Protein AF-A0A938U8B7-F1 (afdb_monomer_lite)

Radius of gyration: 27.63 Å; chains: 1; bounding box: 69×95×102 Å

pLDDT: mean 82.63, std 19.29, range [30.38, 98.75]

Sequence (530 aa):
MSGPVAPSPRRRRRRPAATGAAPASPADPPARRLNDLNPYSLNAEGWCDPTDSRVQRYDRAGPPADVRADPARRTGRSALAAQIEALAQQSARGVAWEALWDRWQQHPRLPVVGALFPRIDDAGSKTALRAEASAFVVRTAGNGGRPLSARLARSGLSAEAAGVVLDLLVELRHAWKH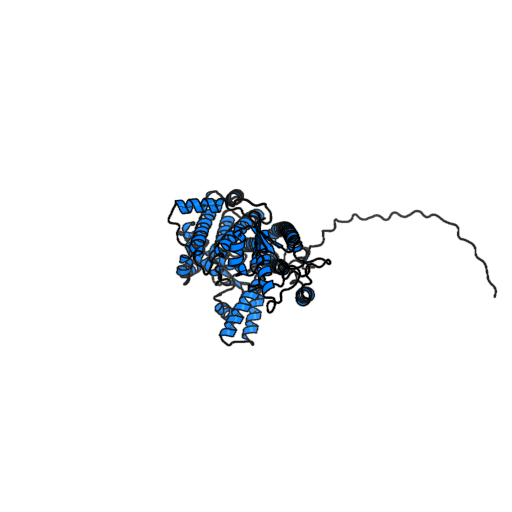RAGNVADAGYDDLNWRHTCGELAQLLDLAAEVRLQPQQVVDAALVSLLSDAAKLRGNFLTHHIDGAIAAVAVLPRVLPVQAPRDRQRIVGLCQAILEHQVGPPRFMATMVRLAIAGALRKLGLEGGAAYTILDGLAARIADPMNPAHVERHAEGYGVLRVSRDERSLLKLVDLHDWYVPHPLTPWFAASSLVIDADSLVNYVTADGVGKIVAICGPGTPFCDQTVFHSIFSCGASFVDAVSVMSDAAMASVERGLATTRERIDKVRAGMARELGRGLIAFPRDTFEHIAGEEGVDVTQLKVRRLRGLTVVQTGYAIEALPYWSAPLDYATDGHDARIARLIRRKVADLLRAV

Structure (mmCIF, N/CA/C/O backbone):
data_AF-A0A938U8B7-F1
#
_entry.id   AF-A0A938U8B7-F1
#
loop_
_atom_site.group_PDB
_atom_site.id
_atom_site.type_symbol
_atom_site.label_atom_id
_atom_site.label_alt_id
_atom_site.label_comp_id
_atom_site.label_asym_id
_atom_site.label_entity_id
_atom_site.label_seq_id
_atom_site.pdbx_PDB_ins_code
_atom_site.Cartn_x
_atom_site.Cartn_y
_atom_site.Cartn_z
_atom_site.occupancy
_atom_site.B_iso_or_equiv
_atom_site.auth_seq_id
_atom_site.auth_comp_id
_atom_site.auth_asym_id
_atom_site.auth_atom_id
_atom_site.pdbx_PDB_model_num
ATOM 1 N N . MET A 1 1 ? -1.676 65.150 -72.729 1.00 37.69 1 MET A N 1
ATOM 2 C CA . MET A 1 1 ? -0.221 65.060 -72.974 1.00 37.69 1 MET A CA 1
ATOM 3 C C . MET A 1 1 ? 0.481 65.979 -71.989 1.00 37.69 1 MET A C 1
ATOM 5 O O . MET A 1 1 ? -0.052 67.052 -71.744 1.00 37.69 1 MET A O 1
ATOM 9 N N . SER A 1 2 ? 1.637 65.538 -71.480 1.00 34.12 2 SER A N 1
ATOM 10 C CA . SER A 1 2 ? 2.605 66.300 -70.663 1.00 34.12 2 SER A CA 1
ATOM 11 C C . SER A 1 2 ? 2.239 66.517 -69.180 1.00 34.12 2 SER A C 1
ATOM 13 O O . SER A 1 2 ? 1.191 67.070 -68.868 1.00 34.12 2 SER A O 1
ATOM 15 N N . GLY A 1 3 ? 3.114 66.045 -68.272 1.00 30.38 3 GLY A N 1
ATOM 16 C CA . GLY A 1 3 ? 3.100 66.333 -66.817 1.00 30.38 3 GLY A CA 1
ATOM 17 C C . GLY A 1 3 ? 3.583 67.763 -66.511 1.00 30.38 3 GLY A C 1
ATOM 18 O O . GLY A 1 3 ? 3.410 68.615 -67.379 1.00 30.38 3 GLY A O 1
ATOM 19 N N . PRO A 1 4 ? 4.309 68.063 -65.407 1.00 54.41 4 PRO A N 1
ATOM 20 C CA . PRO A 1 4 ? 4.538 67.366 -64.126 1.00 54.41 4 PRO A CA 1
ATOM 21 C C . PRO A 1 4 ? 4.429 68.329 -62.889 1.00 54.41 4 PRO A C 1
ATOM 23 O O . PRO A 1 4 ? 3.940 69.447 -63.004 1.00 54.41 4 PRO A O 1
ATOM 26 N N . VAL A 1 5 ? 5.004 67.909 -61.743 1.00 37.00 5 VAL A N 1
ATOM 27 C CA . VAL A 1 5 ? 5.563 68.698 -60.603 1.00 37.00 5 VAL A CA 1
ATOM 28 C C . VAL A 1 5 ? 4.749 68.773 -59.289 1.00 37.00 5 VAL A C 1
ATOM 30 O O . VAL A 1 5 ? 3.595 69.179 -59.238 1.00 37.00 5 VAL A O 1
ATOM 33 N N . ALA A 1 6 ? 5.434 68.370 -58.207 1.00 41.56 6 ALA A N 1
ATOM 34 C CA . ALA A 1 6 ? 5.028 68.336 -56.795 1.00 41.56 6 ALA A CA 1
ATOM 35 C C . ALA A 1 6 ? 5.046 69.720 -56.102 1.00 41.56 6 ALA A C 1
ATOM 37 O O . ALA A 1 6 ? 5.644 70.658 -56.627 1.00 41.56 6 ALA A O 1
ATOM 38 N N . PRO A 1 7 ? 4.517 69.838 -54.861 1.00 43.34 7 PRO A N 1
ATOM 39 C CA . PRO A 1 7 ? 5.468 70.076 -53.764 1.00 43.34 7 PRO A CA 1
ATOM 40 C C . PRO A 1 7 ? 5.131 69.463 -52.379 1.00 43.34 7 PRO A C 1
ATOM 42 O O . PRO A 1 7 ? 3.987 69.276 -51.983 1.00 43.34 7 PRO A O 1
ATOM 45 N N . SER A 1 8 ? 6.231 69.213 -51.658 1.00 34.69 8 SER A N 1
ATOM 46 C CA . SER A 1 8 ? 6.510 68.954 -50.228 1.00 34.69 8 SER A CA 1
ATOM 47 C C . SER A 1 8 ? 5.410 69.140 -49.148 1.00 34.69 8 SER A C 1
ATOM 49 O O . SER A 1 8 ? 4.746 70.179 -49.124 1.00 34.69 8 SER A O 1
ATOM 51 N N . PRO A 1 9 ? 5.294 68.239 -48.139 1.00 50.06 9 PRO A N 1
ATOM 52 C CA . PRO A 1 9 ? 4.339 68.397 -47.043 1.00 50.06 9 PRO A CA 1
ATOM 53 C C . PRO A 1 9 ? 4.937 69.051 -45.780 1.00 50.06 9 PRO A C 1
ATOM 55 O O . PRO A 1 9 ? 5.967 68.644 -45.240 1.00 50.06 9 PRO A O 1
ATOM 58 N N . ARG A 1 10 ? 4.208 70.040 -45.243 1.00 37.66 10 ARG A N 1
ATOM 59 C CA . ARG A 1 10 ? 4.428 70.650 -43.921 1.00 37.66 10 ARG A CA 1
ATOM 60 C C . ARG A 1 10 ? 3.809 69.802 -42.800 1.00 37.66 10 ARG A C 1
ATOM 62 O O . ARG A 1 10 ? 2.635 69.444 -42.842 1.00 37.66 10 ARG A O 1
ATOM 69 N N . ARG A 1 11 ? 4.601 69.575 -41.747 1.00 44.44 11 ARG A N 1
ATOM 70 C CA . ARG A 1 11 ? 4.223 68.972 -40.455 1.00 44.44 11 ARG A CA 1
ATOM 71 C C . ARG A 1 11 ? 3.053 69.706 -39.776 1.00 44.44 11 ARG A C 1
ATOM 73 O O . ARG A 1 11 ? 3.136 70.908 -39.535 1.00 44.44 11 ARG A O 1
ATOM 80 N N . ARG A 1 12 ? 2.047 68.954 -39.312 1.00 39.44 12 ARG A N 1
ATOM 81 C CA . ARG A 1 12 ? 1.129 69.356 -38.228 1.00 39.44 12 ARG A CA 1
ATOM 82 C C . ARG A 1 12 ? 1.186 68.332 -37.090 1.00 39.44 12 ARG A C 1
ATOM 84 O O . ARG A 1 12 ? 0.950 67.149 -37.300 1.00 39.44 12 ARG A O 1
ATOM 91 N N . ARG A 1 13 ? 1.503 68.813 -35.882 1.00 45.56 13 ARG A N 1
ATOM 92 C CA . ARG A 1 13 ? 1.416 68.078 -34.609 1.00 45.56 13 ARG A CA 1
ATOM 93 C C . ARG A 1 13 ? -0.058 67.825 -34.257 1.00 45.56 13 ARG A C 1
ATOM 95 O O . ARG A 1 13 ? -0.840 68.772 -34.241 1.00 45.56 13 ARG A O 1
ATOM 102 N N . ARG A 1 14 ? -0.414 66.585 -33.904 1.00 39.00 14 ARG A N 1
ATOM 103 C CA . ARG A 1 14 ? -1.660 66.234 -33.198 1.00 39.00 14 ARG A CA 1
ATOM 104 C C . ARG A 1 14 ? -1.314 65.563 -31.864 1.00 39.00 14 ARG A C 1
ATOM 106 O O . ARG A 1 14 ? -0.433 64.711 -31.813 1.00 39.00 14 ARG A O 1
ATOM 113 N N . ARG A 1 15 ? -1.987 66.014 -30.800 1.00 35.66 15 ARG A N 1
ATOM 114 C CA . ARG A 1 15 ? -1.971 65.457 -29.435 1.00 35.66 15 ARG A CA 1
ATOM 115 C C . ARG A 1 15 ? -2.564 64.033 -29.421 1.00 35.66 15 ARG A C 1
ATOM 117 O O . ARG A 1 15 ? -3.485 63.799 -30.205 1.00 35.66 15 ARG A O 1
ATOM 124 N N . PRO A 1 16 ? -2.118 63.125 -28.532 1.00 39.88 16 PRO A N 1
ATOM 125 C CA . PRO A 1 16 ? -2.748 61.821 -28.367 1.00 39.88 16 PRO A CA 1
ATOM 126 C C . PRO A 1 16 ? -4.024 61.921 -27.520 1.00 39.88 16 PRO A C 1
ATOM 128 O O . PRO A 1 16 ? -4.082 62.678 -26.550 1.00 39.88 16 PRO A O 1
ATOM 131 N N . ALA A 1 17 ? -5.036 61.147 -27.912 1.00 37.88 17 ALA A N 1
ATOM 132 C CA . ALA A 1 17 ? -6.250 60.913 -27.145 1.00 37.88 17 ALA A CA 1
ATOM 133 C C . ALA A 1 17 ? -5.967 59.918 -26.009 1.00 37.88 17 ALA A C 1
ATOM 135 O O . ALA A 1 17 ? -5.297 58.908 -26.218 1.00 37.88 17 ALA A O 1
ATOM 136 N N . ALA A 1 18 ? -6.487 60.216 -24.820 1.00 43.62 18 ALA A N 1
ATOM 137 C CA . ALA A 1 18 ? -6.499 59.311 -23.684 1.00 43.62 18 ALA A CA 1
ATOM 138 C C . ALA A 1 18 ? -7.540 58.206 -23.924 1.00 43.62 18 ALA A C 1
ATOM 140 O O . ALA A 1 18 ? -8.739 58.476 -23.958 1.00 43.62 18 ALA A O 1
ATOM 141 N N . THR A 1 19 ? -7.083 56.968 -24.091 1.00 37.88 19 THR A N 1
ATOM 142 C CA . THR A 1 19 ? -7.925 55.771 -24.007 1.00 37.88 19 THR A CA 1
ATOM 143 C C . THR A 1 19 ? -7.837 55.228 -22.588 1.00 37.88 19 THR A C 1
ATOM 145 O O . THR A 1 19 ? -6.762 54.825 -22.142 1.00 37.88 19 THR A O 1
ATOM 148 N N . GLY A 1 20 ? -8.961 55.268 -21.872 1.00 37.88 20 GLY A N 1
ATOM 149 C CA . GLY A 1 20 ? -9.091 54.707 -20.533 1.00 37.88 20 GLY A CA 1
ATOM 150 C C . GLY A 1 20 ? -8.811 53.207 -20.535 1.00 37.88 20 GLY A C 1
ATOM 151 O O . GLY A 1 20 ? -9.423 52.456 -21.293 1.00 37.88 20 GLY A O 1
ATOM 152 N N . ALA A 1 21 ? -7.882 52.784 -19.682 1.00 36.53 21 ALA A N 1
ATOM 153 C CA . ALA A 1 21 ? -7.700 51.386 -19.339 1.00 36.53 21 ALA A CA 1
ATOM 154 C C . ALA A 1 21 ? -8.781 51.000 -18.320 1.00 36.53 21 ALA A C 1
ATOM 156 O O . ALA A 1 21 ? -8.878 51.607 -17.252 1.00 36.53 21 ALA A O 1
ATOM 157 N N . ALA A 1 22 ? -9.602 50.008 -18.661 1.00 45.06 22 ALA A N 1
ATOM 158 C CA . ALA A 1 22 ? -10.424 49.316 -17.678 1.00 45.06 22 ALA A CA 1
ATOM 159 C C . ALA A 1 22 ? -9.503 48.591 -16.675 1.00 45.06 22 ALA A C 1
ATOM 161 O O . ALA A 1 22 ? -8.437 48.113 -17.080 1.00 45.06 22 ALA A O 1
ATOM 162 N N . PRO A 1 23 ? -9.872 48.495 -15.385 1.00 37.84 23 PRO A N 1
ATOM 163 C CA . PRO A 1 23 ? -9.084 47.737 -14.427 1.00 37.84 23 PRO A CA 1
ATOM 164 C C . PRO A 1 23 ? -9.080 46.266 -14.852 1.00 37.84 23 PRO A C 1
ATOM 166 O O . PRO A 1 23 ? -10.134 45.650 -15.006 1.00 37.84 23 PRO A O 1
ATOM 169 N N . ALA A 1 24 ? -7.887 45.717 -15.077 1.00 37.06 24 ALA A N 1
ATOM 170 C CA . ALA A 1 24 ? -7.718 44.289 -15.274 1.00 37.06 24 ALA A CA 1
ATOM 171 C C . ALA A 1 24 ? -8.201 43.578 -14.003 1.00 37.06 24 ALA A C 1
ATOM 173 O O . ALA A 1 24 ? -7.632 43.781 -12.928 1.00 37.06 24 ALA A O 1
ATOM 174 N N . SER A 1 25 ? -9.253 42.763 -14.118 1.00 41.44 25 SER A N 1
ATOM 175 C CA . SER A 1 25 ? -9.535 41.756 -13.095 1.00 41.44 25 SER A CA 1
ATOM 176 C C . SER A 1 25 ? -8.280 40.903 -12.905 1.00 41.44 25 SER A C 1
ATOM 178 O O . SER A 1 25 ? -7.612 40.604 -13.902 1.00 41.44 25 SER A O 1
ATOM 180 N N . PRO A 1 26 ? -7.950 40.494 -11.668 1.00 35.59 26 PRO A N 1
ATOM 181 C CA . PRO A 1 26 ? -6.895 39.519 -11.456 1.00 35.59 26 PRO A CA 1
ATOM 182 C C . PRO A 1 26 ? -7.301 38.263 -12.227 1.00 35.59 26 PRO A C 1
ATOM 184 O O . PRO A 1 26 ? -8.314 37.638 -11.921 1.00 35.59 26 PRO A O 1
ATOM 187 N N . ALA A 1 27 ? -6.579 37.965 -13.305 1.00 37.72 27 ALA A N 1
ATOM 188 C CA . ALA A 1 27 ? -6.762 36.718 -14.017 1.00 37.72 27 ALA A CA 1
ATOM 189 C C . ALA A 1 27 ? -6.385 35.607 -13.039 1.00 37.72 27 ALA A C 1
ATOM 191 O O . ALA A 1 27 ? -5.254 35.588 -12.545 1.00 37.72 27 ALA A O 1
ATOM 192 N N . ASP A 1 28 ? -7.335 34.724 -12.734 1.00 34.03 28 ASP A N 1
ATOM 193 C CA . ASP A 1 28 ? -7.026 33.503 -12.005 1.00 34.03 28 ASP A CA 1
ATOM 194 C C . ASP A 1 28 ? -5.874 32.789 -12.732 1.00 34.03 28 ASP A C 1
ATOM 196 O O . ASP A 1 28 ? -5.871 32.724 -13.971 1.00 34.03 28 ASP A O 1
ATOM 200 N N . PRO A 1 29 ? -4.859 32.294 -12.002 1.00 35.19 29 PRO A N 1
ATOM 201 C CA . PRO A 1 29 ? -3.773 31.551 -12.618 1.00 35.19 29 PRO A CA 1
ATOM 202 C C . PRO A 1 29 ? -4.357 30.361 -13.397 1.00 35.19 29 PRO A C 1
ATOM 204 O O . PRO A 1 29 ? -5.316 29.739 -12.932 1.00 35.19 29 PRO A O 1
ATOM 207 N N . PRO A 1 30 ? -3.812 30.030 -14.583 1.00 41.09 30 PRO A N 1
ATOM 208 C CA . PRO A 1 30 ? -4.323 28.924 -15.378 1.00 41.09 30 PRO A CA 1
ATOM 209 C C . PRO A 1 30 ? -4.322 27.640 -14.544 1.00 41.09 30 PRO A C 1
ATOM 211 O O . PRO A 1 30 ? -3.346 27.352 -13.846 1.00 41.09 30 PRO A O 1
ATOM 214 N N . ALA A 1 31 ? -5.418 26.879 -14.618 1.00 38.84 31 ALA A N 1
ATOM 215 C CA . ALA A 1 31 ? -5.521 25.569 -13.988 1.00 38.84 31 ALA A CA 1
ATOM 216 C C . ALA A 1 31 ? -4.319 24.713 -14.421 1.00 38.84 31 ALA A C 1
ATOM 218 O O . ALA A 1 31 ? -4.141 24.443 -15.612 1.00 38.84 31 ALA A O 1
ATOM 219 N N . ARG A 1 32 ? -3.464 24.347 -13.458 1.00 41.44 32 ARG A N 1
ATOM 220 C CA . ARG A 1 32 ? -2.289 23.500 -13.698 1.00 41.44 32 ARG A CA 1
ATOM 221 C C . ARG A 1 32 ? -2.757 22.142 -14.215 1.00 41.44 32 ARG A C 1
ATOM 223 O O . ARG A 1 32 ? -3.674 21.553 -13.647 1.00 41.44 32 ARG A O 1
ATOM 230 N N . ARG A 1 33 ? -2.149 21.651 -15.294 1.00 44.88 33 ARG A N 1
ATOM 231 C CA . ARG A 1 33 ? -2.441 20.325 -15.857 1.00 44.88 33 ARG A CA 1
ATOM 232 C C . ARG A 1 33 ? -1.782 19.265 -14.974 1.00 44.88 33 ARG A C 1
ATOM 234 O O . ARG A 1 33 ? -0.698 19.497 -14.458 1.00 44.88 33 ARG A O 1
ATOM 241 N N . LEU A 1 34 ? -2.363 18.072 -14.846 1.00 39.69 34 LEU A N 1
ATOM 242 C CA . LEU A 1 34 ? -1.764 16.979 -14.061 1.00 39.69 34 LEU A CA 1
ATOM 243 C C . LEU A 1 34 ? -0.343 16.591 -14.528 1.00 39.69 34 LEU A C 1
ATOM 245 O O . LEU A 1 34 ? 0.475 16.153 -13.727 1.00 39.69 34 LEU A O 1
ATOM 249 N N . ASN A 1 35 ? -0.020 16.797 -15.810 1.00 40.22 35 ASN A N 1
ATOM 250 C CA . ASN A 1 35 ? 1.349 16.654 -16.322 1.00 40.22 35 ASN A CA 1
ATOM 251 C C . ASN A 1 35 ? 2.317 17.688 -15.726 1.00 40.22 35 ASN A C 1
ATOM 253 O O . ASN A 1 35 ? 3.479 17.359 -15.533 1.00 40.22 35 ASN A O 1
ATOM 257 N N . ASP A 1 36 ? 1.846 18.884 -15.361 1.00 41.84 36 ASP A N 1
ATOM 258 C CA . ASP A 1 36 ? 2.638 19.868 -14.609 1.00 41.84 36 ASP A CA 1
ATOM 259 C C . ASP A 1 36 ? 2.907 19.381 -13.170 1.00 41.84 36 ASP A C 1
ATOM 261 O O . ASP A 1 36 ? 3.831 19.857 -12.510 1.00 41.84 36 ASP A O 1
ATOM 265 N N . LEU A 1 37 ? 2.101 18.425 -12.683 1.00 39.88 37 LEU A N 1
ATOM 266 C CA . LEU A 1 37 ? 2.275 17.733 -11.405 1.00 39.88 37 LEU A CA 1
ATOM 267 C C . LEU A 1 37 ? 3.070 16.431 -11.536 1.00 39.88 37 LEU A C 1
ATOM 269 O O . LEU A 1 37 ? 3.399 15.853 -10.510 1.00 39.88 37 LEU A O 1
ATOM 273 N N . ASN A 1 38 ? 3.386 15.946 -12.740 1.00 46.81 38 ASN A N 1
ATOM 274 C CA . ASN A 1 38 ? 4.311 14.830 -12.910 1.00 46.81 38 ASN A CA 1
ATOM 275 C C . ASN A 1 38 ? 5.733 15.406 -12.791 1.00 46.81 38 ASN A C 1
ATOM 277 O O . ASN A 1 38 ? 6.255 15.924 -13.776 1.00 46.81 38 ASN A O 1
ATOM 281 N N . PRO A 1 39 ? 6.418 15.339 -11.629 1.00 44.41 39 PRO A N 1
ATOM 282 C CA . PRO A 1 39 ? 7.742 15.952 -11.496 1.00 44.41 39 PRO A CA 1
ATOM 283 C C . PRO A 1 39 ? 8.801 15.232 -12.347 1.00 44.41 39 PRO A C 1
ATOM 285 O O . PRO A 1 39 ? 9.955 15.657 -12.372 1.00 44.41 39 PRO A O 1
ATOM 288 N N . TYR A 1 40 ? 8.413 14.136 -13.005 1.00 51.12 40 TYR A N 1
ATOM 289 C CA . TYR A 1 40 ? 9.242 13.286 -13.838 1.00 51.12 40 TYR A CA 1
ATOM 290 C C . TYR A 1 40 ? 9.023 13.549 -15.338 1.00 51.12 40 TYR A C 1
ATOM 292 O O . TYR A 1 40 ? 9.689 12.915 -16.155 1.00 51.12 40 TYR A O 1
ATOM 300 N N . SER A 1 41 ? 8.130 14.478 -15.722 1.00 43.81 41 SER A N 1
ATOM 301 C CA . SER A 1 41 ? 8.022 14.944 -17.108 1.00 43.81 41 SER A CA 1
ATOM 302 C C . SER A 1 41 ? 9.264 15.761 -17.483 1.00 43.81 41 SER A C 1
ATOM 304 O O . SER A 1 41 ? 9.567 16.788 -16.871 1.00 43.81 41 SER A O 1
ATOM 306 N N . LEU A 1 42 ? 9.995 15.259 -18.473 1.00 47.00 42 LEU A N 1
ATOM 307 C CA . LEU A 1 42 ? 11.267 15.782 -18.964 1.00 47.00 42 LEU A CA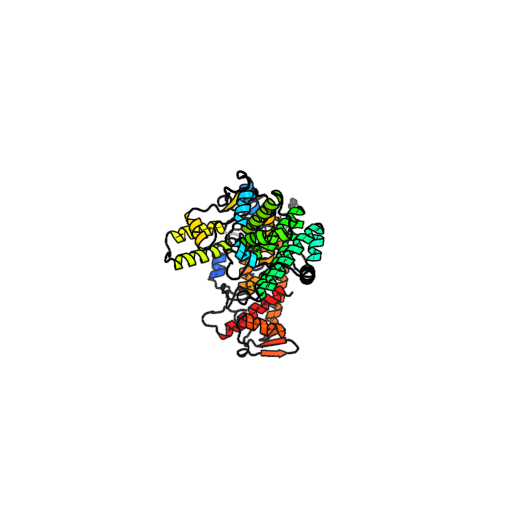 1
ATOM 308 C C . LEU A 1 42 ? 11.028 17.077 -19.765 1.00 47.00 42 LEU A C 1
ATOM 310 O O . LEU A 1 42 ? 10.037 17.184 -20.484 1.00 47.00 42 LEU A O 1
ATOM 314 N N . ASN A 1 43 ? 11.920 18.065 -19.658 1.00 40.53 43 ASN A N 1
ATOM 315 C CA . ASN A 1 43 ? 11.905 19.248 -20.527 1.00 40.53 43 ASN A CA 1
ATOM 316 C C . ASN A 1 43 ? 12.704 18.995 -21.825 1.00 40.53 43 ASN A C 1
ATOM 318 O O . ASN A 1 43 ? 13.336 17.951 -21.993 1.00 40.53 43 ASN A O 1
ATOM 322 N N . ALA A 1 44 ? 12.687 19.973 -22.740 1.00 31.81 44 ALA A N 1
ATOM 323 C CA . ALA A 1 44 ? 13.291 19.911 -24.080 1.00 31.81 44 ALA A CA 1
ATOM 324 C C . ALA A 1 44 ? 14.818 19.660 -24.116 1.00 31.81 44 ALA A C 1
ATOM 326 O O . ALA A 1 44 ? 15.386 19.501 -25.190 1.00 31.81 44 ALA A O 1
ATOM 327 N N . GLU A 1 45 ? 15.483 19.617 -22.961 1.00 36.22 45 GLU A N 1
ATOM 328 C CA . GLU A 1 45 ? 16.925 19.384 -22.822 1.00 36.22 45 GLU A CA 1
ATOM 329 C C . GLU A 1 45 ? 17.294 17.896 -22.684 1.00 36.22 45 GLU A C 1
ATOM 331 O O . GLU A 1 45 ? 18.466 17.589 -22.494 1.00 36.22 45 GLU A O 1
ATOM 336 N N . GLY A 1 46 ? 16.326 16.977 -22.805 1.00 36.94 46 GLY A N 1
ATOM 337 C CA . GLY A 1 46 ? 16.585 15.552 -23.034 1.00 36.94 46 GLY A CA 1
ATOM 338 C C . GLY A 1 46 ? 17.268 14.833 -21.867 1.00 36.94 46 GLY A C 1
ATOM 339 O O . GLY A 1 46 ? 18.490 14.745 -21.787 1.00 36.94 46 GLY A O 1
ATOM 340 N N . TRP A 1 47 ? 16.476 14.218 -20.989 1.00 40.91 47 TRP A N 1
ATOM 341 C CA . TRP A 1 47 ? 16.989 13.281 -19.986 1.00 40.91 47 TRP A CA 1
ATOM 342 C C . TRP A 1 47 ? 16.556 11.851 -20.335 1.00 40.91 47 TRP A C 1
ATOM 344 O O . TRP A 1 47 ? 15.434 11.465 -20.034 1.00 40.91 47 TRP A O 1
ATOM 354 N N . CYS A 1 48 ? 17.492 11.097 -20.939 1.00 35.75 48 CYS A N 1
ATOM 355 C CA . CYS A 1 48 ? 17.329 9.821 -21.665 1.00 35.75 48 CYS A CA 1
ATOM 356 C C . CYS A 1 48 ? 16.358 9.938 -22.841 1.00 35.75 48 CYS A C 1
ATOM 358 O O . CYS A 1 48 ? 15.207 10.274 -22.619 1.00 35.75 48 CYS A O 1
ATOM 360 N N . ASP A 1 49 ? 16.813 9.631 -24.061 1.00 35.81 49 ASP A N 1
ATOM 361 C CA . ASP A 1 49 ? 15.935 9.408 -25.212 1.00 35.81 49 ASP A CA 1
ATOM 362 C C . ASP A 1 49 ? 15.089 8.160 -24.896 1.00 35.81 49 ASP A C 1
ATOM 364 O O . ASP A 1 49 ? 15.593 7.030 -24.953 1.00 35.81 49 ASP A O 1
ATOM 368 N N . PRO A 1 50 ? 13.852 8.328 -24.403 1.00 34.81 50 PRO A N 1
ATOM 369 C CA . PRO A 1 50 ? 12.999 7.190 -24.129 1.00 34.81 50 PRO A CA 1
ATOM 370 C C . PRO A 1 50 ? 12.670 6.635 -25.500 1.00 34.81 50 PRO A C 1
ATOM 372 O O . PRO A 1 50 ? 12.135 7.393 -26.302 1.00 34.81 50 PRO A O 1
ATOM 375 N N . THR A 1 51 ? 13.000 5.365 -25.789 1.00 40.62 51 THR A N 1
ATOM 376 C CA . THR A 1 51 ? 12.736 4.802 -27.127 1.00 40.62 51 THR A CA 1
ATOM 377 C C . THR A 1 51 ? 11.396 5.313 -27.620 1.00 40.62 51 THR A C 1
ATOM 379 O O . THR A 1 51 ? 10.388 5.160 -26.918 1.00 40.62 51 THR A O 1
ATOM 382 N N . ASP A 1 52 ? 11.438 5.985 -28.770 1.00 41.78 52 ASP A N 1
ATOM 383 C CA . ASP A 1 52 ? 10.350 6.738 -29.385 1.00 41.78 52 ASP A CA 1
ATOM 384 C C . ASP A 1 52 ? 8.979 6.105 -29.097 1.00 41.78 52 ASP A C 1
ATOM 386 O O . ASP A 1 52 ? 8.032 6.768 -28.718 1.00 41.78 52 ASP A O 1
ATOM 390 N N . SER A 1 53 ? 8.879 4.778 -29.109 1.00 41.94 53 SER A N 1
ATOM 391 C CA . SER A 1 53 ? 7.689 4.006 -28.754 1.00 41.94 53 SER A CA 1
ATOM 392 C C . SER A 1 53 ? 6.972 4.289 -27.414 1.00 41.94 53 SER A C 1
ATOM 394 O O . SER A 1 53 ? 5.752 4.152 -27.405 1.00 41.94 53 SER A O 1
ATOM 396 N N . ARG A 1 54 ? 7.628 4.619 -26.284 1.00 38.78 54 ARG A N 1
ATOM 397 C CA . ARG A 1 54 ? 6.944 4.796 -24.971 1.00 38.78 54 ARG A CA 1
ATOM 398 C C . ARG A 1 54 ? 6.491 6.237 -24.762 1.00 38.78 54 ARG A C 1
ATOM 400 O O . ARG A 1 54 ? 5.336 6.443 -24.391 1.00 38.78 54 ARG A O 1
ATOM 407 N N . VAL A 1 55 ? 7.348 7.207 -25.083 1.00 40.97 55 VAL A N 1
ATOM 408 C CA . VAL A 1 55 ? 6.968 8.625 -25.105 1.00 40.97 55 VAL A CA 1
ATOM 409 C C . VAL A 1 55 ? 6.038 8.921 -26.266 1.00 40.97 55 VAL A C 1
ATOM 411 O O . VAL A 1 55 ? 5.010 9.504 -26.012 1.00 40.97 55 VAL A O 1
ATOM 414 N N . GLN A 1 56 ? 6.216 8.373 -27.471 1.00 38.78 56 GLN A N 1
ATOM 415 C CA . GLN A 1 56 ? 5.204 8.503 -28.530 1.00 38.78 56 GLN A CA 1
ATOM 416 C C . GLN A 1 56 ? 3.896 7.777 -28.212 1.00 38.78 56 GLN A C 1
ATOM 418 O O . GLN A 1 56 ? 2.890 8.113 -28.823 1.00 38.78 56 GLN A O 1
ATOM 423 N N . ARG A 1 57 ? 3.860 6.766 -27.328 1.00 39.97 57 ARG A N 1
ATOM 424 C CA . ARG A 1 57 ? 2.590 6.160 -26.873 1.00 39.97 57 ARG A CA 1
ATOM 425 C C . ARG A 1 57 ? 1.930 7.030 -25.805 1.00 39.97 57 ARG A C 1
ATOM 427 O O . ARG A 1 57 ? 0.722 7.206 -25.874 1.00 39.97 57 ARG A O 1
ATOM 434 N N . TYR A 1 58 ? 2.713 7.615 -24.898 1.00 36.53 58 TYR A N 1
ATOM 435 C CA . TYR A 1 58 ? 2.268 8.642 -23.947 1.00 36.53 58 TYR A CA 1
ATOM 436 C C . TYR A 1 58 ? 1.875 9.959 -24.644 1.00 36.53 58 TYR A C 1
ATOM 438 O O . TYR A 1 58 ? 0.944 10.617 -24.217 1.00 36.53 58 TYR A O 1
ATOM 446 N N . ASP A 1 59 ? 2.503 10.314 -25.761 1.00 36.72 59 ASP A N 1
ATOM 447 C CA . ASP A 1 59 ? 2.240 11.519 -26.551 1.00 36.72 59 ASP A CA 1
ATOM 448 C C . ASP A 1 59 ? 1.122 11.280 -27.578 1.00 36.72 59 ASP A C 1
ATOM 450 O O . ASP A 1 59 ? 0.324 12.180 -27.822 1.00 36.72 59 ASP A O 1
ATOM 454 N N . ARG A 1 60 ? 0.992 10.066 -28.154 1.00 38.06 60 ARG A N 1
ATOM 455 C CA . ARG A 1 60 ? -0.157 9.695 -29.014 1.00 38.06 60 ARG A CA 1
ATOM 456 C C . ARG A 1 60 ? -1.441 9.508 -28.223 1.00 38.06 60 ARG A C 1
ATOM 458 O O . ARG A 1 60 ? -2.496 9.895 -28.712 1.00 38.06 60 ARG A O 1
ATOM 465 N N . ALA A 1 61 ? -1.374 8.846 -27.070 1.00 38.66 61 ALA A N 1
ATOM 466 C CA . ALA A 1 61 ? -2.551 8.568 -26.248 1.00 38.66 61 ALA A CA 1
ATOM 467 C C . ALA A 1 61 ? -2.804 9.654 -25.189 1.00 38.66 61 ALA A C 1
ATOM 469 O O . ALA A 1 61 ? -3.877 9.670 -24.590 1.00 38.66 61 ALA A O 1
ATOM 470 N N . GLY A 1 62 ? -1.836 10.553 -24.975 1.00 32.59 62 GLY A N 1
ATOM 471 C CA . GLY A 1 62 ? -1.780 11.412 -23.797 1.00 32.59 62 GLY A CA 1
ATOM 472 C C . GLY A 1 62 ? -1.452 10.612 -22.524 1.00 32.59 62 GLY A C 1
ATOM 473 O O . GLY A 1 62 ? -1.537 9.376 -22.513 1.00 32.59 62 GLY A O 1
ATOM 474 N N . PRO A 1 63 ? -1.170 11.284 -21.389 1.00 38.03 63 PRO A N 1
ATOM 475 C CA . PRO A 1 63 ? -1.652 10.729 -20.129 1.00 38.03 63 PRO A CA 1
ATOM 476 C C . PRO A 1 63 ? -3.146 10.397 -20.286 1.00 38.03 63 PRO A C 1
ATOM 478 O O . PRO A 1 63 ? -3.841 11.059 -21.069 1.00 38.03 63 PRO A O 1
ATOM 481 N N . PRO A 1 64 ? -3.683 9.435 -19.522 1.00 39.72 64 PRO A N 1
ATOM 482 C CA . PRO A 1 64 ? -5.126 9.326 -19.390 1.00 39.72 64 PRO A CA 1
ATOM 483 C C . PRO A 1 64 ? -5.701 10.715 -19.106 1.00 39.72 64 PRO A C 1
ATOM 485 O O . PRO A 1 64 ? -5.136 11.436 -18.279 1.00 39.72 64 PRO A O 1
ATOM 488 N N . ALA A 1 65 ? -6.763 11.101 -19.823 1.00 37.41 65 ALA A N 1
ATOM 489 C CA . ALA A 1 65 ? -7.376 12.412 -19.652 1.00 37.41 65 ALA A CA 1
ATOM 490 C C . ALA A 1 65 ? -7.561 12.678 -18.157 1.00 37.41 65 ALA A C 1
ATOM 492 O O . ALA A 1 65 ? -8.129 11.847 -17.441 1.00 37.41 65 ALA A O 1
ATOM 493 N N . ASP A 1 66 ? -7.028 13.804 -17.686 1.00 41.78 66 ASP A N 1
ATOM 494 C CA . ASP A 1 66 ? -7.234 14.204 -16.310 1.00 41.78 66 ASP A CA 1
ATOM 495 C C . ASP A 1 66 ? -8.731 14.458 -16.144 1.00 41.78 66 ASP A C 1
ATOM 497 O O . ASP A 1 66 ? -9.271 15.468 -16.592 1.00 41.78 66 ASP A O 1
ATOM 501 N N . VAL A 1 67 ? -9.414 13.511 -15.507 1.00 37.97 67 VAL A N 1
ATOM 502 C CA . VAL A 1 67 ? -10.835 13.627 -15.185 1.00 37.97 67 VAL A CA 1
ATOM 503 C C . VAL A 1 67 ? -11.107 14.861 -14.306 1.00 37.97 67 VAL A C 1
ATOM 505 O O . VAL A 1 67 ? -12.244 15.333 -14.232 1.00 37.97 67 VAL A O 1
ATOM 508 N N . ARG A 1 68 ? -10.084 15.436 -13.652 1.00 39.44 68 ARG A N 1
ATOM 509 C CA . ARG A 1 68 ? -10.148 16.721 -12.938 1.00 39.44 68 ARG A CA 1
ATOM 510 C C . ARG A 1 68 ? -9.974 17.929 -13.868 1.00 39.44 68 ARG A C 1
ATOM 512 O O . ARG A 1 68 ? -10.632 18.935 -13.615 1.00 39.44 68 ARG A O 1
ATOM 519 N N . ALA A 1 69 ? -9.188 17.838 -14.942 1.00 38.62 69 ALA A N 1
ATOM 520 C CA . ALA A 1 69 ? -8.956 18.919 -15.911 1.00 38.62 69 ALA A CA 1
ATOM 521 C C . ALA A 1 69 ? -9.978 18.937 -17.059 1.00 38.62 69 ALA A C 1
ATOM 523 O O . ALA A 1 69 ? -9.621 19.132 -18.221 1.00 38.62 69 ALA A O 1
ATOM 524 N N . ASP A 1 70 ? -11.261 18.768 -16.739 1.00 42.75 70 ASP A N 1
ATOM 525 C CA . ASP A 1 70 ? -12.328 19.092 -17.683 1.00 42.75 70 ASP A CA 1
ATOM 526 C C . ASP A 1 70 ? -12.357 20.623 -17.910 1.00 42.75 70 ASP A C 1
ATOM 528 O O . ASP A 1 70 ? -12.646 21.370 -16.964 1.00 42.75 70 ASP A O 1
ATOM 532 N N . PRO A 1 71 ? -12.095 21.122 -19.139 1.00 39.03 71 PRO A N 1
ATOM 533 C CA . PRO A 1 71 ? -12.110 22.552 -19.456 1.00 39.03 71 PRO A CA 1
ATOM 534 C C . PRO A 1 71 ? -13.470 23.227 -19.214 1.00 39.03 71 PRO A C 1
ATOM 536 O O . PRO A 1 71 ? -13.543 24.456 -19.175 1.00 39.03 71 PRO A O 1
ATOM 539 N N . ALA A 1 72 ? -14.552 22.456 -19.052 1.00 41.72 72 ALA A N 1
ATOM 540 C CA . ALA A 1 72 ? -15.889 22.972 -18.770 1.00 41.72 72 ALA A CA 1
ATOM 541 C C . ALA A 1 72 ? -16.129 23.329 -17.284 1.00 41.72 72 ALA A C 1
ATOM 543 O O . ALA A 1 72 ? -17.156 23.934 -16.954 1.00 41.72 72 ALA A O 1
ATOM 544 N N . ARG A 1 73 ? -15.218 22.990 -16.358 1.00 48.31 73 ARG A N 1
ATOM 545 C CA . ARG A 1 73 ? -15.472 23.107 -14.909 1.00 48.31 73 ARG A CA 1
ATOM 546 C C . ARG A 1 73 ? -15.128 24.477 -14.321 1.00 48.31 73 ARG A C 1
ATOM 548 O O . ARG A 1 73 ? -14.046 24.719 -13.802 1.00 48.31 73 ARG A O 1
ATOM 555 N N . ARG A 1 74 ? -16.139 25.349 -14.292 1.00 42.00 74 ARG A N 1
ATOM 556 C CA . ARG A 1 74 ? -16.164 26.651 -13.592 1.00 42.00 74 ARG A CA 1
ATOM 557 C C . ARG A 1 74 ? -16.355 26.580 -12.057 1.00 42.00 74 ARG A C 1
ATOM 559 O O . ARG A 1 74 ? -16.591 27.616 -11.449 1.00 42.00 74 ARG A O 1
ATOM 566 N N . THR A 1 75 ? -16.301 25.407 -11.412 1.00 48.75 75 THR A N 1
ATOM 567 C CA . THR A 1 75 ? -16.730 25.240 -9.997 1.00 48.75 75 THR A CA 1
ATOM 568 C C . THR A 1 75 ? -15.649 24.800 -9.002 1.00 48.75 75 THR A C 1
ATOM 570 O O . THR A 1 75 ? -15.954 24.680 -7.818 1.00 48.75 75 THR A O 1
ATOM 573 N N . GLY A 1 76 ? -14.407 24.550 -9.435 1.00 55.62 76 GLY A N 1
ATOM 574 C CA . GLY A 1 76 ? -13.298 24.203 -8.529 1.00 55.62 76 GLY A CA 1
ATOM 575 C C . GLY A 1 76 ? -13.375 22.822 -7.847 1.00 55.62 76 GLY A C 1
ATOM 576 O O . GLY A 1 76 ? -12.637 22.595 -6.896 1.00 55.62 76 GLY A O 1
ATOM 577 N N . ARG A 1 77 ? -14.246 21.902 -8.298 1.00 65.50 77 ARG A N 1
ATOM 578 C CA . ARG A 1 77 ? -14.362 20.522 -7.765 1.00 65.50 77 ARG A CA 1
ATOM 579 C C . ARG A 1 77 ? -13.673 19.493 -8.670 1.00 65.50 77 ARG A C 1
ATOM 581 O O . ARG A 1 77 ? -13.794 19.589 -9.895 1.00 65.50 77 ARG A O 1
ATOM 588 N N . SER A 1 78 ? -13.020 18.477 -8.095 1.00 76.88 78 SER A N 1
ATOM 589 C CA . SER A 1 78 ? -12.419 17.375 -8.865 1.00 76.88 78 SER A CA 1
ATOM 590 C C . SER A 1 78 ? -13.442 16.346 -9.366 1.00 76.88 78 SER A C 1
ATOM 592 O O . SER A 1 78 ? -14.585 16.295 -8.907 1.00 76.88 78 SER A O 1
ATOM 594 N N . ALA A 1 79 ? -13.037 15.494 -10.319 1.00 79.81 79 ALA A N 1
ATOM 595 C CA . ALA A 1 79 ? -13.895 14.402 -10.795 1.00 79.81 79 ALA A CA 1
ATOM 596 C C . ALA A 1 79 ? -14.192 13.380 -9.709 1.00 79.81 79 ALA A C 1
ATOM 598 O O . ALA A 1 79 ? -15.328 12.926 -9.620 1.00 79.81 79 ALA A O 1
ATOM 599 N N . LEU A 1 80 ? -13.197 13.051 -8.887 1.00 85.44 80 LEU A N 1
ATOM 600 C CA . LEU A 1 80 ? -13.384 12.120 -7.788 1.00 85.44 80 LEU A CA 1
ATOM 601 C C . LEU A 1 80 ? -14.432 12.653 -6.805 1.00 85.44 80 LEU A C 1
ATOM 603 O O . LEU A 1 80 ? -15.325 11.911 -6.412 1.00 85.44 80 LEU A O 1
ATOM 607 N N . ALA A 1 81 ? -14.390 13.947 -6.469 1.00 84.94 81 ALA A N 1
ATOM 608 C CA . ALA A 1 81 ? -15.402 14.561 -5.611 1.00 84.94 81 ALA A CA 1
ATOM 609 C C . ALA A 1 81 ? -16.819 14.429 -6.203 1.00 84.94 81 ALA A C 1
ATOM 611 O O . ALA A 1 81 ? -17.753 14.069 -5.489 1.00 84.94 81 ALA A O 1
ATOM 612 N N . ALA A 1 82 ? -16.977 14.647 -7.514 1.00 87.88 82 ALA A N 1
ATOM 613 C CA . ALA A 1 82 ? -18.258 14.470 -8.201 1.00 87.88 82 ALA A CA 1
ATOM 614 C C . ALA A 1 82 ? -18.717 12.998 -8.240 1.00 87.88 82 ALA A C 1
ATOM 616 O O . ALA A 1 82 ? -19.902 12.712 -8.071 1.00 87.88 82 ALA A O 1
ATOM 617 N N . GLN A 1 83 ? -17.791 12.057 -8.435 1.00 91.75 83 GLN A N 1
ATOM 618 C CA . GLN A 1 83 ? -18.075 10.622 -8.384 1.00 91.75 83 GLN A CA 1
ATOM 619 C C . GLN A 1 83 ? -18.518 10.192 -6.979 1.00 91.75 83 GLN A C 1
ATOM 621 O O . GLN A 1 83 ? -19.528 9.507 -6.843 1.00 91.75 83 GLN A O 1
ATOM 626 N N . ILE A 1 84 ? -17.828 10.650 -5.930 1.00 90.44 84 ILE A N 1
ATOM 627 C CA . ILE A 1 84 ? -18.206 10.409 -4.532 1.00 90.44 84 ILE A CA 1
ATOM 628 C C . ILE A 1 84 ? -19.596 10.993 -4.241 1.00 90.44 84 ILE A C 1
ATOM 630 O O . ILE A 1 84 ? -20.425 10.319 -3.636 1.00 90.44 84 ILE A O 1
ATOM 634 N N . GLU A 1 85 ? -19.891 12.211 -4.701 1.00 91.94 85 GLU A N 1
ATOM 635 C CA . GLU A 1 85 ? -21.216 12.828 -4.547 1.00 91.94 85 GLU A CA 1
ATOM 636 C C . GLU A 1 85 ? -22.312 11.989 -5.226 1.00 91.94 85 GLU A C 1
ATOM 638 O O . GLU A 1 85 ? -23.348 11.716 -4.622 1.00 91.94 85 GLU A O 1
ATOM 643 N N . ALA A 1 86 ? -22.062 11.492 -6.440 1.00 94.12 86 ALA A N 1
ATOM 644 C CA . ALA A 1 86 ? -22.985 10.601 -7.140 1.00 94.12 86 ALA A CA 1
ATOM 645 C C . ALA A 1 86 ? -23.162 9.244 -6.429 1.00 94.12 86 ALA A C 1
ATOM 647 O O . ALA A 1 86 ? -24.278 8.733 -6.342 1.00 94.12 86 ALA A O 1
ATOM 648 N N . LEU A 1 87 ? -22.096 8.666 -5.864 1.00 93.81 87 LEU A N 1
ATOM 649 C CA . LEU A 1 87 ? -22.186 7.456 -5.038 1.00 93.81 87 LEU A CA 1
ATOM 650 C C . LEU A 1 87 ? -22.996 7.696 -3.757 1.00 93.81 87 LEU A C 1
ATOM 652 O O . LEU A 1 87 ? -23.750 6.825 -3.328 1.00 93.81 87 LEU A O 1
ATOM 656 N N . ALA A 1 88 ? -22.880 8.880 -3.153 1.00 93.81 88 ALA A N 1
ATOM 657 C CA . ALA A 1 88 ? -23.636 9.247 -1.959 1.00 93.81 88 ALA A CA 1
ATOM 658 C C . ALA A 1 88 ? -25.150 9.373 -2.220 1.00 93.81 88 ALA A C 1
ATOM 660 O O . ALA A 1 88 ? -25.936 9.273 -1.281 1.00 93.81 88 ALA A O 1
ATOM 661 N N . GLN A 1 89 ? -25.566 9.546 -3.480 1.00 94.81 89 GLN A N 1
ATOM 662 C CA . GLN A 1 89 ? -26.976 9.569 -3.891 1.00 94.81 89 GLN A CA 1
ATOM 663 C C . GLN A 1 89 ? -27.582 8.166 -4.071 1.00 94.81 89 GLN A C 1
ATOM 665 O O . GLN A 1 89 ? -28.796 8.043 -4.243 1.00 94.81 89 GLN A O 1
ATOM 670 N N . GLN A 1 90 ? -26.775 7.099 -4.034 1.00 91.81 90 GLN A N 1
ATOM 671 C CA . GLN A 1 90 ? -27.293 5.732 -4.087 1.00 91.81 90 GLN A CA 1
ATOM 672 C C . GLN A 1 90 ? -28.106 5.394 -2.827 1.00 91.81 90 GLN A C 1
ATOM 674 O O . GLN A 1 90 ? -27.915 5.965 -1.753 1.00 91.81 90 GLN A O 1
ATOM 679 N N . SER A 1 91 ? -29.024 4.430 -2.932 1.00 88.06 91 SER A N 1
ATOM 680 C CA . SER A 1 91 ? -29.827 4.008 -1.782 1.00 88.06 91 SER A CA 1
ATOM 681 C C . SER A 1 91 ? -28.947 3.425 -0.675 1.00 88.06 91 SER A C 1
ATOM 683 O O . SER A 1 91 ? -28.175 2.488 -0.900 1.00 88.06 91 SER A O 1
ATOM 685 N N . ALA A 1 92 ? -29.111 3.945 0.542 1.00 87.19 92 ALA A N 1
ATOM 686 C CA . ALA A 1 92 ? -28.452 3.391 1.712 1.00 87.19 92 ALA A CA 1
ATOM 687 C C . ALA A 1 92 ? -28.873 1.928 1.924 1.00 87.19 92 ALA A C 1
ATOM 689 O O . ALA A 1 92 ? -30.047 1.570 1.810 1.00 87.19 92 ALA A O 1
ATOM 690 N N . ARG A 1 93 ? -27.900 1.082 2.264 1.00 92.00 93 ARG A N 1
ATOM 691 C CA . ARG A 1 93 ? -28.119 -0.294 2.718 1.00 92.00 93 ARG A CA 1
ATOM 692 C C . ARG A 1 93 ? -27.536 -0.451 4.115 1.00 92.00 93 ARG A C 1
ATOM 694 O O . ARG A 1 93 ? -26.469 0.097 4.402 1.00 92.00 93 ARG A O 1
ATOM 701 N N . GLY A 1 94 ? -28.237 -1.188 4.973 1.00 95.19 94 GLY A N 1
ATOM 702 C CA . GLY A 1 94 ? -27.705 -1.585 6.275 1.00 95.19 94 GLY A CA 1
ATOM 703 C C . GLY A 1 94 ? -26.472 -2.473 6.110 1.00 95.19 94 GLY A C 1
ATOM 704 O O . GLY A 1 94 ? -26.325 -3.153 5.095 1.00 95.19 94 GLY A O 1
ATOM 705 N N . VAL A 1 95 ? -25.581 -2.454 7.099 1.00 97.69 95 VAL A N 1
ATOM 706 C CA . VAL A 1 95 ? -24.420 -3.349 7.132 1.00 97.69 95 VAL A CA 1
ATOM 707 C C . VAL A 1 95 ? -24.797 -4.621 7.887 1.00 97.69 95 VAL A C 1
ATOM 709 O O . VAL A 1 95 ? -25.316 -4.553 9.003 1.00 97.69 95 VAL A O 1
ATOM 712 N N . ALA A 1 96 ? -24.527 -5.782 7.293 1.00 97.81 96 ALA A N 1
ATOM 713 C CA . ALA A 1 96 ? -24.783 -7.087 7.901 1.00 97.81 96 ALA A CA 1
ATOM 714 C C . ALA A 1 96 ? -23.664 -7.463 8.890 1.00 97.81 96 ALA A C 1
ATOM 716 O O . ALA A 1 96 ? -22.887 -8.386 8.655 1.00 97.81 96 ALA A O 1
ATOM 717 N N . TRP A 1 97 ? -23.557 -6.709 9.986 1.00 97.81 97 TRP A N 1
ATOM 718 C CA . TRP A 1 97 ? -22.426 -6.763 10.918 1.00 97.81 97 TRP A CA 1
ATOM 719 C C . TRP A 1 97 ? -22.102 -8.159 11.456 1.00 97.81 97 TRP A C 1
ATOM 721 O O . TRP A 1 97 ? -20.950 -8.573 11.370 1.00 97.81 97 TRP A O 1
ATOM 731 N N . GLU A 1 98 ? -23.096 -8.883 11.976 1.00 96.56 98 GLU A N 1
ATOM 732 C CA . GLU A 1 98 ? -22.877 -10.215 12.562 1.00 96.56 98 GLU A CA 1
ATOM 733 C C . GLU A 1 98 ? -22.467 -11.238 11.495 1.00 96.56 98 GLU A C 1
ATOM 735 O O . GLU A 1 98 ? -21.504 -11.969 11.684 1.00 96.56 98 GLU A O 1
ATOM 740 N N . ALA A 1 99 ? -23.106 -11.217 10.319 1.00 97.44 99 ALA A N 1
ATOM 741 C CA . ALA A 1 99 ? -22.742 -12.110 9.217 1.00 97.44 99 ALA A CA 1
ATOM 742 C C . ALA A 1 99 ? -21.303 -11.870 8.724 1.00 97.44 99 ALA A C 1
ATOM 744 O O . ALA A 1 99 ? -20.573 -12.814 8.419 1.00 97.44 99 ALA A O 1
ATOM 745 N N . LEU A 1 100 ? -20.876 -10.604 8.662 1.00 97.62 100 LEU A N 1
ATOM 746 C CA . LEU A 1 100 ? -19.501 -10.247 8.315 1.00 97.62 100 LEU A CA 1
ATOM 747 C C . LEU A 1 100 ? -18.511 -10.663 9.407 1.00 97.62 100 LEU A C 1
ATOM 749 O O . LEU A 1 100 ? -17.440 -11.172 9.086 1.00 97.62 100 LEU A O 1
ATOM 753 N N . TRP A 1 101 ? -18.855 -10.465 10.679 1.00 97.12 101 TRP A N 1
ATOM 754 C CA . TRP A 1 101 ? -18.035 -10.913 11.802 1.00 97.12 101 TRP A CA 1
ATOM 755 C C . TRP A 1 101 ? -17.834 -12.433 11.783 1.00 97.12 101 TRP A C 1
ATOM 757 O O . TRP A 1 101 ? -16.695 -12.900 11.835 1.00 97.12 101 TRP A O 1
ATOM 767 N N . ASP A 1 102 ? -18.917 -13.195 11.627 1.00 97.19 102 ASP A N 1
ATOM 768 C CA . ASP A 1 102 ? -18.877 -14.656 11.566 1.00 97.19 102 ASP A CA 1
ATOM 769 C C . ASP A 1 102 ? -18.046 -15.145 10.378 1.00 97.19 102 ASP A C 1
ATOM 771 O O . ASP A 1 102 ? -17.210 -16.037 10.540 1.00 97.19 102 ASP A O 1
ATOM 775 N N . ARG A 1 103 ? -18.190 -14.513 9.202 1.00 96.81 103 ARG A N 1
ATOM 776 C CA . ARG A 1 103 ? -17.353 -14.812 8.029 1.00 96.81 103 ARG A CA 1
ATOM 777 C C . ARG A 1 103 ? -15.868 -14.684 8.347 1.00 96.81 103 ARG A C 1
ATOM 779 O O . ARG A 1 103 ? -15.084 -15.534 7.933 1.00 96.81 103 ARG A O 1
ATOM 786 N N . TRP A 1 104 ? -15.475 -13.621 9.039 1.00 96.69 104 TRP A N 1
ATOM 787 C CA . TRP A 1 104 ? -14.075 -13.388 9.370 1.00 96.69 104 TRP A CA 1
ATOM 788 C C . TRP A 1 104 ? -13.541 -14.379 10.404 1.00 96.69 104 TRP A C 1
ATOM 790 O O . TRP A 1 104 ? -12.445 -14.908 10.227 1.00 96.69 104 TRP A O 1
ATOM 800 N N . GLN A 1 105 ? -14.324 -14.682 11.441 1.00 96.44 105 GLN A N 1
ATOM 801 C CA . GLN A 1 105 ? -13.967 -15.684 12.452 1.00 96.44 105 GLN A CA 1
ATOM 802 C C . GLN A 1 105 ? -13.841 -17.095 11.863 1.00 96.44 105 GLN A C 1
ATOM 804 O O . GLN A 1 105 ? -13.036 -17.897 12.328 1.00 96.44 105 GLN A O 1
ATOM 809 N N . GLN A 1 106 ? -14.618 -17.391 10.821 1.00 97.31 106 GLN A N 1
ATOM 810 C CA . GLN A 1 106 ? -14.630 -18.683 10.136 1.00 97.31 106 GLN A CA 1
ATOM 811 C C . GLN A 1 106 ? -13.763 -18.696 8.870 1.00 97.31 106 GLN A C 1
ATOM 813 O O . GLN A 1 106 ? -13.803 -19.662 8.105 1.00 97.31 106 GLN A O 1
ATOM 818 N N . HIS A 1 107 ? -12.981 -17.641 8.615 1.00 97.50 107 HIS A N 1
ATOM 819 C CA . HIS A 1 107 ? -12.204 -17.556 7.388 1.00 97.50 107 HIS A CA 1
ATOM 820 C C . HIS A 1 107 ? -11.165 -18.695 7.338 1.00 97.50 107 HIS A C 1
ATOM 822 O O . HIS A 1 107 ? -10.355 -18.824 8.259 1.00 97.50 107 HIS A O 1
ATOM 828 N N . PRO A 1 108 ? -11.099 -19.501 6.259 1.00 97.00 108 PRO A N 1
ATOM 829 C CA . PRO A 1 108 ? -10.271 -20.715 6.221 1.00 97.00 108 PRO A CA 1
ATOM 830 C C . PRO A 1 108 ? -8.769 -20.439 6.367 1.00 97.00 108 PRO A C 1
ATOM 832 O O . PRO A 1 108 ? -8.013 -21.287 6.833 1.00 97.00 108 PRO A O 1
ATOM 835 N N . ARG A 1 109 ? -8.326 -19.234 5.992 1.00 96.56 109 ARG A N 1
ATOM 836 C CA . ARG A 1 109 ? -6.927 -18.797 6.128 1.00 96.56 109 ARG A CA 1
ATOM 837 C C . ARG A 1 109 ? -6.586 -18.212 7.505 1.00 96.56 109 ARG A C 1
ATOM 839 O O . ARG A 1 109 ? -5.414 -17.939 7.741 1.00 96.56 109 ARG A O 1
ATOM 846 N N . LEU A 1 110 ? -7.553 -18.035 8.414 1.00 97.62 110 LEU A N 1
ATOM 847 C CA . LEU A 1 110 ? -7.321 -17.419 9.728 1.00 97.62 110 LEU A CA 1
ATOM 848 C C . LEU A 1 110 ? -6.230 -18.129 10.551 1.00 97.62 110 LEU A C 1
ATOM 850 O O . LEU A 1 110 ? -5.368 -17.421 11.069 1.00 97.62 110 LEU A O 1
ATOM 854 N N . PRO A 1 111 ? -6.164 -19.476 10.631 1.00 97.56 111 PRO A N 1
ATOM 855 C CA . PRO A 1 111 ? -5.077 -20.143 11.351 1.00 97.56 111 PRO A CA 1
ATOM 856 C C . PRO A 1 111 ? -3.694 -19.862 10.745 1.00 97.56 111 PRO A C 1
ATOM 858 O O . PRO A 1 111 ? -2.738 -19.604 11.473 1.00 97.56 111 PRO A O 1
ATOM 861 N N . VAL A 1 112 ? -3.593 -19.870 9.411 1.00 95.69 112 VAL A N 1
ATOM 862 C CA . VAL A 1 112 ? -2.325 -19.671 8.689 1.00 95.69 112 VAL A CA 1
ATOM 863 C C . VAL A 1 112 ? -1.857 -18.223 8.806 1.00 95.69 112 VAL A C 1
ATOM 865 O O . VAL A 1 112 ? -0.700 -17.977 9.129 1.00 95.69 112 VAL A O 1
ATOM 868 N N . VAL A 1 113 ? -2.756 -17.259 8.593 1.00 95.69 113 VAL A N 1
ATOM 869 C CA . VAL A 1 113 ? -2.446 -15.830 8.745 1.00 95.69 113 VAL A CA 1
ATOM 870 C C . VAL A 1 113 ? -2.161 -15.499 10.209 1.00 95.69 113 VAL A C 1
ATOM 872 O O . VAL A 1 113 ? -1.201 -14.794 10.492 1.00 95.69 113 VAL A O 1
ATOM 875 N N . GLY A 1 114 ? -2.928 -16.044 11.155 1.00 96.38 114 GLY A N 1
ATOM 876 C CA . GLY A 1 114 ? -2.708 -15.842 12.588 1.00 96.38 114 GLY A CA 1
ATOM 877 C C . GLY A 1 114 ? -1.333 -16.323 13.057 1.00 96.38 114 GLY A C 1
ATOM 878 O O . GLY A 1 114 ? -0.705 -15.656 13.879 1.00 96.38 114 GLY A O 1
ATOM 879 N N . ALA A 1 115 ? -0.819 -17.418 12.486 1.00 95.31 115 ALA A N 1
ATOM 880 C CA . ALA A 1 115 ? 0.527 -17.920 12.767 1.00 95.31 115 ALA A CA 1
ATOM 881 C C . ALA A 1 115 ? 1.646 -16.949 12.341 1.00 95.31 115 ALA A C 1
ATOM 883 O O . ALA A 1 115 ? 2.745 -17.011 12.887 1.00 95.31 115 ALA A O 1
ATOM 884 N N . LEU A 1 116 ? 1.372 -16.014 11.421 1.00 94.06 116 LEU A N 1
ATOM 885 C CA . LEU A 1 116 ? 2.322 -14.962 11.042 1.00 94.06 116 LEU A CA 1
ATOM 886 C C . LEU A 1 116 ? 2.524 -13.912 12.143 1.00 94.06 116 LEU A C 1
ATOM 888 O O . LEU A 1 116 ? 3.458 -13.118 12.028 1.00 94.06 116 LEU A O 1
ATOM 892 N N . PHE A 1 117 ? 1.667 -13.892 13.173 1.00 96.12 117 PHE A N 1
ATOM 893 C CA . PHE A 1 117 ? 1.653 -12.905 14.255 1.00 96.12 117 PHE A CA 1
ATOM 894 C C . PHE A 1 117 ? 1.725 -13.590 15.629 1.00 96.12 117 PHE A C 1
ATOM 896 O O . PHE A 1 117 ? 0.737 -13.568 16.378 1.00 96.12 117 PHE A O 1
ATOM 903 N N . PRO A 1 118 ? 2.869 -14.201 15.993 1.00 95.94 118 PRO A N 1
ATOM 904 C CA . PRO A 1 118 ? 3.051 -14.768 17.328 1.00 95.94 118 PRO A CA 1
ATOM 905 C C . PRO A 1 118 ? 2.823 -13.706 18.412 1.00 95.94 118 PRO A C 1
ATOM 907 O O . PRO A 1 118 ? 2.947 -12.503 18.168 1.00 95.94 118 PRO A O 1
ATOM 910 N N . ARG A 1 119 ? 2.416 -14.145 19.605 1.00 95.56 119 ARG A N 1
ATOM 911 C CA . ARG A 1 119 ? 2.215 -13.242 20.743 1.00 95.56 119 ARG A CA 1
ATOM 912 C C . ARG A 1 119 ? 3.555 -12.843 21.347 1.00 95.56 119 ARG A C 1
ATOM 914 O O . ARG A 1 119 ? 4.494 -13.633 21.377 1.00 95.56 119 ARG A O 1
ATOM 921 N N . ILE A 1 120 ? 3.611 -11.620 21.865 1.00 95.88 120 ILE A N 1
ATOM 922 C CA . ILE A 1 120 ? 4.747 -11.148 22.651 1.00 95.88 120 ILE A CA 1
ATOM 923 C C . ILE A 1 120 ? 4.536 -11.589 24.101 1.00 95.88 120 ILE A C 1
ATOM 925 O O . ILE A 1 120 ? 3.811 -10.934 24.848 1.00 95.88 120 ILE A O 1
ATOM 929 N N . ASP A 1 121 ? 5.175 -12.686 24.496 1.00 93.38 121 ASP A N 1
ATOM 930 C CA . ASP A 1 121 ? 5.029 -13.231 25.854 1.00 93.38 121 ASP A CA 1
ATOM 931 C C . ASP A 1 121 ? 5.994 -12.586 26.869 1.00 93.38 121 ASP A C 1
ATOM 933 O O . ASP A 1 121 ? 5.765 -12.635 28.077 1.00 93.38 121 ASP A O 1
ATOM 937 N N . ASP A 1 122 ? 7.061 -11.937 26.391 1.00 94.06 122 ASP A N 1
ATOM 938 C CA . ASP A 1 122 ? 8.078 -11.297 27.228 1.00 94.06 122 ASP A CA 1
ATOM 939 C C . ASP A 1 122 ? 7.874 -9.774 27.336 1.00 94.06 122 ASP A C 1
ATOM 941 O O . ASP A 1 122 ? 7.957 -9.026 26.354 1.00 94.06 122 ASP A O 1
ATOM 945 N N . ALA A 1 123 ? 7.663 -9.292 28.564 1.00 95.12 123 ALA A N 1
ATOM 946 C CA . ALA A 1 123 ? 7.489 -7.871 28.858 1.00 95.12 123 ALA A CA 1
ATOM 947 C C . ALA A 1 123 ? 8.740 -7.035 28.522 1.00 95.12 123 ALA A C 1
ATOM 949 O O . ALA A 1 123 ? 8.613 -5.872 28.115 1.00 95.12 123 ALA A O 1
ATOM 950 N N . GLY A 1 124 ? 9.941 -7.618 28.648 1.00 96.75 124 GLY A N 1
ATOM 951 C CA . GLY A 1 124 ? 11.195 -6.962 28.270 1.00 96.75 124 GLY A CA 1
ATOM 952 C C . GLY A 1 124 ? 11.248 -6.684 26.768 1.00 96.75 124 GLY A C 1
ATOM 953 O O . GLY A 1 124 ? 11.472 -5.548 26.344 1.00 96.75 124 GLY A O 1
ATOM 954 N N . SER A 1 125 ? 10.927 -7.695 25.964 1.00 95.69 125 SER A N 1
ATOM 955 C CA . SER A 1 125 ? 10.820 -7.621 24.507 1.00 95.69 125 SER A CA 1
ATOM 956 C C . SER A 1 125 ? 9.766 -6.611 24.070 1.00 95.69 125 SER A C 1
ATOM 958 O O . SER A 1 125 ? 10.048 -5.775 23.210 1.00 95.69 125 SER A O 1
ATOM 960 N N . LYS A 1 126 ? 8.579 -6.611 24.696 1.00 96.75 126 LYS A N 1
ATOM 961 C CA . LYS A 1 126 ? 7.538 -5.610 24.410 1.00 96.75 126 LYS A CA 1
ATOM 962 C C . LYS A 1 126 ? 8.036 -4.187 24.677 1.00 96.75 126 LYS A C 1
ATOM 964 O O . LYS A 1 126 ? 7.839 -3.299 23.849 1.00 96.75 126 LYS A O 1
ATOM 969 N N . THR A 1 127 ? 8.726 -3.974 25.798 1.00 97.69 127 THR A N 1
ATOM 970 C CA . THR A 1 127 ? 9.298 -2.669 26.167 1.00 97.69 127 THR A CA 1
ATOM 971 C C . THR A 1 127 ? 10.367 -2.218 25.168 1.00 97.69 127 THR A C 1
ATOM 973 O O . THR A 1 127 ? 10.332 -1.077 24.705 1.00 97.69 127 THR A O 1
ATOM 976 N N . ALA A 1 128 ? 11.278 -3.114 24.778 1.00 97.81 128 ALA A N 1
ATOM 977 C CA . ALA A 1 128 ? 12.327 -2.823 23.803 1.00 97.81 128 ALA A CA 1
ATOM 978 C C . ALA A 1 128 ? 11.751 -2.475 22.420 1.00 97.81 128 ALA A C 1
ATOM 980 O O . ALA A 1 128 ? 12.151 -1.482 21.812 1.00 97.81 128 ALA A O 1
ATOM 981 N N . LEU A 1 129 ? 10.764 -3.241 21.948 1.00 97.88 129 LEU A N 1
ATOM 982 C CA . LEU A 1 129 ? 10.077 -2.977 20.681 1.00 97.88 129 LEU A CA 1
ATOM 983 C C . LEU A 1 129 ? 9.299 -1.661 20.711 1.00 97.88 129 LEU A C 1
ATOM 985 O O . LEU A 1 129 ? 9.305 -0.919 19.731 1.00 97.88 129 LEU A O 1
ATOM 989 N N . ARG A 1 130 ? 8.664 -1.333 21.841 1.00 97.94 130 ARG A N 1
ATOM 990 C CA . ARG A 1 130 ? 7.976 -0.050 22.011 1.00 97.94 130 ARG A CA 1
ATOM 991 C C . ARG A 1 130 ? 8.950 1.121 21.942 1.00 97.94 130 ARG A C 1
ATOM 993 O O . ARG A 1 130 ? 8.624 2.132 21.318 1.00 97.94 130 ARG A O 1
ATOM 1000 N N . ALA A 1 131 ? 10.136 0.989 22.536 1.00 98.06 131 ALA A N 1
ATOM 1001 C CA . ALA A 1 131 ? 11.191 1.995 22.441 1.00 98.06 131 ALA A CA 1
ATOM 1002 C C . ALA A 1 131 ? 11.695 2.156 20.995 1.00 98.06 131 ALA A C 1
ATOM 1004 O O . ALA A 1 131 ? 11.780 3.283 20.508 1.00 98.06 131 ALA A O 1
ATOM 1005 N N . GLU A 1 132 ? 11.944 1.049 20.287 1.00 97.44 132 GLU A N 1
ATOM 1006 C CA . GLU A 1 132 ? 12.318 1.054 18.865 1.00 97.44 132 GLU A CA 1
ATOM 1007 C C . GLU A 1 132 ? 11.263 1.755 18.000 1.00 97.44 132 GLU A C 1
ATOM 1009 O O . GLU A 1 132 ? 11.589 2.701 17.285 1.00 97.44 132 GLU A O 1
ATOM 1014 N N . ALA A 1 133 ? 9.996 1.343 18.101 1.00 97.44 133 ALA A N 1
ATOM 1015 C CA . ALA A 1 133 ? 8.896 1.923 17.334 1.00 97.44 133 ALA A CA 1
ATOM 1016 C C . ALA A 1 133 ? 8.708 3.416 17.637 1.00 97.44 133 ALA A C 1
ATOM 1018 O O . ALA A 1 133 ? 8.524 4.226 16.733 1.00 97.44 133 ALA A O 1
ATOM 1019 N N . SER A 1 134 ? 8.819 3.802 18.910 1.00 97.38 134 SER A N 1
ATOM 1020 C CA . SER A 1 134 ? 8.698 5.200 19.337 1.00 97.38 134 SER A CA 1
ATOM 1021 C C . SER A 1 134 ? 9.811 6.082 18.774 1.00 97.38 134 SER A C 1
ATOM 1023 O O . SER A 1 134 ? 9.549 7.230 18.399 1.00 97.38 134 SER A O 1
ATOM 1025 N N . ALA A 1 135 ? 11.041 5.563 18.747 1.00 97.38 135 ALA A N 1
ATOM 1026 C CA . ALA A 1 135 ? 12.231 6.271 18.290 1.00 97.38 135 ALA A CA 1
ATOM 1027 C C . ALA A 1 135 ? 12.394 6.255 16.763 1.00 97.38 135 ALA A C 1
ATOM 1029 O O . ALA A 1 135 ? 13.183 7.039 16.234 1.00 97.38 135 ALA A O 1
ATOM 1030 N N . PHE A 1 136 ? 11.657 5.393 16.054 1.00 96.00 136 PHE A N 1
ATOM 1031 C CA . PHE A 1 136 ? 11.771 5.253 14.609 1.00 96.00 136 PHE A CA 1
ATOM 1032 C C . PHE A 1 136 ? 11.456 6.577 13.902 1.00 96.00 136 PHE A C 1
ATOM 1034 O O . PHE A 1 136 ? 10.385 7.165 14.073 1.00 96.00 136 PHE A O 1
ATOM 1041 N N . VAL A 1 137 ? 12.429 7.075 13.137 1.00 93.44 137 VAL A N 1
ATOM 1042 C CA . VAL A 1 137 ? 12.354 8.382 12.482 1.00 93.44 137 VAL A CA 1
ATOM 1043 C C . VAL A 1 137 ? 11.708 8.229 11.114 1.00 93.44 137 VAL A C 1
ATOM 1045 O O . VAL A 1 137 ? 12.255 7.586 10.224 1.00 93.44 137 VAL A O 1
ATOM 1048 N N . VAL A 1 138 ? 10.571 8.892 10.938 1.00 90.81 138 VAL A N 1
ATOM 1049 C CA . VAL A 1 138 ? 9.757 8.854 9.720 1.00 90.81 138 VAL A CA 1
ATOM 1050 C C . VAL A 1 138 ? 9.692 10.227 9.064 1.00 90.81 138 VAL A C 1
ATOM 1052 O O . VAL A 1 138 ? 9.657 11.272 9.731 1.00 90.81 138 VAL A O 1
ATOM 1055 N N . ARG A 1 139 ? 9.677 10.226 7.732 1.00 86.88 139 ARG A N 1
ATOM 1056 C CA . ARG A 1 139 ? 9.587 11.421 6.886 1.00 86.88 139 ARG A CA 1
ATOM 1057 C C . ARG A 1 139 ? 8.229 11.438 6.203 1.00 86.88 139 ARG A C 1
ATOM 1059 O O . ARG A 1 139 ? 7.716 10.392 5.833 1.00 86.88 139 ARG A O 1
ATOM 1066 N N . THR A 1 140 ? 7.669 12.629 6.049 1.00 86.19 140 THR A N 1
ATOM 1067 C CA . THR A 1 140 ? 6.392 12.837 5.361 1.00 86.19 140 THR A CA 1
ATOM 1068 C C . THR A 1 140 ? 6.565 13.864 4.259 1.00 86.19 140 THR A C 1
ATOM 1070 O O . THR A 1 140 ? 7.619 14.490 4.142 1.00 86.19 140 THR A O 1
ATOM 1073 N N . ALA A 1 141 ? 5.526 14.055 3.452 1.00 80.00 141 ALA A N 1
ATOM 1074 C CA . ALA A 1 141 ? 5.564 14.994 2.338 1.00 80.00 141 ALA A CA 1
ATOM 1075 C C . ALA A 1 141 ? 5.740 16.458 2.793 1.00 80.00 141 ALA A C 1
ATOM 1077 O O . ALA A 1 141 ? 6.293 17.272 2.061 1.00 80.00 141 ALA A O 1
ATOM 1078 N N . GLY A 1 142 ? 5.284 16.797 4.006 1.00 70.94 142 GLY A N 1
ATOM 1079 C CA . GLY A 1 142 ? 5.300 18.167 4.530 1.00 70.94 142 GLY A CA 1
ATOM 1080 C C . GLY A 1 142 ? 6.349 18.470 5.603 1.00 70.94 142 GLY A C 1
ATOM 1081 O O . GLY A 1 142 ? 6.450 19.622 6.013 1.00 70.94 142 GLY A O 1
ATOM 1082 N N . ASN A 1 143 ? 7.102 17.485 6.107 1.00 69.31 143 ASN A N 1
ATOM 1083 C CA . ASN A 1 143 ? 7.937 17.668 7.300 1.00 69.31 143 ASN A CA 1
ATOM 1084 C C . ASN A 1 143 ? 9.271 16.906 7.234 1.00 69.31 143 ASN A C 1
ATOM 1086 O O . ASN A 1 143 ? 9.360 15.804 6.694 1.00 69.31 143 ASN A O 1
ATOM 1090 N N . GLY A 1 144 ? 10.298 17.463 7.889 1.00 76.69 144 GLY A N 1
ATOM 1091 C CA . GLY A 1 144 ? 11.560 16.764 8.151 1.00 76.69 144 GLY A CA 1
ATOM 1092 C C . GLY A 1 144 ? 11.376 15.483 8.980 1.00 76.69 144 GLY A C 1
ATOM 1093 O O . GLY A 1 144 ? 10.319 15.254 9.574 1.00 76.69 144 GLY A O 1
ATOM 1094 N N . GLY A 1 145 ? 12.417 14.645 9.023 1.00 88.19 145 GLY A N 1
ATOM 1095 C CA . GLY A 1 145 ? 12.400 13.395 9.787 1.00 88.19 145 GLY A CA 1
ATOM 1096 C C . GLY A 1 145 ? 12.091 13.639 11.264 1.00 88.19 145 GLY A C 1
ATOM 1097 O O . GLY A 1 145 ? 12.733 14.474 11.900 1.00 88.19 145 GLY A O 1
ATOM 1098 N N . ARG A 1 146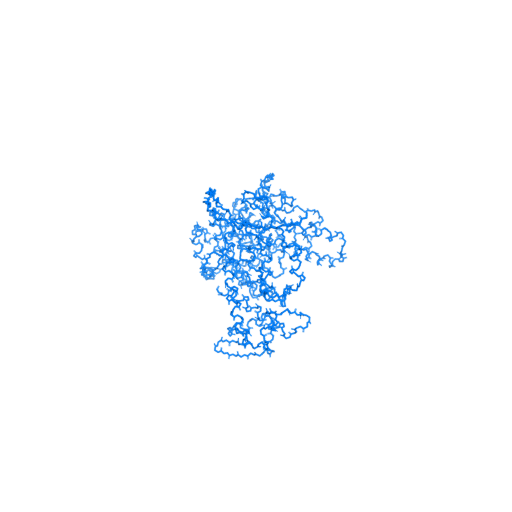 ? 11.100 12.927 11.810 1.00 93.25 146 ARG A N 1
ATOM 1099 C CA . ARG A 1 146 ? 10.727 12.992 13.232 1.00 93.25 146 ARG A CA 1
ATOM 1100 C C . ARG A 1 146 ? 10.481 11.593 13.795 1.00 93.25 146 ARG A C 1
ATOM 1102 O O . ARG A 1 146 ? 9.949 10.765 13.057 1.00 93.25 146 ARG A O 1
ATOM 1109 N N . PRO A 1 147 ? 10.794 11.343 15.079 1.00 96.06 147 PRO A N 1
ATOM 1110 C CA . PRO A 1 147 ? 10.377 10.120 15.754 1.00 96.06 147 PRO A CA 1
ATOM 1111 C C . PRO A 1 147 ? 8.855 9.947 15.703 1.00 96.06 147 PRO A C 1
ATOM 1113 O O . PRO A 1 147 ? 8.112 10.922 15.866 1.00 96.06 147 PRO A O 1
ATOM 1116 N N . LEU A 1 148 ? 8.388 8.715 15.508 1.00 95.69 148 LEU A N 1
ATOM 1117 C CA . LEU A 1 148 ? 6.963 8.406 15.397 1.00 95.69 148 LEU A CA 1
ATOM 1118 C C . LEU A 1 148 ? 6.176 8.804 16.657 1.00 95.69 148 LEU A C 1
ATOM 1120 O O . LEU A 1 148 ? 5.092 9.375 16.558 1.00 95.69 148 LEU A O 1
ATOM 1124 N N . SER A 1 149 ? 6.757 8.601 17.841 1.00 95.19 149 SER A N 1
ATOM 1125 C CA . SER A 1 149 ? 6.186 9.048 19.123 1.00 95.19 149 SER A CA 1
ATOM 1126 C C . SER A 1 149 ? 5.881 10.550 19.158 1.00 95.19 149 SER A C 1
ATOM 1128 O O . SER A 1 149 ? 4.803 10.962 19.588 1.00 95.19 149 SER A O 1
ATOM 1130 N N . ALA A 1 150 ? 6.789 11.380 18.640 1.00 95.12 150 ALA A N 1
ATOM 1131 C CA . ALA A 1 150 ? 6.592 12.824 18.562 1.00 95.12 150 ALA A CA 1
ATOM 1132 C C . ALA A 1 150 ? 5.487 13.210 17.564 1.00 95.12 150 ALA A C 1
ATOM 1134 O O . ALA A 1 150 ? 4.857 14.256 17.720 1.00 95.12 150 ALA A O 1
ATOM 1135 N N . ARG A 1 151 ? 5.241 12.389 16.535 1.00 94.31 151 ARG A N 1
ATOM 1136 C CA . ARG A 1 151 ? 4.118 12.585 15.605 1.00 94.31 151 ARG A CA 1
ATOM 1137 C C . ARG A 1 151 ? 2.791 12.193 16.236 1.00 94.31 151 ARG A C 1
ATOM 1139 O O . ARG A 1 151 ? 1.864 12.995 16.199 1.00 94.31 151 ARG A O 1
ATOM 1146 N N . LEU A 1 152 ? 2.729 11.035 16.892 1.00 95.25 152 LEU A N 1
ATOM 1147 C CA . LEU A 1 152 ? 1.550 10.606 17.647 1.00 95.25 152 LEU A CA 1
ATOM 1148 C C . LEU A 1 152 ? 1.148 11.657 18.690 1.00 95.25 152 LEU A C 1
ATOM 1150 O O . LEU A 1 152 ? -0.013 12.051 18.734 1.00 95.25 152 LEU A O 1
ATOM 1154 N N . ALA A 1 153 ? 2.104 12.219 19.434 1.00 93.44 153 ALA A N 1
ATOM 1155 C CA . ALA A 1 153 ? 1.834 13.284 20.405 1.00 93.44 153 ALA A CA 1
ATOM 1156 C C . ALA A 1 153 ? 1.248 14.572 19.785 1.00 93.44 153 ALA A C 1
ATOM 1158 O O . ALA A 1 153 ? 0.566 15.332 20.467 1.00 93.44 153 ALA A O 1
ATOM 1159 N N . ARG A 1 154 ? 1.500 14.836 18.495 1.00 92.50 154 ARG A N 1
ATOM 1160 C CA . ARG A 1 154 ? 0.994 16.017 17.770 1.00 92.50 154 ARG A CA 1
ATOM 1161 C C . ARG A 1 154 ? -0.278 15.746 16.968 1.00 92.50 154 ARG A C 1
ATOM 1163 O O . ARG A 1 154 ? -0.842 16.687 16.422 1.00 92.50 154 ARG A O 1
ATOM 1170 N N . SER A 1 155 ? -0.724 14.494 16.904 1.00 91.56 155 SER A N 1
ATOM 1171 C CA . SER A 1 155 ? -1.893 14.077 16.119 1.00 91.56 155 SER A CA 1
ATOM 1172 C C . SER A 1 155 ? -3.240 14.462 16.746 1.00 91.56 155 SER A C 1
ATOM 1174 O O . SER A 1 155 ? -4.283 14.235 16.144 1.00 91.56 155 SER A O 1
ATOM 1176 N N . GLY A 1 156 ? -3.237 15.017 17.964 1.00 90.75 156 GLY A N 1
ATOM 1177 C CA . GLY A 1 156 ? -4.459 15.331 18.712 1.00 90.75 156 GLY A CA 1
ATOM 1178 C C . GLY A 1 156 ? -5.116 14.117 19.381 1.00 90.75 156 GLY A C 1
ATOM 1179 O O . GLY A 1 156 ? -6.160 14.263 20.014 1.00 90.75 156 GLY A O 1
ATOM 1180 N N . LEU A 1 157 ? -4.513 12.929 19.275 1.00 95.94 157 LEU A N 1
ATOM 1181 C CA . LEU A 1 157 ? -4.933 11.739 20.011 1.00 95.94 157 LEU A CA 1
ATOM 1182 C C . LEU A 1 157 ? -4.667 11.881 21.516 1.00 95.94 157 LEU A C 1
ATOM 1184 O O . LEU A 1 157 ? -3.678 12.485 21.938 1.00 95.94 157 LEU A O 1
ATOM 1188 N N . SER A 1 158 ? -5.522 11.260 22.335 1.00 96.94 158 SER A N 1
ATOM 1189 C CA . SER A 1 158 ? -5.219 11.054 23.753 1.00 96.94 158 SER A CA 1
ATOM 1190 C C . SER A 1 158 ? -4.024 10.107 23.915 1.00 96.94 158 SER A C 1
ATOM 1192 O O . SER A 1 158 ? -3.709 9.321 23.019 1.00 96.94 158 SER A O 1
ATOM 1194 N N . ALA A 1 159 ? -3.373 10.138 25.081 1.00 96.31 159 ALA A N 1
ATOM 1195 C CA . ALA A 1 159 ? -2.268 9.225 25.381 1.00 96.31 159 ALA A CA 1
ATOM 1196 C C . ALA A 1 159 ? -2.685 7.745 25.280 1.00 96.31 159 ALA A C 1
ATOM 1198 O O . ALA A 1 159 ? -1.913 6.921 24.798 1.00 96.31 159 ALA A O 1
ATOM 1199 N N . GLU A 1 160 ? -3.917 7.421 25.680 1.00 96.88 160 GLU A N 1
ATOM 1200 C CA . GLU A 1 160 ? -4.496 6.080 25.559 1.00 96.88 160 GLU A CA 1
ATOM 1201 C C . GLU A 1 160 ? -4.678 5.673 24.090 1.00 96.88 160 GLU A C 1
ATOM 1203 O O . GLU A 1 160 ? -4.201 4.618 23.677 1.00 96.88 160 GLU A O 1
ATOM 1208 N N . ALA A 1 161 ? -5.284 6.539 23.273 1.00 96.88 161 ALA A N 1
ATOM 1209 C CA . ALA A 1 161 ? -5.504 6.283 21.852 1.00 96.88 161 ALA A CA 1
ATOM 1210 C C . ALA A 1 161 ? -4.185 6.137 21.072 1.00 96.88 161 ALA A C 1
ATOM 1212 O O . ALA A 1 161 ? -4.029 5.216 20.271 1.00 96.88 161 ALA A O 1
ATOM 1213 N N . ALA A 1 162 ? -3.207 7.006 21.343 1.00 97.62 162 ALA A N 1
ATOM 1214 C CA . ALA A 1 162 ? -1.856 6.876 20.801 1.00 97.62 162 ALA A CA 1
ATOM 1215 C C . ALA A 1 162 ? -1.169 5.586 21.287 1.00 97.62 162 ALA A C 1
ATOM 1217 O O . ALA A 1 162 ? -0.420 4.963 20.535 1.00 97.62 162 ALA A O 1
ATOM 1218 N N . GLY A 1 163 ? -1.449 5.173 22.528 1.00 97.44 163 GLY A N 1
ATOM 1219 C CA . GLY A 1 163 ? -1.004 3.910 23.104 1.00 97.44 163 GLY A CA 1
ATOM 1220 C C . GLY A 1 163 ? -1.494 2.705 22.308 1.00 97.44 163 GLY A C 1
ATOM 1221 O O . GLY A 1 163 ? -0.666 1.892 21.922 1.00 97.44 163 GLY A O 1
ATOM 1222 N N . VAL A 1 164 ? -2.788 2.649 21.975 1.00 98.00 164 VAL A N 1
ATOM 1223 C CA . VAL A 1 164 ? -3.386 1.574 21.159 1.00 98.00 164 VAL A CA 1
ATOM 1224 C C . VAL A 1 164 ? -2.703 1.447 19.794 1.00 98.00 164 VAL A C 1
ATOM 1226 O O . VAL A 1 164 ? -2.339 0.343 19.390 1.00 98.00 164 VAL A O 1
ATOM 1229 N N . VAL A 1 165 ? -2.488 2.567 19.093 1.00 98.50 165 VAL A N 1
ATOM 1230 C CA . VAL A 1 165 ? -1.805 2.572 17.784 1.00 98.50 165 VAL A CA 1
ATOM 1231 C C . VAL A 1 165 ? -0.373 2.047 17.914 1.00 98.50 165 VAL A C 1
ATOM 1233 O O . VAL A 1 165 ? 0.062 1.208 17.126 1.00 98.50 165 VAL A O 1
ATOM 1236 N N . LEU A 1 166 ? 0.358 2.508 18.932 1.00 97.94 166 LEU A N 1
ATOM 1237 C CA . LEU A 1 166 ? 1.735 2.086 19.169 1.00 97.94 166 LEU A CA 1
ATOM 1238 C C . LEU A 1 166 ? 1.830 0.615 19.601 1.00 97.94 166 LEU A C 1
ATOM 1240 O O . LEU A 1 166 ? 2.740 -0.082 19.163 1.00 97.94 166 LEU A O 1
ATOM 1244 N N . ASP A 1 167 ? 0.903 0.130 20.428 1.00 97.88 167 ASP A N 1
ATOM 1245 C CA . ASP A 1 167 ? 0.855 -1.273 20.842 1.00 97.88 167 ASP A CA 1
ATOM 1246 C C . ASP A 1 167 ? 0.571 -2.201 19.658 1.00 97.88 167 ASP A C 1
ATOM 1248 O O . ASP A 1 167 ? 1.236 -3.229 19.537 1.00 97.88 167 ASP A O 1
ATOM 1252 N N . LEU A 1 168 ? -0.325 -1.822 18.736 1.00 98.50 168 LEU A N 1
ATOM 1253 C CA . LEU A 1 168 ? -0.510 -2.590 17.503 1.00 98.50 168 LEU A CA 1
ATOM 1254 C C . LEU A 1 168 ? 0.778 -2.614 16.672 1.00 98.50 168 LEU A C 1
ATOM 1256 O O . LEU A 1 168 ? 1.219 -3.683 16.262 1.00 98.50 168 LEU A O 1
ATOM 1260 N N . LEU A 1 169 ? 1.421 -1.462 16.460 1.00 98.38 169 LEU A N 1
ATOM 1261 C CA . LEU A 1 169 ? 2.678 -1.395 15.708 1.00 98.38 169 LEU A CA 1
ATOM 1262 C C . LEU A 1 169 ? 3.781 -2.274 16.331 1.00 98.38 169 LEU A C 1
ATOM 1264 O O . LEU A 1 169 ? 4.581 -2.867 15.607 1.00 98.38 169 LEU A O 1
ATOM 1268 N N . VAL A 1 170 ? 3.808 -2.397 17.662 1.00 98.19 170 VAL A N 1
ATOM 1269 C CA . VAL A 1 170 ? 4.722 -3.291 18.390 1.00 98.19 170 VAL A CA 1
ATOM 1270 C C . VAL A 1 170 ? 4.430 -4.767 18.102 1.00 98.19 170 VAL A C 1
ATOM 1272 O O . VAL A 1 170 ? 5.373 -5.510 17.822 1.00 98.19 170 VAL A O 1
ATOM 1275 N N . GLU A 1 171 ? 3.160 -5.188 18.104 1.00 97.88 171 GLU A N 1
ATOM 1276 C CA . GLU A 1 171 ? 2.760 -6.552 17.707 1.00 97.88 171 GLU A CA 1
ATOM 1277 C C . GLU A 1 171 ? 3.217 -6.870 16.273 1.00 97.88 171 GLU A C 1
ATOM 1279 O O . GLU A 1 171 ? 3.791 -7.931 16.013 1.00 97.88 171 GLU A O 1
ATOM 1284 N N . LEU A 1 172 ? 3.041 -5.925 15.344 1.00 97.19 172 LEU A N 1
ATOM 1285 C CA . LEU A 1 172 ? 3.458 -6.100 13.950 1.00 97.19 172 LEU A CA 1
ATOM 1286 C C . LEU A 1 172 ? 4.983 -6.144 13.802 1.00 97.19 172 LEU A C 1
ATOM 1288 O O . LEU A 1 172 ? 5.515 -7.000 13.093 1.00 97.19 172 LEU A O 1
ATOM 1292 N N . ARG A 1 173 ? 5.719 -5.284 14.518 1.00 96.31 173 ARG A N 1
ATOM 1293 C CA . ARG A 1 173 ? 7.190 -5.312 14.505 1.00 96.31 173 ARG A CA 1
ATOM 1294 C C . ARG A 1 173 ? 7.745 -6.612 15.062 1.00 96.31 173 ARG A C 1
ATOM 1296 O O . ARG A 1 173 ? 8.723 -7.127 14.520 1.00 96.31 173 ARG A O 1
ATOM 1303 N N . HIS A 1 174 ? 7.131 -7.151 16.111 1.00 95.75 174 HIS A N 1
ATOM 1304 C CA . HIS A 1 174 ? 7.492 -8.464 16.626 1.00 95.75 174 HIS A CA 1
ATOM 1305 C C . HIS A 1 174 ? 7.312 -9.551 15.561 1.00 95.75 174 HIS A C 1
ATOM 1307 O O . HIS A 1 174 ? 8.251 -10.300 15.288 1.00 95.75 174 HIS A O 1
ATOM 1313 N N . ALA A 1 175 ? 6.144 -9.582 14.914 1.00 94.31 175 ALA A N 1
ATOM 1314 C CA . ALA A 1 175 ? 5.829 -10.527 13.849 1.00 94.31 175 ALA A CA 1
ATOM 1315 C C . ALA A 1 175 ? 6.850 -10.470 12.698 1.00 94.31 175 ALA A C 1
ATOM 1317 O O . ALA A 1 175 ? 7.416 -11.494 12.318 1.00 94.31 175 ALA A O 1
ATOM 1318 N N . TRP A 1 176 ? 7.168 -9.269 12.207 1.00 93.44 176 TRP A N 1
ATOM 1319 C CA . TRP A 1 176 ? 8.178 -9.052 11.166 1.00 93.44 176 TRP A CA 1
ATOM 1320 C C . TRP A 1 176 ? 9.577 -9.532 11.564 1.00 93.44 176 TRP A C 1
ATOM 1322 O O . TRP A 1 176 ? 10.265 -10.175 10.774 1.00 93.44 176 TRP A O 1
ATOM 1332 N N . LYS A 1 177 ? 10.009 -9.280 12.805 1.00 91.50 177 LYS A N 1
ATOM 1333 C CA . LYS A 1 177 ? 11.307 -9.780 13.285 1.00 91.50 177 LYS A CA 1
ATOM 1334 C C . LYS A 1 177 ? 11.339 -11.300 13.422 1.00 91.50 177 LYS A C 1
ATOM 1336 O O . LYS A 1 177 ? 12.375 -11.900 13.156 1.00 91.50 177 LYS A O 1
ATOM 1341 N N . HIS A 1 178 ? 10.228 -11.915 13.823 1.00 88.81 178 HIS A N 1
ATOM 1342 C CA . HIS A 1 178 ? 10.132 -13.367 13.943 1.00 88.81 178 HIS A CA 1
ATOM 1343 C C . HIS A 1 178 ? 10.218 -14.056 12.572 1.00 88.81 178 HIS A C 1
ATOM 1345 O O . HIS A 1 178 ? 10.897 -15.070 12.419 1.00 88.81 178 HIS A O 1
ATOM 1351 N N . ARG A 1 179 ? 9.582 -13.471 11.552 1.00 85.94 179 ARG A N 1
ATOM 1352 C CA . ARG A 1 179 ? 9.591 -13.980 10.175 1.00 85.94 179 ARG A CA 1
ATOM 1353 C C . ARG A 1 179 ? 10.886 -13.707 9.414 1.00 85.94 179 ARG A C 1
ATOM 1355 O O . ARG A 1 179 ? 11.195 -14.462 8.499 1.00 85.94 179 ARG A O 1
ATOM 1362 N N . ALA A 1 180 ? 11.680 -12.713 9.816 1.00 69.06 180 ALA A N 1
ATOM 1363 C CA . ALA A 1 180 ? 12.943 -12.365 9.156 1.00 69.06 180 ALA A CA 1
ATOM 1364 C C . ALA A 1 180 ? 13.969 -13.520 9.086 1.00 69.06 180 ALA A C 1
ATOM 1366 O O . ALA A 1 180 ? 14.875 -13.477 8.257 1.00 69.06 180 ALA A O 1
ATOM 1367 N N . GLY A 1 181 ? 13.825 -14.561 9.920 1.00 62.25 181 GLY A N 1
ATOM 1368 C CA . GLY A 1 181 ? 14.614 -15.797 9.835 1.00 62.25 181 GLY A CA 1
ATOM 1369 C C . GLY A 1 181 ? 14.194 -16.760 8.712 1.00 62.25 181 GLY A C 1
ATOM 1370 O O . GLY A 1 181 ? 14.911 -17.720 8.436 1.00 62.25 181 GLY A O 1
ATOM 1371 N N . ASN A 1 182 ? 13.056 -16.526 8.051 1.00 68.12 182 ASN A N 1
ATOM 1372 C CA . ASN A 1 182 ? 12.591 -17.314 6.914 1.00 68.12 182 ASN A CA 1
ATOM 1373 C C . ASN A 1 182 ? 13.228 -16.801 5.613 1.00 68.12 182 ASN A C 1
ATOM 1375 O O . ASN A 1 182 ? 12.962 -15.687 5.161 1.00 68.12 182 ASN A O 1
ATOM 1379 N N . VAL A 1 183 ? 14.048 -17.644 4.981 1.00 59.19 183 VAL A N 1
ATOM 1380 C CA . VAL A 1 183 ? 14.823 -17.307 3.773 1.00 59.19 183 VAL A CA 1
ATOM 1381 C C . VAL A 1 183 ? 13.929 -16.868 2.604 1.00 59.19 183 VAL A C 1
ATOM 1383 O O . VAL A 1 183 ? 14.355 -16.055 1.785 1.00 59.19 183 VAL A O 1
ATOM 1386 N N . ALA A 1 184 ? 12.684 -17.355 2.531 1.00 61.81 184 ALA A N 1
ATOM 1387 C CA . ALA A 1 184 ? 11.766 -17.036 1.436 1.00 61.81 184 ALA A CA 1
ATOM 1388 C C . ALA A 1 184 ? 11.385 -15.542 1.375 1.00 61.81 184 ALA A C 1
ATOM 1390 O O . ALA A 1 184 ? 11.263 -14.990 0.279 1.00 61.81 184 ALA A O 1
ATOM 1391 N N . ASP A 1 185 ? 11.275 -14.882 2.532 1.00 65.44 185 ASP A N 1
ATOM 1392 C CA . ASP A 1 185 ? 10.830 -13.487 2.668 1.00 65.44 185 ASP A CA 1
ATOM 1393 C C . ASP A 1 185 ? 11.908 -12.570 3.279 1.00 65.44 185 ASP A C 1
ATOM 1395 O O . ASP A 1 185 ? 11.636 -11.422 3.641 1.00 65.44 185 ASP A O 1
ATOM 1399 N N . ALA A 1 186 ? 13.158 -13.040 3.361 1.00 59.91 186 ALA A N 1
ATOM 1400 C CA . ALA A 1 186 ? 14.274 -12.271 3.907 1.00 59.91 186 ALA A CA 1
ATOM 1401 C C . ALA A 1 186 ? 14.379 -10.872 3.260 1.00 59.91 186 ALA A C 1
ATOM 1403 O O . ALA A 1 186 ? 14.261 -10.708 2.040 1.00 59.91 186 ALA A O 1
ATOM 1404 N N . GLY A 1 187 ? 14.547 -9.842 4.094 1.00 65.56 187 GLY A N 1
ATOM 1405 C CA . GLY A 1 187 ? 14.600 -8.431 3.684 1.00 65.56 187 GLY A CA 1
ATOM 1406 C C . GLY A 1 187 ? 13.251 -7.796 3.303 1.00 65.56 187 GLY A C 1
ATOM 1407 O O . GLY A 1 187 ? 13.155 -6.570 3.269 1.00 65.56 187 GLY A O 1
ATOM 1408 N N . TYR A 1 188 ? 12.191 -8.582 3.068 1.00 76.56 188 TYR A N 1
ATOM 1409 C CA . TYR A 1 188 ? 10.866 -8.059 2.706 1.00 76.56 188 TYR A CA 1
ATOM 1410 C C . TYR A 1 188 ? 10.146 -7.433 3.910 1.00 76.56 188 TYR A C 1
ATOM 1412 O O . TYR A 1 188 ? 9.531 -6.376 3.798 1.00 76.56 188 TYR A O 1
ATOM 1420 N N . ASP A 1 189 ? 10.309 -8.021 5.095 1.00 86.12 189 ASP A N 1
ATOM 1421 C CA . ASP A 1 189 ? 9.663 -7.540 6.318 1.00 86.12 189 ASP A CA 1
ATOM 1422 C C . ASP A 1 189 ? 10.255 -6.221 6.862 1.00 86.12 189 ASP A C 1
ATOM 1424 O O . ASP A 1 189 ? 9.526 -5.426 7.457 1.00 86.12 189 ASP A O 1
ATOM 1428 N N . ASP A 1 190 ? 11.542 -5.919 6.625 1.00 84.50 190 ASP A N 1
ATOM 1429 C CA . ASP A 1 190 ? 12.088 -4.586 6.957 1.00 84.50 190 ASP A CA 1
ATOM 1430 C C . ASP A 1 190 ? 11.524 -3.505 6.026 1.00 84.50 190 ASP A C 1
ATOM 1432 O O . ASP A 1 190 ? 11.235 -2.390 6.463 1.00 84.50 190 ASP A O 1
ATOM 1436 N N . LEU A 1 191 ? 11.301 -3.848 4.753 1.00 83.25 191 LEU A N 1
ATOM 1437 C CA . LEU A 1 191 ? 10.640 -2.964 3.799 1.00 83.25 191 LEU A CA 1
ATOM 1438 C C . LEU A 1 191 ? 9.187 -2.698 4.213 1.00 83.25 191 LEU A C 1
ATOM 1440 O O . LEU A 1 191 ? 8.781 -1.538 4.239 1.00 83.25 191 LEU A O 1
ATOM 1444 N N . ASN A 1 192 ? 8.440 -3.735 4.605 1.00 89.00 192 ASN A N 1
ATOM 1445 C CA . ASN A 1 192 ? 7.075 -3.593 5.123 1.00 89.00 192 ASN A CA 1
ATOM 1446 C C . ASN A 1 192 ? 7.032 -2.741 6.403 1.00 89.00 192 ASN A C 1
ATOM 1448 O O . ASN A 1 192 ? 6.181 -1.861 6.523 1.00 89.00 192 ASN A O 1
ATOM 1452 N N . TRP A 1 193 ? 7.980 -2.934 7.327 1.00 92.50 193 TRP A N 1
ATOM 1453 C CA . TRP A 1 193 ? 8.111 -2.118 8.541 1.00 92.50 193 TRP A CA 1
ATOM 1454 C C . TRP A 1 193 ? 8.300 -0.628 8.231 1.00 92.50 193 TRP A C 1
ATOM 1456 O O . TRP A 1 193 ? 7.602 0.220 8.793 1.00 92.50 193 TRP A O 1
ATOM 1466 N N . ARG A 1 194 ? 9.238 -0.301 7.333 1.00 90.94 194 ARG A N 1
ATOM 1467 C CA . ARG A 1 194 ? 9.523 1.087 6.937 1.00 90.94 194 ARG A CA 1
ATOM 1468 C C . ARG A 1 194 ? 8.335 1.717 6.225 1.00 90.94 194 ARG A C 1
ATOM 1470 O O . ARG A 1 194 ? 7.964 2.835 6.578 1.00 90.94 194 ARG A O 1
ATOM 1477 N N . HIS A 1 195 ? 7.738 0.982 5.283 1.00 91.62 195 HIS A N 1
ATOM 1478 C CA . HIS A 1 195 ? 6.540 1.397 4.552 1.00 91.62 195 HIS A CA 1
ATOM 1479 C C . HIS A 1 195 ? 5.407 1.724 5.522 1.00 91.62 195 HIS A C 1
ATOM 1481 O O . HIS A 1 195 ? 4.930 2.851 5.533 1.00 91.62 195 HIS A O 1
ATOM 1487 N N . THR A 1 196 ? 5.077 0.794 6.420 1.00 95.50 196 THR A N 1
ATOM 1488 C CA . THR A 1 196 ? 4.008 0.955 7.417 1.00 95.50 196 THR A CA 1
ATOM 1489 C C . THR A 1 196 ? 4.243 2.167 8.320 1.00 95.50 196 THR A C 1
ATOM 1491 O O . THR A 1 196 ? 3.339 2.963 8.568 1.00 95.50 196 THR A O 1
ATOM 1494 N N . CYS A 1 197 ? 5.476 2.358 8.798 1.00 95.88 197 CYS A N 1
ATOM 1495 C CA . CYS A 1 197 ? 5.827 3.528 9.600 1.00 95.88 197 CYS A CA 1
ATOM 1496 C C . CYS A 1 197 ? 5.696 4.842 8.807 1.00 95.88 197 CYS A C 1
ATOM 1498 O O . CYS A 1 197 ? 5.238 5.851 9.352 1.00 95.88 197 CYS A O 1
ATOM 1500 N N . GLY A 1 198 ? 6.120 4.848 7.540 1.00 94.06 198 GLY A N 1
ATOM 1501 C CA . GLY A 1 198 ? 6.007 5.998 6.645 1.00 94.06 198 GLY A CA 1
ATOM 1502 C C . GLY A 1 198 ? 4.556 6.344 6.317 1.00 94.06 198 GLY A C 1
ATOM 1503 O O . GLY A 1 198 ? 4.173 7.510 6.402 1.00 94.06 198 GLY A O 1
ATOM 1504 N N . GLU A 1 199 ? 3.741 5.336 6.016 1.00 95.88 199 GLU A N 1
ATOM 1505 C CA . GLU A 1 199 ? 2.312 5.468 5.740 1.00 95.88 199 GLU A CA 1
ATOM 1506 C C . GLU A 1 199 ? 1.561 6.012 6.958 1.00 95.88 199 GLU A C 1
ATOM 1508 O O . GLU A 1 199 ? 0.887 7.035 6.845 1.00 95.88 199 GLU A O 1
ATOM 1513 N N . LEU A 1 200 ? 1.780 5.438 8.149 1.00 97.44 200 LEU A N 1
ATOM 1514 C CA . LEU A 1 200 ? 1.203 5.947 9.396 1.00 97.44 200 LEU A CA 1
ATOM 1515 C C . LEU A 1 200 ? 1.567 7.421 9.616 1.00 97.44 200 LEU A C 1
ATOM 1517 O O . LEU A 1 200 ? 0.729 8.223 10.021 1.00 97.44 200 LEU A O 1
ATOM 1521 N N . ALA A 1 201 ? 2.810 7.812 9.336 1.00 95.62 201 ALA A N 1
ATOM 1522 C CA . ALA A 1 201 ? 3.232 9.200 9.481 1.00 95.62 201 ALA A CA 1
ATOM 1523 C C . ALA A 1 201 ? 2.487 10.144 8.523 1.00 95.62 201 ALA A C 1
ATOM 1525 O O . ALA A 1 201 ? 2.083 11.230 8.946 1.00 95.62 201 ALA A O 1
ATOM 1526 N N . GLN A 1 202 ? 2.310 9.742 7.259 1.00 94.88 202 GLN A N 1
ATOM 1527 C CA . GLN A 1 202 ? 1.549 10.507 6.264 1.00 94.88 202 GLN A CA 1
ATOM 1528 C C . GLN A 1 202 ? 0.076 10.594 6.652 1.00 94.88 202 GLN A C 1
ATOM 1530 O O . GLN A 1 202 ? -0.516 11.669 6.583 1.00 94.88 202 GLN A O 1
ATOM 1535 N N . LEU A 1 203 ? -0.489 9.487 7.131 1.00 96.69 203 LEU A N 1
ATOM 1536 C CA . LEU A 1 203 ? -1.862 9.405 7.597 1.00 96.69 203 LEU A CA 1
ATOM 1537 C C . LEU A 1 203 ? -2.124 10.376 8.748 1.00 96.69 203 LEU A C 1
ATOM 1539 O O . LEU A 1 203 ? -3.123 11.086 8.716 1.00 96.69 203 LEU A O 1
ATOM 1543 N N . LEU A 1 204 ? -1.234 10.454 9.743 1.00 96.25 204 LEU A N 1
ATOM 1544 C CA . LEU A 1 204 ? -1.388 11.389 10.865 1.00 96.25 204 LEU A CA 1
ATOM 1545 C C . LEU A 1 204 ? -1.317 12.857 10.416 1.00 96.25 204 LEU A C 1
ATOM 1547 O O . LEU A 1 204 ? -2.054 13.687 10.949 1.00 96.25 204 LEU A O 1
ATOM 1551 N N . ASP A 1 205 ? -0.456 13.178 9.443 1.00 93.56 205 ASP A N 1
ATOM 1552 C CA . ASP A 1 205 ? -0.374 14.528 8.874 1.00 93.56 205 ASP A CA 1
ATOM 1553 C C . ASP A 1 205 ? -1.673 14.861 8.105 1.00 93.56 205 ASP A C 1
ATOM 1555 O O . ASP A 1 205 ? -2.287 15.896 8.364 1.00 93.56 205 ASP A O 1
ATOM 1559 N N . LEU A 1 206 ? -2.155 13.957 7.242 1.00 93.69 206 LEU A N 1
ATOM 1560 C CA . LEU A 1 206 ? -3.400 14.138 6.483 1.00 93.69 206 LEU A CA 1
ATOM 1561 C C . LEU A 1 206 ? -4.642 14.200 7.381 1.00 93.69 206 LEU A C 1
ATOM 1563 O O . LEU A 1 206 ? -5.513 15.040 7.170 1.00 93.69 206 LEU A O 1
ATOM 1567 N N . ALA A 1 207 ? -4.727 13.348 8.406 1.00 94.62 207 ALA A N 1
ATOM 1568 C CA . ALA A 1 207 ? -5.839 13.317 9.354 1.00 94.62 207 ALA A CA 1
ATOM 1569 C C . ALA A 1 207 ? -6.061 14.679 10.027 1.00 94.62 207 ALA A C 1
ATOM 1571 O O . ALA A 1 207 ? -7.206 15.091 10.239 1.00 94.62 207 ALA A O 1
ATOM 1572 N N . ALA A 1 208 ? -4.970 15.386 10.339 1.00 91.62 208 ALA A N 1
ATOM 1573 C CA . ALA A 1 208 ? -5.021 16.738 10.879 1.00 91.62 208 ALA A CA 1
ATOM 1574 C C . ALA A 1 208 ? -5.510 17.758 9.833 1.00 91.62 208 ALA A C 1
ATOM 1576 O O . ALA A 1 208 ? -6.297 18.644 10.173 1.00 91.62 208 ALA A O 1
ATOM 1577 N N . GLU A 1 209 ? -5.099 17.619 8.567 1.00 89.19 209 GLU A N 1
ATOM 1578 C CA . GLU A 1 209 ? -5.542 18.481 7.458 1.00 89.19 209 GLU A CA 1
ATOM 1579 C C . GLU A 1 209 ? -7.051 18.356 7.203 1.00 89.19 209 GLU A C 1
ATOM 1581 O O . GLU A 1 209 ? -7.741 19.371 7.081 1.00 89.19 209 GLU A O 1
ATOM 1586 N N . VAL A 1 210 ? -7.584 17.129 7.211 1.00 87.69 210 VAL A N 1
ATOM 1587 C CA . VAL A 1 210 ? -9.023 16.860 7.024 1.00 87.69 210 VAL A CA 1
ATOM 1588 C C . VAL A 1 210 ? -9.846 16.928 8.314 1.00 87.69 210 VAL A C 1
ATOM 1590 O O . VAL A 1 210 ? -11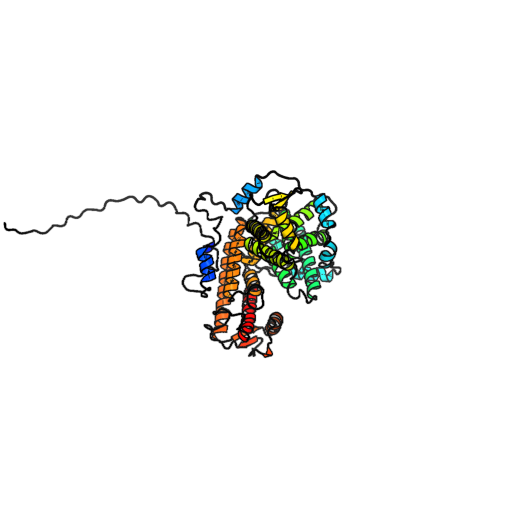.064 16.761 8.274 1.00 87.69 210 VAL A O 1
ATOM 1593 N N . ARG A 1 211 ? -9.206 17.204 9.459 1.00 90.56 211 ARG A N 1
ATOM 1594 C CA . ARG A 1 211 ? -9.843 17.348 10.781 1.00 90.56 211 ARG A CA 1
ATOM 1595 C C . ARG A 1 211 ? -10.692 16.136 11.180 1.00 90.56 211 ARG A C 1
ATOM 1597 O O . ARG A 1 211 ? -11.817 16.291 11.664 1.00 90.56 211 ARG A O 1
ATOM 1604 N N . LEU A 1 212 ? -10.159 14.930 10.982 1.00 90.62 212 LEU A N 1
ATOM 1605 C CA . LEU A 1 212 ? -10.822 13.713 11.450 1.00 90.62 212 LEU A CA 1
ATOM 1606 C C . LEU A 1 212 ? -11.023 13.741 12.969 1.00 90.62 212 LEU A C 1
ATOM 1608 O O . LEU A 1 212 ? -10.188 14.242 13.724 1.00 90.62 212 LEU A O 1
ATOM 1612 N N . GLN A 1 213 ? -12.131 13.154 13.425 1.00 93.31 213 GLN A N 1
ATOM 1613 C CA . GLN A 1 213 ? -12.367 12.957 14.852 1.00 93.31 213 GLN A CA 1
ATOM 1614 C C . GLN A 1 213 ? -11.341 11.973 15.428 1.00 93.31 213 GLN A C 1
ATOM 1616 O O . GLN A 1 213 ? -10.968 11.031 14.726 1.00 93.31 213 GLN A O 1
ATOM 1621 N N . PRO A 1 214 ? -10.942 12.090 16.711 1.00 94.75 214 PRO A N 1
ATOM 1622 C CA . PRO A 1 214 ? -9.902 11.238 17.296 1.00 94.75 214 PRO A CA 1
ATOM 1623 C C . PRO A 1 214 ? -10.126 9.738 17.070 1.00 94.75 214 PRO A C 1
ATOM 1625 O O . PRO A 1 214 ? -9.202 9.017 16.712 1.00 94.75 214 PRO A O 1
ATOM 1628 N N . GLN A 1 215 ? -11.372 9.274 17.193 1.00 94.50 215 GLN A N 1
ATOM 1629 C CA . GLN A 1 215 ? -11.734 7.880 16.937 1.00 94.50 215 GLN A CA 1
ATOM 1630 C C . GLN A 1 215 ? -11.490 7.462 15.475 1.00 94.50 215 GLN A C 1
ATOM 1632 O O . GLN A 1 215 ? -10.967 6.381 15.227 1.00 94.50 215 GLN A O 1
ATOM 1637 N N . GLN A 1 216 ? -11.805 8.334 14.514 1.00 95.25 216 GLN A N 1
ATOM 1638 C CA . GLN A 1 216 ? -11.550 8.087 13.092 1.00 95.25 216 GLN A CA 1
ATOM 1639 C C . GLN A 1 216 ? -10.049 8.088 12.780 1.00 95.25 216 GLN A C 1
ATOM 1641 O O . GLN A 1 216 ? -9.612 7.307 11.943 1.00 95.25 216 GLN A O 1
ATOM 1646 N N . VAL A 1 217 ? -9.257 8.919 13.472 1.00 97.56 217 VAL A N 1
ATOM 1647 C CA . VAL A 1 217 ? -7.788 8.903 13.359 1.00 97.56 217 VAL A CA 1
ATOM 1648 C C . VAL A 1 217 ? -7.225 7.571 13.846 1.00 97.56 217 VAL A C 1
ATOM 1650 O O . VAL A 1 217 ? -6.394 6.984 13.159 1.00 97.56 217 VAL A O 1
ATOM 1653 N N . VAL A 1 218 ? -7.697 7.067 14.995 1.00 98.25 218 VAL A N 1
ATOM 1654 C CA . VAL A 1 218 ? -7.303 5.734 15.478 1.00 98.25 218 VAL A CA 1
ATOM 1655 C C . VAL A 1 218 ? -7.694 4.674 14.457 1.00 98.25 218 VAL A C 1
ATOM 1657 O O . VAL A 1 218 ? -6.849 3.881 14.073 1.00 98.25 218 VAL A O 1
ATOM 1660 N N . ASP A 1 219 ? -8.939 4.666 13.983 1.00 98.25 219 ASP A N 1
ATOM 1661 C CA . ASP A 1 219 ? -9.408 3.642 13.045 1.00 98.25 219 ASP A CA 1
ATOM 1662 C C . ASP A 1 219 ? -8.610 3.645 11.736 1.00 98.25 219 ASP A C 1
ATOM 1664 O O . ASP A 1 219 ? -8.140 2.593 11.309 1.00 98.25 219 ASP A O 1
ATOM 1668 N N . ALA A 1 220 ? -8.355 4.818 11.154 1.00 98.31 220 ALA A N 1
ATOM 1669 C CA . ALA A 1 220 ? -7.516 4.947 9.967 1.00 98.31 220 ALA A CA 1
ATOM 1670 C C . ALA A 1 220 ? -6.069 4.486 10.226 1.00 98.31 220 ALA A C 1
ATOM 1672 O O . ALA A 1 220 ? -5.502 3.759 9.412 1.00 98.31 220 ALA A O 1
ATOM 1673 N N . ALA A 1 221 ? -5.489 4.828 11.382 1.00 98.56 221 ALA A N 1
ATOM 1674 C CA . ALA A 1 221 ? -4.162 4.356 11.766 1.00 98.56 221 ALA A CA 1
ATOM 1675 C C . ALA A 1 221 ? -4.111 2.825 11.895 1.00 98.56 221 ALA A C 1
ATOM 1677 O O . ALA A 1 221 ? -3.177 2.208 11.398 1.00 98.56 221 ALA A O 1
ATOM 1678 N N . LEU A 1 222 ? -5.113 2.189 12.510 1.00 98.75 222 LEU A N 1
ATOM 1679 C CA . LEU A 1 222 ? -5.160 0.727 12.632 1.00 98.75 222 LEU A CA 1
ATOM 1680 C C . LEU A 1 222 ? -5.315 0.038 11.266 1.00 98.75 222 LEU A C 1
ATOM 1682 O O . LEU A 1 222 ? -4.682 -0.991 11.043 1.00 98.75 222 LEU A O 1
ATOM 1686 N N . VAL A 1 223 ? -6.110 0.609 10.352 1.00 98.62 223 VAL A N 1
ATOM 1687 C CA . VAL A 1 223 ? -6.231 0.120 8.964 1.00 98.62 223 VAL A CA 1
ATOM 1688 C C . VAL A 1 223 ? -4.885 0.208 8.247 1.00 98.62 223 VAL A C 1
ATOM 1690 O O . VAL A 1 223 ? -4.446 -0.794 7.695 1.00 98.62 223 VAL A O 1
ATOM 1693 N N . SER A 1 224 ? -4.209 1.359 8.312 1.00 98.00 224 SER A N 1
ATOM 1694 C CA . SER A 1 224 ? -2.881 1.569 7.709 1.00 98.00 224 SER A CA 1
ATOM 1695 C C . SER A 1 224 ? -1.827 0.600 8.246 1.00 98.00 224 SER A C 1
ATOM 1697 O O . SER A 1 224 ? -1.004 0.076 7.506 1.00 98.00 224 SER A O 1
ATOM 1699 N N . LEU A 1 225 ? -1.870 0.299 9.546 1.00 98.50 225 LEU A N 1
ATOM 1700 C CA . LEU A 1 225 ? -0.953 -0.667 10.144 1.00 98.50 225 LEU A CA 1
ATOM 1701 C C . LEU A 1 225 ? -1.173 -2.093 9.616 1.00 98.50 225 LEU A C 1
ATOM 1703 O O . LEU A 1 225 ? -0.214 -2.850 9.491 1.00 98.50 225 LEU A O 1
ATOM 1707 N N . LEU A 1 226 ? -2.418 -2.477 9.329 1.00 98.25 226 LEU A N 1
ATOM 1708 C CA . LEU A 1 226 ? -2.786 -3.855 8.991 1.00 98.25 226 LEU A CA 1
ATOM 1709 C C . LEU A 1 226 ? -2.947 -4.122 7.489 1.00 98.25 226 LEU A C 1
ATOM 1711 O O . LEU A 1 226 ? -2.914 -5.290 7.103 1.00 98.25 226 LEU A O 1
ATOM 1715 N N . SER A 1 227 ? -3.079 -3.086 6.658 1.00 96.19 227 SER A N 1
ATOM 1716 C CA . SER A 1 227 ? -3.268 -3.176 5.201 1.00 96.19 227 SER A CA 1
ATOM 1717 C C . SER A 1 227 ? -2.210 -4.049 4.518 1.00 96.19 227 SER A C 1
ATOM 1719 O O . SER A 1 227 ? -2.552 -4.953 3.753 1.00 96.19 227 SER A O 1
ATOM 1721 N N . ASP A 1 228 ? -0.946 -3.843 4.895 1.00 94.06 228 ASP A N 1
ATOM 1722 C CA . ASP A 1 228 ? 0.235 -4.539 4.373 1.00 94.06 228 ASP A CA 1
ATOM 1723 C C . ASP A 1 228 ? 0.919 -5.468 5.403 1.00 94.06 228 ASP A C 1
ATOM 1725 O O . ASP A 1 228 ? 1.946 -6.088 5.114 1.00 94.06 228 ASP A O 1
ATOM 1729 N N . ALA A 1 229 ? 0.354 -5.640 6.606 1.00 94.00 229 ALA A N 1
ATOM 1730 C CA . ALA A 1 229 ? 0.978 -6.404 7.700 1.00 94.00 229 ALA A CA 1
ATOM 1731 C C . ALA A 1 229 ? 1.302 -7.870 7.353 1.00 94.00 229 ALA A C 1
ATOM 1733 O O . ALA A 1 229 ? 2.288 -8.447 7.837 1.00 94.00 229 ALA A O 1
ATOM 1734 N N . ALA A 1 230 ? 0.454 -8.475 6.520 1.00 94.06 230 ALA A N 1
ATOM 1735 C CA . ALA A 1 230 ? 0.571 -9.848 6.040 1.00 94.06 230 ALA A CA 1
ATOM 1736 C C . ALA A 1 230 ? 1.003 -9.921 4.561 1.00 94.06 230 ALA A C 1
ATOM 1738 O O . ALA A 1 230 ? 0.773 -10.932 3.896 1.00 94.06 230 ALA A O 1
ATOM 1739 N N . LYS A 1 231 ? 1.625 -8.860 4.029 1.00 92.44 231 LYS A N 1
ATOM 1740 C CA . LYS A 1 231 ? 2.189 -8.848 2.677 1.00 92.44 231 LYS A CA 1
ATOM 1741 C C . LYS A 1 231 ? 3.473 -9.678 2.633 1.00 92.44 231 LYS A C 1
ATOM 1743 O O . LYS A 1 231 ? 4.450 -9.380 3.316 1.00 92.44 231 LYS A O 1
ATOM 1748 N N . LEU A 1 232 ? 3.470 -10.698 1.789 1.00 89.81 232 LEU A N 1
ATOM 1749 C CA . LEU A 1 232 ? 4.569 -11.617 1.502 1.00 89.81 232 LEU A CA 1
ATOM 1750 C C . LEU A 1 232 ? 4.899 -11.540 0.007 1.00 89.81 232 LEU A C 1
ATOM 1752 O O . LEU A 1 232 ? 4.093 -11.069 -0.800 1.00 89.81 232 LEU A O 1
ATOM 1756 N N . ARG A 1 233 ? 6.057 -12.058 -0.416 1.00 83.56 233 ARG A N 1
ATOM 1757 C CA . ARG A 1 233 ? 6.438 -11.999 -1.843 1.00 83.56 233 ARG A CA 1
ATOM 1758 C C . ARG A 1 233 ? 5.434 -12.704 -2.765 1.00 83.56 233 ARG A C 1
ATOM 1760 O O . ARG A 1 233 ? 5.276 -12.312 -3.918 1.00 83.56 233 ARG A O 1
ATOM 1767 N N . GLY A 1 234 ? 4.760 -13.739 -2.259 1.00 86.38 234 GLY A N 1
ATOM 1768 C CA . GLY A 1 234 ? 3.849 -14.588 -3.030 1.00 86.38 234 GLY A CA 1
ATOM 1769 C C . GLY A 1 234 ? 2.387 -14.138 -3.087 1.00 86.38 234 GLY A C 1
ATOM 1770 O O . GLY A 1 234 ? 1.635 -14.710 -3.869 1.00 86.38 234 GLY A O 1
ATOM 1771 N N . ASN A 1 235 ? 1.958 -13.149 -2.294 1.00 92.19 235 ASN A N 1
ATOM 1772 C CA . ASN A 1 235 ? 0.536 -12.799 -2.154 1.00 92.19 235 ASN A CA 1
ATOM 1773 C C . ASN A 1 235 ? 0.207 -11.364 -2.598 1.00 92.19 235 ASN A C 1
ATOM 1775 O O . ASN A 1 235 ? -0.760 -10.777 -2.121 1.00 92.19 235 ASN A O 1
ATOM 1779 N N . PHE A 1 236 ? 0.972 -10.793 -3.537 1.00 90.75 236 PHE A N 1
ATOM 1780 C CA . PHE A 1 236 ? 0.801 -9.401 -3.974 1.00 90.75 236 PHE A CA 1
ATOM 1781 C C . PHE A 1 236 ? -0.643 -9.029 -4.354 1.00 90.75 236 PHE A C 1
ATOM 1783 O O . PHE A 1 236 ? -1.073 -7.928 -4.043 1.00 90.75 236 PHE A O 1
ATOM 1790 N N . LEU A 1 237 ? -1.423 -9.915 -4.978 1.00 93.94 237 LEU A N 1
ATOM 1791 C CA . LEU A 1 237 ? -2.816 -9.598 -5.324 1.00 93.94 237 LEU A CA 1
ATOM 1792 C C . LEU A 1 237 ? -3.796 -9.761 -4.160 1.00 93.94 237 LEU A C 1
ATOM 1794 O O . LEU A 1 237 ? -4.851 -9.152 -4.191 1.00 93.94 237 LEU A O 1
ATOM 1798 N N . THR A 1 238 ? -3.464 -10.541 -3.131 1.00 95.94 238 THR A N 1
ATOM 1799 C CA . THR A 1 238 ? -4.394 -10.908 -2.049 1.00 95.94 238 THR A CA 1
ATOM 1800 C C . THR A 1 238 ? -3.958 -10.410 -0.672 1.00 95.94 238 THR A C 1
ATOM 1802 O O . THR A 1 238 ? -4.614 -10.721 0.317 1.00 95.94 238 THR A O 1
ATOM 1805 N N . HIS A 1 239 ? -2.855 -9.666 -0.567 1.00 95.56 239 HIS A N 1
ATOM 1806 C CA . HIS A 1 239 ? -2.309 -9.220 0.720 1.00 95.56 239 HIS A CA 1
ATOM 1807 C C . HIS A 1 239 ? -3.309 -8.396 1.541 1.00 95.56 239 HIS A C 1
ATOM 1809 O O . HIS A 1 239 ? -3.332 -8.532 2.754 1.00 95.56 239 HIS A O 1
ATOM 1815 N N . HIS A 1 240 ? -4.186 -7.621 0.898 1.00 96.75 240 HIS A N 1
ATOM 1816 C CA . HIS A 1 240 ? -5.271 -6.888 1.557 1.00 96.75 240 HIS A CA 1
ATOM 1817 C C . HIS A 1 240 ? -6.303 -7.826 2.219 1.00 96.75 240 HIS A C 1
ATOM 1819 O O . HIS A 1 240 ? -6.810 -7.528 3.297 1.00 96.75 240 HIS A O 1
ATOM 1825 N N . ILE A 1 241 ? -6.581 -8.996 1.628 1.00 97.75 241 ILE A N 1
ATOM 1826 C CA . ILE A 1 241 ? -7.418 -10.038 2.250 1.00 97.75 241 ILE A CA 1
ATOM 1827 C C . ILE A 1 241 ? -6.700 -10.588 3.483 1.00 97.75 241 ILE A C 1
ATOM 1829 O O . ILE A 1 241 ? -7.294 -10.692 4.555 1.00 97.75 241 ILE A O 1
ATOM 1833 N N . ASP A 1 242 ? -5.405 -10.882 3.355 1.00 97.50 242 ASP A N 1
ATOM 1834 C CA . ASP A 1 242 ? -4.589 -11.367 4.471 1.00 97.50 242 ASP A CA 1
ATOM 1835 C C . ASP A 1 242 ? -4.441 -10.323 5.584 1.00 97.50 242 ASP A C 1
ATOM 1837 O O . ASP A 1 242 ? -4.462 -10.683 6.758 1.00 97.50 242 ASP A O 1
ATOM 1841 N N . GLY A 1 243 ? -4.379 -9.037 5.244 1.00 97.69 243 GLY A N 1
ATOM 1842 C CA . GLY A 1 243 ? -4.406 -7.921 6.186 1.00 97.69 243 GLY A CA 1
ATOM 1843 C C . GLY A 1 243 ? -5.727 -7.841 6.953 1.00 97.69 243 GLY A C 1
ATOM 1844 O O . GLY A 1 243 ? -5.727 -7.714 8.178 1.00 97.69 243 GLY A O 1
ATOM 1845 N N . ALA A 1 244 ? -6.865 -8.004 6.270 1.00 98.31 244 ALA A N 1
ATOM 1846 C CA . ALA A 1 244 ? -8.178 -8.043 6.916 1.00 98.31 244 ALA A CA 1
ATOM 1847 C C . ALA A 1 244 ? -8.318 -9.256 7.857 1.00 98.31 244 ALA A C 1
ATOM 1849 O O . ALA A 1 244 ? -8.833 -9.135 8.967 1.00 98.31 244 ALA A O 1
ATOM 1850 N N . ILE A 1 245 ? -7.787 -10.417 7.469 1.00 98.38 245 ILE A N 1
ATOM 1851 C CA . ILE A 1 245 ? -7.742 -11.608 8.332 1.00 98.38 245 ILE A CA 1
ATOM 1852 C C . ILE A 1 245 ? -6.808 -11.379 9.529 1.00 98.38 245 ILE A C 1
ATOM 1854 O O . ILE A 1 245 ? -7.144 -11.735 10.660 1.00 98.38 245 ILE A O 1
ATOM 1858 N N . ALA A 1 246 ? -5.649 -10.752 9.309 1.00 97.88 246 ALA A N 1
ATOM 1859 C CA . ALA A 1 246 ? -4.715 -10.395 10.372 1.00 97.88 246 ALA A CA 1
ATOM 1860 C C . ALA A 1 246 ? -5.358 -9.438 11.384 1.00 97.88 246 ALA A C 1
ATOM 1862 O O . ALA A 1 246 ? -5.163 -9.599 12.589 1.00 97.88 246 ALA A O 1
ATOM 1863 N N . ALA A 1 247 ? -6.187 -8.498 10.924 1.00 98.25 247 ALA A N 1
ATOM 1864 C CA . ALA A 1 247 ? -6.924 -7.590 11.795 1.00 98.25 247 ALA A CA 1
ATOM 1865 C C . ALA A 1 247 ? -7.783 -8.352 12.813 1.00 98.25 247 ALA A C 1
ATOM 1867 O O . ALA A 1 247 ? -7.757 -8.045 14.003 1.00 98.25 247 ALA A O 1
ATOM 1868 N N . VAL A 1 248 ? -8.466 -9.409 12.376 1.00 97.38 248 VAL A N 1
ATOM 1869 C CA . VAL A 1 248 ? -9.308 -10.259 13.234 1.00 97.38 248 VAL A CA 1
ATOM 1870 C C . VAL A 1 248 ? -8.469 -11.023 14.263 1.00 97.38 248 VAL A C 1
ATOM 1872 O O . VAL A 1 248 ? -8.902 -11.201 15.400 1.00 97.38 248 VAL A O 1
ATOM 1875 N N . ALA A 1 249 ? -7.257 -11.442 13.894 1.00 96.62 249 ALA A N 1
ATOM 1876 C CA . ALA A 1 249 ? -6.351 -12.187 14.769 1.00 96.62 249 ALA A CA 1
ATOM 1877 C C . ALA A 1 249 ? -5.594 -11.306 15.787 1.00 96.62 249 ALA A C 1
ATOM 1879 O O . ALA A 1 249 ? -5.224 -11.781 16.869 1.00 96.62 249 ALA A O 1
ATOM 1880 N N . VAL A 1 250 ? -5.319 -10.044 15.441 1.00 97.69 250 VAL A N 1
ATOM 1881 C CA . VAL A 1 250 ? -4.393 -9.179 16.194 1.00 97.69 250 VAL A CA 1
ATOM 1882 C C . VAL A 1 250 ? -5.107 -8.048 16.932 1.00 97.69 250 VAL A C 1
ATOM 1884 O O . VAL A 1 250 ? -4.769 -7.790 18.086 1.00 97.69 250 VAL A O 1
ATOM 1887 N N . LEU A 1 251 ? -6.132 -7.412 16.348 1.00 97.94 251 LEU A N 1
ATOM 1888 C CA . LEU A 1 251 ? -6.849 -6.310 17.008 1.00 97.94 251 LEU A CA 1
ATOM 1889 C C . LEU A 1 251 ? -7.439 -6.665 18.382 1.00 97.94 251 LEU A C 1
ATOM 1891 O O . LEU A 1 251 ? -7.353 -5.810 19.263 1.00 97.94 251 LEU A O 1
ATOM 1895 N N . PRO A 1 252 ? -7.947 -7.890 18.648 1.00 96.62 252 PRO A N 1
ATOM 1896 C CA . PRO A 1 252 ? -8.435 -8.253 19.982 1.00 96.62 252 PRO A CA 1
ATOM 1897 C C . PRO A 1 252 ? -7.376 -8.191 21.097 1.00 96.62 252 PRO A C 1
ATOM 1899 O O . PRO A 1 252 ? -7.715 -8.309 22.271 1.00 96.62 252 PRO A O 1
ATOM 1902 N N . ARG A 1 253 ? -6.086 -8.043 20.756 1.00 95.56 253 ARG A N 1
ATOM 1903 C CA . ARG A 1 253 ? -4.990 -7.869 21.725 1.00 95.56 253 ARG A CA 1
ATOM 1904 C C . ARG A 1 253 ? -4.875 -6.431 22.237 1.00 95.56 253 ARG A C 1
ATOM 1906 O O . ARG A 1 253 ? -4.283 -6.218 23.290 1.00 95.56 253 ARG A O 1
ATOM 1913 N N . VAL A 1 254 ? -5.403 -5.460 21.489 1.00 96.06 254 VAL A N 1
ATOM 1914 C CA . VAL A 1 254 ? -5.275 -4.017 21.772 1.00 96.06 254 VAL A CA 1
ATOM 1915 C C . VAL A 1 254 ? -6.616 -3.278 21.803 1.00 96.06 254 VAL A C 1
ATOM 1917 O O . VAL A 1 254 ? -6.669 -2.133 22.242 1.00 96.06 254 VAL A O 1
ATOM 1920 N N . LEU A 1 255 ? -7.699 -3.921 21.362 1.00 96.12 255 LEU A N 1
ATOM 1921 C CA . LEU A 1 255 ? -9.068 -3.414 21.406 1.00 96.12 255 LEU A CA 1
ATOM 1922 C C . LEU A 1 255 ? -9.985 -4.373 22.182 1.00 96.12 255 LEU A C 1
ATOM 1924 O O . LEU A 1 255 ? -9.779 -5.589 22.130 1.00 96.12 255 LEU A O 1
ATOM 1928 N N . PRO A 1 256 ? -11.037 -3.858 22.847 1.00 93.06 256 PRO A N 1
ATOM 1929 C CA . PRO A 1 256 ? -12.120 -4.701 23.342 1.00 93.06 256 PRO A CA 1
ATOM 1930 C C . PRO A 1 256 ? -12.846 -5.386 22.173 1.00 93.06 256 PRO A C 1
ATOM 1932 O O . PRO A 1 256 ? -12.820 -4.890 21.048 1.00 93.06 256 PRO A O 1
ATOM 1935 N N . VAL A 1 257 ? -13.479 -6.534 22.440 1.00 93.12 257 VAL A N 1
ATOM 1936 C CA . VAL A 1 257 ? -14.240 -7.351 21.460 1.00 93.12 257 VAL A CA 1
ATOM 1937 C C . VAL A 1 257 ? -15.500 -7.995 22.047 1.00 93.12 257 VAL A C 1
ATOM 1939 O O . VAL A 1 257 ? -16.142 -8.852 21.429 1.00 93.12 257 VAL A O 1
ATOM 1942 N N . GLN A 1 258 ? -15.839 -7.631 23.280 1.00 92.25 258 GLN A N 1
ATOM 1943 C CA . GLN A 1 258 ? -16.879 -8.288 24.056 1.00 92.25 258 GLN A CA 1
ATOM 1944 C C . GLN A 1 258 ? -18.266 -7.822 23.611 1.00 92.25 258 GLN A C 1
ATOM 1946 O O . GLN A 1 258 ? -19.163 -8.653 23.459 1.00 92.25 258 GLN A O 1
ATOM 1951 N N . ALA A 1 259 ? -18.444 -6.520 23.370 1.00 94.62 259 ALA A N 1
ATOM 1952 C CA . ALA A 1 259 ? -19.731 -5.964 22.983 1.00 94.62 259 ALA A CA 1
ATOM 1953 C C . ALA A 1 259 ? -19.952 -6.041 21.458 1.00 94.62 259 ALA A C 1
ATOM 1955 O O . ALA A 1 259 ? -18.994 -5.948 20.687 1.00 94.62 259 ALA A O 1
ATOM 1956 N N . PRO A 1 260 ? -21.212 -6.111 20.981 1.00 95.25 260 PRO A N 1
ATOM 1957 C CA . PRO A 1 260 ? -21.513 -6.063 19.547 1.00 95.25 260 PRO A CA 1
ATOM 1958 C C . PRO A 1 260 ? -20.896 -4.849 18.839 1.00 95.25 260 PRO A C 1
ATOM 1960 O O . PRO A 1 260 ? -20.355 -4.973 17.745 1.00 95.25 260 PRO A O 1
ATOM 1963 N N . ARG A 1 261 ? -20.889 -3.679 19.492 1.00 95.56 261 ARG A N 1
ATOM 1964 C CA . ARG A 1 261 ? -20.268 -2.454 18.961 1.00 95.56 261 ARG A CA 1
ATOM 1965 C C . ARG A 1 261 ? -18.764 -2.610 18.707 1.00 95.56 261 ARG A C 1
ATOM 1967 O O . ARG A 1 261 ? -18.248 -2.047 17.744 1.00 95.56 261 ARG A O 1
ATOM 1974 N N . ASP A 1 262 ? -18.071 -3.378 19.540 1.00 94.88 262 ASP A N 1
ATOM 1975 C CA . ASP A 1 262 ? -16.637 -3.619 19.387 1.00 94.88 262 ASP A CA 1
ATOM 1976 C C . ASP A 1 262 ? -16.358 -4.483 18.151 1.00 94.88 262 ASP A C 1
ATOM 1978 O O . ASP A 1 262 ? -15.474 -4.187 17.345 1.00 94.88 262 ASP A O 1
ATOM 1982 N N . ARG A 1 263 ? -17.183 -5.515 17.943 1.00 95.69 263 ARG A N 1
ATOM 1983 C CA . ARG A 1 263 ? -17.114 -6.383 16.759 1.00 95.69 263 ARG A CA 1
ATOM 1984 C C . ARG A 1 263 ? -17.450 -5.618 15.485 1.00 95.69 263 ARG A C 1
ATOM 1986 O O . ARG A 1 263 ? -16.746 -5.763 14.491 1.00 95.69 263 ARG A O 1
ATOM 1993 N N . GLN A 1 264 ? -18.465 -4.751 15.527 1.00 97.44 264 GLN A N 1
ATOM 1994 C CA . GLN A 1 264 ? -18.807 -3.848 14.421 1.00 97.44 264 GLN A CA 1
ATOM 1995 C C . GLN A 1 264 ? -17.619 -2.972 14.024 1.00 97.44 264 GLN A C 1
ATOM 1997 O O . GLN A 1 264 ? -17.339 -2.814 12.836 1.00 97.44 264 GLN A O 1
ATOM 2002 N N . ARG A 1 265 ? -16.883 -2.447 15.011 1.00 97.38 265 ARG A N 1
ATOM 2003 C CA . ARG A 1 265 ? -15.666 -1.675 14.758 1.00 97.38 265 ARG A CA 1
ATOM 2004 C C . ARG A 1 265 ? -14.615 -2.518 14.036 1.00 97.38 265 ARG A C 1
ATOM 2006 O O . ARG A 1 265 ? -14.135 -2.082 12.997 1.00 97.38 265 ARG A O 1
ATOM 2013 N N . ILE A 1 266 ? -14.309 -3.730 14.510 1.00 98.00 266 ILE A N 1
ATOM 2014 C CA . ILE A 1 266 ? -13.345 -4.616 13.827 1.00 98.00 266 ILE A CA 1
ATOM 2015 C C . ILE A 1 266 ? -13.806 -4.963 12.410 1.00 98.00 266 ILE A C 1
ATOM 2017 O O . ILE A 1 266 ? -13.000 -4.895 11.486 1.00 98.00 266 ILE A O 1
ATOM 2021 N N . VAL A 1 267 ? -15.089 -5.275 12.205 1.00 98.44 267 VAL A N 1
ATOM 2022 C CA . VAL A 1 267 ? -15.642 -5.517 10.863 1.00 98.44 267 VAL A CA 1
ATOM 2023 C C . VAL A 1 267 ? -15.413 -4.309 9.957 1.00 98.44 267 VAL A C 1
ATOM 2025 O O . VAL A 1 267 ? -14.964 -4.484 8.827 1.00 98.44 267 VAL A O 1
ATOM 2028 N N . GLY A 1 268 ? -15.671 -3.093 10.448 1.00 98.38 268 GLY A N 1
ATOM 2029 C CA . GLY A 1 268 ? -15.419 -1.870 9.690 1.00 98.38 268 GLY A CA 1
ATOM 2030 C C . GLY A 1 268 ? -13.945 -1.681 9.329 1.00 98.38 268 GLY A C 1
ATOM 2031 O O . GLY A 1 268 ? -13.642 -1.348 8.188 1.00 98.38 268 GLY A O 1
ATOM 2032 N N . LEU A 1 269 ? -13.028 -1.973 10.258 1.00 98.62 269 LEU A N 1
ATOM 2033 C CA . LEU A 1 269 ? -11.585 -1.947 9.996 1.00 98.62 269 LEU A CA 1
ATOM 2034 C C . LEU A 1 269 ? -11.188 -2.982 8.932 1.00 98.62 269 LEU A C 1
ATOM 2036 O O . LEU A 1 269 ? -10.441 -2.654 8.018 1.00 98.62 269 LEU A O 1
ATOM 2040 N N . CYS A 1 270 ? -11.731 -4.203 8.990 1.00 98.56 270 CYS A N 1
ATOM 2041 C CA . CYS A 1 270 ? -11.476 -5.239 7.983 1.00 98.56 270 CYS A CA 1
ATOM 2042 C C . CYS A 1 270 ? -11.940 -4.805 6.588 1.00 98.56 270 CYS A C 1
ATOM 2044 O O . CYS A 1 270 ? -11.230 -5.018 5.612 1.00 98.56 270 CYS A O 1
ATOM 2046 N N . GLN A 1 271 ? -13.113 -4.174 6.486 1.00 98.38 271 GLN A N 1
ATOM 2047 C CA . GLN A 1 271 ? -13.619 -3.670 5.207 1.00 98.38 271 GLN A CA 1
ATOM 2048 C C . GLN A 1 271 ? -12.764 -2.519 4.669 1.00 98.38 271 GLN A C 1
ATOM 2050 O O . GLN A 1 271 ? -12.405 -2.531 3.497 1.00 98.38 271 GLN A O 1
ATOM 2055 N N . ALA A 1 272 ? -12.349 -1.582 5.524 1.00 98.38 272 ALA A N 1
ATOM 2056 C CA . ALA A 1 272 ? -11.435 -0.521 5.110 1.00 98.38 272 ALA A CA 1
ATOM 2057 C C . ALA A 1 272 ? -10.072 -1.056 4.642 1.00 98.38 272 ALA A C 1
ATOM 2059 O O . ALA A 1 272 ? -9.515 -0.551 3.670 1.00 98.38 272 ALA A O 1
ATOM 2060 N N . ILE A 1 273 ? -9.565 -2.120 5.276 1.00 98.56 273 ILE A N 1
ATOM 2061 C CA . ILE A 1 273 ? -8.362 -2.818 4.813 1.00 98.56 273 ILE A CA 1
ATOM 2062 C C . ILE A 1 273 ? -8.592 -3.430 3.426 1.00 98.56 273 ILE A C 1
ATOM 2064 O O . ILE A 1 273 ? -7.727 -3.310 2.569 1.00 98.56 273 ILE A O 1
ATOM 2068 N N . LEU A 1 274 ? -9.739 -4.049 3.149 1.00 98.00 274 LEU A N 1
ATOM 2069 C CA . LEU A 1 274 ? -9.999 -4.603 1.815 1.00 98.00 274 LEU A CA 1
ATOM 2070 C C . LEU A 1 274 ? -10.028 -3.534 0.711 1.00 98.00 274 LEU A C 1
ATOM 2072 O O . LEU A 1 274 ? -9.621 -3.800 -0.420 1.00 98.00 274 LEU A O 1
ATOM 2076 N N . GLU A 1 275 ? -10.506 -2.336 1.043 1.00 97.38 275 GLU A N 1
ATOM 2077 C CA . GLU A 1 275 ? -10.691 -1.217 0.117 1.00 97.38 275 GLU A CA 1
ATOM 2078 C C . GLU A 1 275 ? -9.381 -0.487 -0.242 1.00 97.38 275 GLU A C 1
ATOM 2080 O O . GLU A 1 275 ? -9.366 0.253 -1.222 1.00 97.38 275 GLU A O 1
ATOM 2085 N N . HIS A 1 276 ? -8.274 -0.687 0.489 1.00 93.94 276 HIS A N 1
ATOM 2086 C CA . HIS A 1 276 ? -7.036 0.077 0.247 1.00 93.94 276 HIS A CA 1
ATOM 2087 C C . HIS A 1 276 ? -6.341 -0.255 -1.088 1.00 93.94 276 HIS A C 1
ATOM 2089 O O . HIS A 1 276 ? -5.619 0.576 -1.630 1.00 93.94 276 HIS A O 1
ATOM 2095 N N . GLN A 1 277 ? -6.597 -1.437 -1.660 1.00 89.75 277 GLN A N 1
ATOM 2096 C CA . GLN A 1 277 ? -5.943 -1.929 -2.885 1.00 89.75 277 GLN A CA 1
ATOM 2097 C C . GLN A 1 277 ? -6.313 -1.171 -4.175 1.00 89.75 277 GLN A C 1
ATOM 2099 O O . GLN A 1 277 ? -5.882 -1.553 -5.262 1.00 89.75 277 GLN A O 1
ATOM 2104 N N . VAL A 1 278 ? -7.180 -0.157 -4.100 1.00 89.19 278 VAL A N 1
ATOM 2105 C CA . VAL A 1 278 ? -7.694 0.560 -5.279 1.00 89.19 278 VAL A CA 1
ATOM 2106 C C . VAL A 1 278 ? -6.661 1.485 -5.934 1.00 89.19 278 VAL A C 1
ATOM 2108 O O . VAL A 1 278 ? -6.891 1.935 -7.055 1.00 89.19 278 VAL A O 1
ATOM 2111 N N . GLY A 1 279 ? -5.537 1.776 -5.270 1.00 83.12 279 GLY A N 1
ATOM 2112 C CA . GLY A 1 279 ? -4.471 2.635 -5.792 1.00 83.12 279 GLY A CA 1
ATOM 2113 C C . GLY A 1 279 ? -3.174 1.870 -6.103 1.00 83.12 279 GLY A C 1
ATOM 2114 O O . GLY A 1 279 ? -2.765 1.042 -5.294 1.00 83.12 279 GLY A O 1
ATOM 2115 N N . PRO A 1 280 ? -2.482 2.149 -7.228 1.00 89.75 280 PRO A N 1
ATOM 2116 C CA . PRO A 1 280 ? -2.937 2.857 -8.429 1.00 89.75 280 PRO A CA 1
ATOM 2117 C C . PRO A 1 280 ? -3.851 1.969 -9.300 1.00 89.75 280 PRO A C 1
ATOM 2119 O O . PRO A 1 280 ? -3.493 0.823 -9.589 1.00 89.75 280 PRO A O 1
ATOM 2122 N N . PRO A 1 281 ? -5.014 2.459 -9.760 1.00 89.75 281 PRO A N 1
ATOM 2123 C CA . PRO A 1 281 ? -6.063 1.606 -10.319 1.00 89.75 281 PRO A CA 1
ATOM 2124 C C . PRO A 1 281 ? -5.712 0.937 -11.655 1.00 89.75 281 PRO A C 1
ATOM 2126 O O . PRO A 1 281 ? -5.970 -0.255 -11.827 1.00 89.75 281 PRO A O 1
ATOM 2129 N N . ARG A 1 282 ? -5.100 1.637 -12.620 1.00 87.38 282 ARG A N 1
ATOM 2130 C CA . ARG A 1 282 ? -4.691 1.031 -13.904 1.00 87.38 282 ARG A CA 1
ATOM 2131 C C . ARG A 1 282 ? -3.524 0.074 -13.727 1.00 87.38 282 ARG A C 1
ATOM 2133 O O . ARG A 1 282 ? -3.465 -0.954 -14.411 1.00 87.38 282 ARG A O 1
ATOM 2140 N N . PHE A 1 283 ? -2.600 0.390 -12.821 1.00 86.12 283 PHE A N 1
ATOM 2141 C CA . PHE A 1 283 ? -1.538 -0.541 -12.454 1.00 86.12 283 PHE A CA 1
ATOM 2142 C C . PHE A 1 283 ? -2.133 -1.831 -11.874 1.00 86.12 283 PHE A C 1
ATOM 2144 O O . PHE A 1 283 ? -1.839 -2.921 -12.371 1.00 86.12 283 PHE A O 1
ATOM 2151 N N . MET A 1 284 ? -3.042 -1.716 -10.905 1.00 92.94 284 MET A N 1
ATOM 2152 C CA . MET A 1 284 ? -3.711 -2.866 -10.297 1.00 92.94 284 MET A CA 1
ATOM 2153 C C . MET A 1 284 ? -4.548 -3.656 -11.309 1.00 92.94 284 MET A C 1
ATOM 2155 O O . MET A 1 284 ? -4.444 -4.883 -11.357 1.00 92.94 284 MET A O 1
ATOM 2159 N N . ALA A 1 285 ? -5.273 -2.981 -12.206 1.00 93.44 285 ALA A N 1
ATOM 2160 C CA . ALA A 1 285 ? -5.975 -3.618 -13.320 1.00 93.44 285 ALA A CA 1
ATOM 2161 C C . ALA A 1 285 ? -5.030 -4.438 -14.207 1.00 93.44 285 ALA A C 1
ATOM 2163 O O . ALA A 1 285 ? -5.346 -5.567 -14.587 1.00 93.44 285 ALA A O 1
ATOM 2164 N N . THR A 1 286 ? -3.845 -3.899 -14.506 1.00 88.75 286 THR A N 1
ATOM 2165 C CA . THR A 1 286 ? -2.818 -4.590 -15.296 1.00 88.75 286 THR A CA 1
ATOM 2166 C C . THR A 1 286 ? -2.301 -5.828 -14.568 1.00 88.75 286 THR A C 1
ATOM 2168 O O . THR A 1 286 ? -2.210 -6.896 -15.174 1.00 88.75 286 THR A O 1
ATOM 2171 N N . MET A 1 287 ? -2.005 -5.720 -13.271 1.00 91.06 287 MET A N 1
ATOM 2172 C CA . MET A 1 287 ? -1.498 -6.837 -12.469 1.00 91.06 287 MET A CA 1
ATOM 2173 C C . MET A 1 287 ? -2.521 -7.971 -12.348 1.00 91.06 287 MET A C 1
ATOM 2175 O O . MET A 1 287 ? -2.180 -9.132 -12.590 1.00 91.06 287 MET A O 1
ATOM 2179 N N . VAL A 1 288 ? -3.785 -7.644 -12.064 1.00 95.12 288 VAL A N 1
ATOM 2180 C CA . VAL A 1 288 ? -4.886 -8.621 -12.026 1.00 95.12 288 VAL A CA 1
ATOM 2181 C C . VAL A 1 288 ? -5.067 -9.272 -13.395 1.00 95.12 288 VAL A C 1
ATOM 2183 O O . VAL A 1 288 ? -5.123 -10.499 -13.498 1.00 95.12 288 VAL A O 1
ATOM 2186 N N . ARG A 1 289 ? -5.071 -8.473 -14.469 1.00 95.44 289 ARG A N 1
ATOM 2187 C CA . ARG A 1 289 ? -5.186 -8.976 -15.839 1.00 95.44 289 ARG A CA 1
ATOM 2188 C C . ARG A 1 289 ? -4.069 -9.955 -16.192 1.00 95.44 289 ARG A C 1
ATOM 2190 O O . ARG A 1 289 ? -4.346 -11.012 -16.753 1.00 95.44 289 ARG A O 1
ATOM 2197 N N . LEU A 1 290 ? -2.815 -9.621 -15.887 1.00 91.56 290 LEU A N 1
ATOM 2198 C CA . LEU A 1 290 ? -1.663 -10.482 -16.169 1.00 91.56 290 LEU A CA 1
ATOM 2199 C C . LEU A 1 290 ? -1.737 -11.803 -15.400 1.00 91.56 290 LEU A C 1
ATOM 2201 O O . LEU A 1 290 ? -1.464 -12.856 -15.983 1.00 91.56 290 LEU A O 1
ATOM 2205 N N . ALA A 1 291 ? -2.134 -11.759 -14.128 1.00 94.81 291 ALA A N 1
ATOM 2206 C CA . ALA A 1 291 ? -2.274 -12.951 -13.302 1.00 94.81 291 ALA A CA 1
ATOM 2207 C C . ALA A 1 291 ? -3.400 -13.869 -13.802 1.00 94.81 291 ALA A C 1
ATOM 2209 O O . ALA A 1 291 ? -3.163 -15.060 -14.009 1.00 94.81 291 ALA A O 1
ATOM 2210 N N . ILE A 1 292 ? -4.582 -13.316 -14.100 1.00 96.69 292 ILE A N 1
ATOM 2211 C CA . ILE A 1 292 ? -5.707 -14.085 -14.651 1.00 96.69 292 ILE A CA 1
ATOM 2212 C C . ILE A 1 292 ? -5.353 -14.647 -16.029 1.00 96.69 292 ILE A C 1
ATOM 2214 O O . ILE A 1 292 ? -5.571 -15.828 -16.278 1.00 96.69 292 ILE A O 1
ATOM 2218 N N . ALA A 1 293 ? -4.748 -13.850 -16.916 1.00 95.12 293 ALA A N 1
ATOM 2219 C CA . ALA A 1 293 ? -4.285 -14.341 -18.212 1.00 95.12 293 ALA A CA 1
ATOM 2220 C C . ALA A 1 293 ? -3.279 -15.492 -18.044 1.00 95.12 293 ALA A C 1
ATOM 2222 O O . ALA A 1 293 ? -3.335 -16.473 -18.777 1.00 95.12 293 ALA A O 1
ATOM 2223 N N . GLY A 1 294 ? -2.375 -15.405 -17.063 1.00 94.44 294 GLY A N 1
ATOM 2224 C CA . GLY A 1 294 ? -1.471 -16.499 -16.707 1.00 94.44 294 GLY A CA 1
ATOM 2225 C C . GLY A 1 294 ? -2.202 -17.764 -16.253 1.00 94.44 294 GLY A C 1
ATOM 2226 O O . GLY A 1 294 ? -1.830 -18.859 -16.675 1.00 94.44 294 GLY A O 1
ATOM 2227 N N . ALA A 1 295 ? -3.251 -17.628 -15.440 1.00 95.69 295 ALA A N 1
ATOM 2228 C CA . ALA A 1 295 ? -4.090 -18.748 -15.020 1.00 95.69 295 ALA A CA 1
ATOM 2229 C C . ALA A 1 295 ? -4.861 -19.368 -16.199 1.00 95.69 295 ALA A C 1
ATOM 2231 O O . ALA A 1 295 ? -4.860 -20.587 -16.351 1.00 95.69 295 ALA A O 1
ATOM 2232 N N . LEU A 1 296 ? -5.438 -18.550 -17.084 1.00 95.62 296 LEU A N 1
ATOM 2233 C CA . LEU A 1 296 ? -6.135 -19.013 -18.289 1.00 95.62 296 LEU A CA 1
ATOM 2234 C C . LEU A 1 296 ? -5.212 -19.811 -19.219 1.00 95.62 296 LEU A C 1
ATOM 2236 O O . LEU A 1 296 ? -5.595 -20.890 -19.668 1.00 95.62 296 LEU A O 1
ATOM 2240 N N . ARG A 1 297 ? -3.971 -19.349 -19.438 1.00 95.06 297 ARG A N 1
ATOM 2241 C CA . ARG A 1 297 ? -2.966 -20.103 -20.212 1.00 95.06 297 ARG A CA 1
ATOM 2242 C C . ARG A 1 297 ? -2.673 -21.473 -19.602 1.00 95.06 297 ARG A C 1
ATOM 2244 O O . ARG A 1 297 ? -2.646 -22.468 -20.316 1.00 95.06 297 ARG A O 1
ATOM 2251 N N . LYS A 1 298 ? -2.520 -21.554 -18.273 1.00 94.50 298 LYS A N 1
ATOM 2252 C CA . LYS A 1 298 ? -2.317 -22.836 -17.566 1.00 94.50 298 LYS A CA 1
ATOM 2253 C C . LYS A 1 298 ? -3.499 -23.798 -17.715 1.00 94.50 298 LYS A C 1
ATOM 2255 O O . LYS A 1 298 ? -3.301 -25.005 -17.644 1.00 94.50 298 LYS A O 1
ATOM 2260 N N . LEU A 1 299 ? -4.704 -23.271 -17.924 1.00 93.69 299 LEU A N 1
ATOM 2261 C CA . LEU A 1 299 ? -5.918 -24.049 -18.183 1.00 93.69 299 LEU A CA 1
ATOM 2262 C C . LEU A 1 299 ? -6.128 -24.371 -19.675 1.00 93.69 299 LEU A C 1
ATOM 2264 O O . LEU A 1 299 ? -7.119 -25.010 -20.015 1.00 93.69 299 LEU A O 1
ATOM 2268 N N . GLY A 1 300 ? -5.232 -23.932 -20.568 1.00 92.38 300 GLY A N 1
ATOM 2269 C CA . GLY A 1 300 ? -5.375 -24.110 -22.017 1.00 92.38 300 GLY A CA 1
ATOM 2270 C C . GLY A 1 300 ? -6.460 -23.232 -22.655 1.00 92.38 300 GLY A C 1
ATOM 2271 O O . GLY A 1 300 ? -6.930 -23.540 -23.746 1.00 92.38 300 GLY A O 1
ATOM 2272 N N . LEU A 1 301 ? -6.876 -22.151 -21.987 1.00 88.94 301 LEU A N 1
ATOM 2273 C CA . LEU A 1 301 ? -7.944 -21.241 -22.420 1.00 88.94 301 LEU A CA 1
ATOM 2274 C C . LEU A 1 301 ? -7.363 -19.935 -22.987 1.00 88.94 301 LEU A C 1
ATOM 2276 O O . LEU A 1 301 ? -7.603 -18.848 -22.456 1.00 88.94 301 LEU A O 1
ATOM 2280 N N . GLU A 1 302 ? -6.547 -20.030 -24.038 1.00 83.31 302 GLU A N 1
ATOM 2281 C CA . GLU A 1 302 ? -5.911 -18.858 -24.653 1.00 83.31 302 GLU A CA 1
ATOM 2282 C C . GLU A 1 302 ? -6.823 -18.170 -25.685 1.00 83.31 302 GLU A C 1
ATOM 2284 O O . GLU A 1 302 ? -7.377 -18.809 -26.578 1.00 83.31 302 GLU A O 1
ATOM 2289 N N . GLY A 1 303 ? -6.949 -16.841 -25.592 1.00 80.56 303 GLY A N 1
ATOM 2290 C CA . GLY A 1 303 ? -7.717 -16.017 -26.532 1.00 80.56 303 GLY A CA 1
ATOM 2291 C C . GLY A 1 303 ? -9.246 -16.109 -26.394 1.00 80.56 303 GLY A C 1
ATOM 2292 O O . GLY A 1 303 ? -9.793 -16.642 -25.430 1.00 80.56 303 GLY A O 1
ATOM 2293 N N . GLY A 1 304 ? -9.957 -15.528 -27.365 1.00 86.00 304 GLY A N 1
ATOM 2294 C CA . GLY A 1 304 ? -11.417 -15.625 -27.480 1.00 86.00 304 GLY A CA 1
ATOM 2295 C C . GLY A 1 304 ? -12.217 -14.883 -26.399 1.00 86.00 304 GLY A C 1
ATOM 2296 O O . GLY A 1 304 ? -11.782 -13.871 -25.851 1.00 86.00 304 GLY A O 1
ATOM 2297 N N . ALA A 1 305 ? -13.418 -15.394 -26.104 1.00 90.00 305 ALA A N 1
ATOM 2298 C CA . ALA A 1 305 ? -14.407 -14.734 -25.245 1.00 90.00 305 ALA A CA 1
ATOM 2299 C C . ALA A 1 305 ? -13.914 -14.479 -23.808 1.00 90.00 305 ALA A C 1
ATOM 2301 O O . ALA A 1 305 ? -14.234 -13.443 -23.229 1.00 90.00 305 ALA A O 1
ATOM 2302 N N . ALA A 1 306 ? -13.093 -15.375 -23.245 1.00 92.00 306 ALA A N 1
ATOM 2303 C CA . ALA A 1 306 ? -12.541 -15.208 -21.898 1.00 92.00 306 ALA A CA 1
ATOM 2304 C C . ALA A 1 306 ? -11.659 -13.953 -21.786 1.00 92.00 306 ALA A C 1
ATOM 2306 O O . ALA A 1 306 ? -11.719 -13.245 -20.783 1.00 92.00 306 ALA A O 1
ATOM 2307 N N . TYR A 1 307 ? -10.891 -13.636 -22.834 1.00 93.69 307 TYR A N 1
ATOM 2308 C CA . TYR A 1 307 ? -10.062 -12.431 -22.877 1.00 93.69 307 TYR A CA 1
ATOM 2309 C C . TYR A 1 307 ? -10.894 -11.160 -23.067 1.00 93.69 307 TYR A C 1
ATOM 2311 O O . TYR A 1 307 ? -10.581 -10.146 -22.455 1.00 93.69 307 TYR A O 1
ATOM 2319 N N . THR A 1 308 ? -11.997 -11.217 -23.820 1.00 95.06 308 THR A N 1
ATOM 2320 C CA . THR A 1 308 ? -12.946 -10.094 -23.909 1.00 95.06 308 THR A CA 1
ATOM 2321 C C . THR A 1 308 ? -13.571 -9.773 -22.549 1.00 95.06 308 THR A C 1
ATOM 2323 O O . THR A 1 308 ? -13.655 -8.608 -22.166 1.00 95.06 308 THR A O 1
ATOM 2326 N N . ILE A 1 309 ? -13.965 -10.801 -21.790 1.00 96.50 309 ILE A N 1
ATOM 2327 C CA . ILE A 1 309 ? -14.495 -10.640 -20.426 1.00 96.50 309 ILE A CA 1
ATOM 2328 C C . ILE A 1 309 ? -13.404 -10.092 -19.496 1.00 96.50 309 ILE A C 1
ATOM 2330 O O . ILE A 1 309 ? -13.659 -9.182 -18.711 1.00 96.50 309 ILE A O 1
ATOM 2334 N N . LEU A 1 310 ? -12.175 -10.604 -19.614 1.00 97.00 310 LEU A N 1
ATOM 2335 C CA . LEU A 1 310 ? -11.028 -10.143 -18.836 1.00 97.00 310 LEU A CA 1
ATOM 2336 C C . LEU A 1 310 ? -10.694 -8.667 -19.093 1.00 97.00 310 LEU A C 1
ATOM 2338 O O . LEU A 1 310 ? -10.415 -7.933 -18.148 1.00 97.00 310 LEU A O 1
ATOM 2342 N N . ASP A 1 311 ? -10.728 -8.221 -20.347 1.00 94.50 311 ASP A N 1
ATOM 2343 C CA . ASP A 1 311 ? -10.473 -6.822 -20.696 1.00 94.50 311 ASP A CA 1
ATOM 2344 C C . ASP A 1 311 ? -11.587 -5.905 -20.150 1.00 94.50 311 ASP A C 1
ATOM 2346 O O . ASP A 1 311 ? -11.293 -4.820 -19.644 1.00 94.50 311 ASP A O 1
ATOM 2350 N N . GLY A 1 312 ? -12.846 -6.366 -20.150 1.00 95.38 312 GLY A N 1
ATOM 2351 C CA . GLY A 1 312 ? -13.966 -5.679 -19.494 1.00 95.38 312 GLY A CA 1
ATOM 2352 C C . GLY A 1 312 ? -13.791 -5.550 -17.976 1.00 95.38 312 GLY A C 1
ATOM 2353 O O . GLY A 1 312 ? -13.958 -4.460 -17.426 1.00 95.38 312 GLY A O 1
ATOM 2354 N N . LEU A 1 313 ? -13.372 -6.627 -17.305 1.00 97.25 313 LEU A N 1
ATOM 2355 C CA . LEU A 1 313 ? -13.040 -6.614 -15.877 1.00 97.25 313 LEU A CA 1
ATOM 2356 C C . LEU A 1 313 ? -11.900 -5.632 -15.575 1.00 97.25 313 LEU A C 1
ATOM 2358 O O . LEU A 1 313 ? -12.017 -4.806 -14.670 1.00 97.25 313 LEU A O 1
ATOM 2362 N N . ALA A 1 314 ? -10.809 -5.697 -16.342 1.00 95.31 314 ALA A N 1
ATOM 2363 C CA . ALA A 1 314 ? -9.657 -4.817 -16.168 1.00 95.31 314 ALA A CA 1
ATOM 2364 C C . ALA A 1 314 ? -10.041 -3.339 -16.348 1.00 95.31 314 ALA A C 1
ATOM 2366 O O . ALA A 1 314 ? -9.595 -2.495 -15.573 1.00 95.31 314 ALA A O 1
ATOM 2367 N N . ALA A 1 315 ? -10.916 -3.022 -17.308 1.00 93.38 315 ALA A N 1
ATOM 2368 C CA . ALA A 1 315 ? -11.418 -1.664 -17.504 1.00 93.38 315 ALA A CA 1
ATOM 2369 C C . ALA A 1 315 ? -12.204 -1.136 -16.289 1.00 93.38 315 ALA A C 1
ATOM 2371 O O . ALA A 1 315 ? -12.066 0.037 -15.949 1.00 93.38 315 ALA A O 1
ATOM 2372 N N . ARG A 1 316 ? -12.980 -1.984 -15.596 1.00 95.00 316 ARG A N 1
ATOM 2373 C CA . ARG A 1 316 ? -13.685 -1.581 -14.363 1.00 95.00 316 ARG A CA 1
ATOM 2374 C C . ARG A 1 316 ? -12.730 -1.381 -13.190 1.00 95.00 316 ARG A C 1
ATOM 2376 O O . ARG A 1 316 ? -12.870 -0.404 -12.465 1.00 95.00 316 ARG A O 1
ATOM 2383 N N . ILE A 1 317 ? -11.749 -2.274 -13.021 1.00 96.06 317 ILE A N 1
ATOM 2384 C CA . ILE A 1 317 ? -10.716 -2.144 -11.977 1.00 96.06 317 ILE A CA 1
ATOM 2385 C C . ILE A 1 317 ? -9.907 -0.853 -12.165 1.00 96.06 317 ILE A C 1
ATOM 2387 O O . ILE A 1 317 ? -9.562 -0.193 -11.191 1.00 96.06 317 ILE A O 1
ATOM 2391 N N . ALA A 1 318 ? -9.655 -0.467 -13.418 1.00 93.06 318 ALA A N 1
ATOM 2392 C CA . ALA A 1 318 ? -8.940 0.751 -13.780 1.00 93.06 318 ALA A CA 1
ATOM 2393 C C . ALA A 1 318 ? -9.708 2.059 -13.492 1.00 93.06 318 ALA A C 1
ATOM 2395 O O . ALA A 1 318 ? -9.112 3.132 -13.587 1.00 93.06 318 ALA A O 1
ATOM 2396 N N . ASP A 1 319 ? -11.001 1.989 -13.163 1.00 92.25 319 ASP A N 1
ATOM 2397 C CA . ASP A 1 319 ? -11.855 3.140 -12.843 1.00 92.25 319 ASP A CA 1
ATOM 2398 C C . ASP A 1 319 ? -12.797 2.799 -11.668 1.00 92.25 319 ASP A C 1
ATOM 2400 O O . ASP A 1 319 ? -14.019 2.681 -11.844 1.00 92.25 319 ASP A O 1
ATOM 2404 N N . PRO A 1 320 ? -12.233 2.572 -10.462 1.00 93.88 320 PRO A N 1
ATOM 2405 C CA . PRO A 1 320 ? -12.947 1.920 -9.370 1.00 93.88 320 PRO A CA 1
ATOM 2406 C C . PRO A 1 320 ? -13.920 2.842 -8.629 1.00 93.88 320 PRO A C 1
ATOM 2408 O O . PRO A 1 320 ? -14.694 2.365 -7.807 1.00 93.88 320 PRO A O 1
ATOM 2411 N N . MET A 1 321 ? -13.892 4.147 -8.912 1.00 92.50 321 MET A N 1
ATOM 2412 C CA . MET A 1 321 ? -14.758 5.151 -8.279 1.00 92.50 321 MET A CA 1
ATOM 2413 C C . MET A 1 321 ? -15.913 5.591 -9.184 1.00 92.50 321 MET A C 1
ATOM 2415 O O . MET A 1 321 ? -16.757 6.386 -8.774 1.00 92.50 321 MET A O 1
ATOM 2419 N N . ASN A 1 322 ? -15.996 5.066 -10.407 1.00 93.81 322 ASN A N 1
ATOM 2420 C CA . ASN A 1 322 ? -17.074 5.386 -11.329 1.00 93.81 322 ASN A CA 1
ATOM 2421 C C . ASN A 1 322 ? -18.433 4.884 -10.806 1.00 93.81 322 ASN A C 1
ATOM 2423 O O . ASN A 1 322 ? -18.614 3.674 -10.647 1.00 93.81 322 ASN A O 1
ATOM 2427 N N . PRO A 1 323 ? -19.435 5.764 -10.618 1.00 94.12 323 PRO A N 1
ATOM 2428 C CA . PRO A 1 323 ? -20.749 5.375 -10.105 1.00 94.12 323 PRO A CA 1
ATOM 2429 C C . PRO A 1 323 ? -21.472 4.304 -10.930 1.00 94.12 323 PRO A C 1
ATOM 2431 O O . PRO A 1 323 ? -22.326 3.600 -10.396 1.00 94.12 323 PRO A O 1
ATOM 2434 N N . ALA A 1 324 ? -21.146 4.159 -12.219 1.00 95.12 324 ALA A N 1
ATOM 2435 C CA . ALA A 1 324 ? -21.695 3.104 -13.070 1.00 95.12 324 ALA A CA 1
ATOM 2436 C C . ALA A 1 324 ? -21.067 1.724 -12.801 1.00 95.12 324 ALA A C 1
ATOM 2438 O O . ALA A 1 324 ? -21.697 0.698 -13.074 1.00 95.12 324 ALA A O 1
ATOM 2439 N N . HIS A 1 325 ? -19.839 1.697 -12.278 1.00 95.38 325 HIS A N 1
ATOM 2440 C CA . HIS A 1 325 ? -19.093 0.481 -11.962 1.00 95.38 325 HIS A CA 1
ATOM 2441 C C . HIS A 1 325 ? -19.270 0.035 -10.514 1.00 95.38 325 HIS A C 1
ATOM 2443 O O . HIS A 1 325 ? -18.993 -1.121 -10.230 1.00 95.38 325 HIS A O 1
ATOM 2449 N N . VAL A 1 326 ? -19.717 0.906 -9.611 1.00 96.19 326 VAL A N 1
ATOM 2450 C CA . VAL A 1 326 ? -19.785 0.623 -8.171 1.00 96.19 326 VAL A CA 1
ATOM 2451 C C . VAL A 1 326 ? -21.213 0.343 -7.721 1.00 96.19 326 VAL A C 1
ATOM 2453 O O . VAL A 1 326 ? -22.163 1.028 -8.107 1.00 96.19 326 VAL A O 1
ATOM 2456 N N . GLU A 1 327 ? -21.361 -0.642 -6.842 1.00 95.19 327 GLU A N 1
ATOM 2457 C CA . GLU A 1 327 ? -22.617 -0.925 -6.159 1.00 95.19 327 GLU A CA 1
ATOM 2458 C C . GLU A 1 327 ? -22.413 -1.294 -4.686 1.00 95.19 327 GLU A C 1
ATOM 2460 O O . GLU A 1 327 ? -21.323 -1.663 -4.243 1.00 95.19 327 GLU A O 1
ATOM 2465 N N . ARG A 1 328 ? -23.496 -1.205 -3.907 1.00 94.88 328 ARG A N 1
ATOM 2466 C CA . ARG A 1 328 ? -23.536 -1.718 -2.535 1.00 94.88 328 ARG A CA 1
ATOM 2467 C C . ARG A 1 328 ? -23.861 -3.207 -2.552 1.00 94.88 328 ARG A C 1
ATOM 2469 O O . ARG A 1 328 ? -24.973 -3.595 -2.925 1.00 94.88 328 ARG A O 1
ATOM 2476 N N . HIS A 1 329 ? -22.932 -4.026 -2.064 1.00 95.75 329 HIS A N 1
ATOM 2477 C CA . HIS A 1 329 ? -23.156 -5.449 -1.825 1.00 95.75 329 HIS A CA 1
ATOM 2478 C C . HIS A 1 329 ? -24.390 -5.665 -0.925 1.00 95.75 329 HIS A C 1
ATOM 2480 O O . HIS A 1 329 ? -24.797 -4.772 -0.173 1.00 95.75 329 HIS A O 1
ATOM 2486 N N . ALA A 1 330 ? -25.001 -6.853 -0.977 1.00 94.50 330 ALA A N 1
ATOM 2487 C CA . ALA A 1 330 ? -26.169 -7.196 -0.155 1.00 94.50 330 ALA A CA 1
ATOM 2488 C C . ALA A 1 330 ? -25.915 -7.024 1.357 1.00 94.50 330 ALA A C 1
ATOM 2490 O O . ALA A 1 330 ? -26.828 -6.720 2.115 1.00 94.50 330 ALA A O 1
ATOM 2491 N N . GLU A 1 331 ? -24.657 -7.153 1.776 1.00 96.12 331 GLU A N 1
ATOM 2492 C CA . GLU A 1 331 ? -24.207 -7.011 3.169 1.00 96.12 331 GLU A CA 1
ATOM 2493 C C . GLU A 1 331 ? -23.757 -5.593 3.528 1.00 96.12 331 GLU A C 1
ATOM 2495 O O . GLU A 1 331 ? -23.299 -5.349 4.644 1.00 96.12 331 GLU A O 1
ATOM 2500 N N . GLY A 1 332 ? -23.878 -4.653 2.590 1.00 95.56 332 GLY A N 1
ATOM 2501 C CA . GLY A 1 332 ? -23.707 -3.235 2.860 1.00 95.56 332 GLY A CA 1
ATOM 2502 C C . GLY A 1 332 ? -22.289 -2.684 2.705 1.00 95.56 332 GLY A C 1
ATOM 2503 O O . GLY A 1 332 ? -22.088 -1.547 3.104 1.00 95.56 332 GLY A O 1
ATOM 2504 N N . TYR A 1 333 ? -21.326 -3.379 2.106 1.00 96.56 333 TYR A N 1
ATOM 2505 C CA . TYR A 1 333 ? -20.031 -2.785 1.714 1.00 96.56 333 TYR A CA 1
ATOM 2506 C C . TYR A 1 333 ? -20.008 -2.387 0.226 1.00 96.56 333 TYR A C 1
ATOM 2508 O O . TYR A 1 333 ? -20.931 -2.734 -0.516 1.00 96.56 333 TYR A O 1
ATOM 2516 N N . GLY A 1 334 ? -19.010 -1.604 -0.195 1.00 96.81 334 GLY A N 1
ATOM 2517 C CA . GLY A 1 334 ? -18.828 -1.189 -1.590 1.00 96.81 334 GLY A CA 1
ATOM 2518 C C . GLY A 1 334 ? -18.037 -2.215 -2.400 1.00 96.81 334 GLY A C 1
ATOM 2519 O O . GLY A 1 334 ? -17.015 -2.719 -1.936 1.00 96.81 334 GLY A O 1
ATOM 2520 N N . VAL A 1 335 ? -18.502 -2.527 -3.611 1.00 97.31 335 VAL A N 1
ATOM 2521 C CA . VAL A 1 335 ? -17.798 -3.397 -4.570 1.00 97.31 335 VAL A CA 1
ATOM 2522 C C . VAL A 1 335 ? -17.960 -2.899 -5.998 1.00 97.31 335 VAL A C 1
ATOM 2524 O O . VAL A 1 335 ? -18.915 -2.183 -6.312 1.00 97.31 335 VAL A O 1
ATOM 2527 N N . LEU A 1 336 ? -17.072 -3.340 -6.890 1.00 97.19 336 LEU A N 1
ATOM 2528 C CA . LEU A 1 336 ? -17.363 -3.272 -8.317 1.00 97.19 336 LEU A CA 1
ATOM 2529 C C . LEU A 1 336 ? -18.516 -4.207 -8.670 1.00 97.19 336 LEU A C 1
ATOM 2531 O O . LEU A 1 336 ? -18.506 -5.399 -8.356 1.00 97.19 336 LEU A O 1
ATOM 2535 N N . ARG A 1 337 ? -19.475 -3.671 -9.417 1.00 96.62 337 ARG A N 1
ATOM 2536 C CA . ARG A 1 337 ? -20.452 -4.440 -10.168 1.00 96.62 337 ARG A CA 1
ATOM 2537 C C . ARG A 1 337 ? -19.690 -5.280 -11.178 1.00 96.62 337 ARG A C 1
ATOM 2539 O O . ARG A 1 337 ? -19.137 -4.745 -12.137 1.00 96.62 337 ARG A O 1
ATOM 2546 N N . VAL A 1 338 ? -19.694 -6.590 -10.984 1.00 96.19 338 VAL A N 1
ATOM 2547 C CA . VAL A 1 338 ? -19.087 -7.569 -11.891 1.00 96.19 338 VAL A CA 1
ATOM 2548 C C . VAL A 1 338 ? -20.110 -8.640 -12.248 1.00 96.19 338 VAL A C 1
ATOM 2550 O O . VAL A 1 338 ? -20.927 -9.053 -11.424 1.00 96.19 338 VAL A O 1
ATOM 2553 N N . SER A 1 339 ? -20.079 -9.088 -13.494 1.00 96.19 339 SER A N 1
ATOM 2554 C CA . SER A 1 339 ? -20.862 -10.218 -13.986 1.00 96.19 339 SER A CA 1
ATOM 2555 C C . SER A 1 339 ? -20.407 -11.536 -13.352 1.00 96.19 339 SER A C 1
ATOM 2557 O O . SER A 1 339 ? -19.350 -11.635 -12.723 1.00 96.19 339 SER A O 1
ATOM 2559 N N . ARG A 1 340 ? -21.205 -12.593 -13.541 1.00 96.50 340 ARG A N 1
ATOM 2560 C CA . ARG A 1 340 ? -20.859 -13.945 -13.079 1.00 96.50 340 ARG A CA 1
ATOM 2561 C C . ARG A 1 340 ? -19.548 -14.447 -13.692 1.00 96.50 340 ARG A C 1
ATOM 2563 O O . ARG A 1 340 ? -18.775 -15.111 -12.999 1.00 96.50 340 ARG A O 1
ATOM 2570 N N . ASP A 1 341 ? -19.293 -14.118 -14.954 1.00 96.81 341 ASP A N 1
ATOM 2571 C CA . ASP A 1 341 ? -18.096 -14.568 -15.659 1.00 96.81 341 ASP A CA 1
ATOM 2572 C C . ASP A 1 341 ? -16.863 -13.781 -15.204 1.00 96.81 341 ASP A C 1
ATOM 2574 O O . ASP A 1 341 ? -15.854 -14.388 -14.853 1.00 96.81 341 ASP A O 1
ATOM 2578 N N . GLU A 1 342 ? -16.966 -12.453 -15.068 1.00 97.44 342 GLU A N 1
ATOM 2579 C CA . GLU A 1 342 ? -15.902 -11.615 -14.484 1.00 97.44 342 GLU A CA 1
ATOM 2580 C C . GLU A 1 342 ? -15.550 -12.076 -13.056 1.00 97.44 342 GLU A C 1
ATOM 2582 O O . GLU A 1 342 ? -14.379 -12.220 -12.706 1.00 97.44 342 GLU A O 1
ATOM 2587 N N . ARG A 1 343 ? -16.557 -12.411 -12.240 1.00 97.12 343 ARG A N 1
ATOM 2588 C CA . ARG A 1 343 ? -16.353 -12.980 -10.899 1.00 97.12 343 ARG A CA 1
ATOM 2589 C C . ARG A 1 343 ? -15.673 -14.350 -10.933 1.00 97.12 343 ARG A C 1
ATOM 2591 O O . ARG A 1 343 ? -14.917 -14.682 -10.025 1.00 97.12 343 ARG A O 1
ATOM 2598 N N . SER A 1 344 ? -15.937 -15.158 -11.957 1.00 96.56 344 SER A N 1
ATOM 2599 C CA . SER A 1 344 ? -15.269 -16.453 -12.137 1.00 96.56 344 SER A CA 1
ATOM 2600 C C . SER A 1 344 ? -13.798 -16.273 -12.518 1.00 96.56 344 SER A C 1
ATOM 2602 O O . SER A 1 344 ? -12.961 -17.042 -12.057 1.00 96.56 344 SER A O 1
ATOM 2604 N N . LEU A 1 345 ? -13.471 -15.221 -13.277 1.00 97.62 345 LEU A N 1
ATOM 2605 C CA . LEU A 1 345 ? -12.090 -14.851 -13.584 1.00 97.62 345 LEU A CA 1
ATOM 2606 C C . LEU A 1 345 ? -11.322 -14.372 -12.345 1.00 97.62 345 LEU A C 1
ATOM 2608 O O . LEU A 1 345 ? -10.201 -14.823 -12.132 1.00 97.62 345 LEU A O 1
ATOM 2612 N N . LEU A 1 346 ? -11.919 -13.524 -11.499 1.00 97.62 346 LEU A N 1
ATOM 2613 C CA . LEU A 1 346 ? -11.293 -13.081 -10.241 1.00 97.62 346 LEU A CA 1
ATOM 2614 C C . LEU A 1 346 ? -10.913 -14.264 -9.335 1.00 97.62 346 LEU A C 1
ATOM 2616 O O . LEU A 1 346 ? -9.821 -14.292 -8.766 1.00 97.62 346 LEU A O 1
ATOM 2620 N N . LYS A 1 347 ? -11.765 -15.293 -9.270 1.00 97.25 347 LYS A N 1
ATOM 2621 C CA . LYS A 1 347 ? -11.503 -16.497 -8.467 1.00 97.25 347 LYS A CA 1
ATOM 2622 C C . LYS A 1 347 ? -10.277 -17.289 -8.920 1.00 97.25 347 LYS A C 1
ATOM 2624 O O . LYS A 1 347 ? -9.728 -18.022 -8.110 1.00 97.25 347 LYS A O 1
ATOM 2629 N N . LEU A 1 348 ? -9.825 -17.145 -10.171 1.00 96.88 348 LEU A N 1
ATOM 2630 C CA . LEU A 1 348 ? -8.597 -17.801 -10.648 1.00 96.88 348 LEU A CA 1
ATOM 2631 C C . LEU A 1 348 ? -7.330 -17.270 -9.964 1.00 96.88 348 LEU A C 1
ATOM 2633 O O . LEU A 1 348 ? -6.276 -17.896 -10.059 1.00 96.88 348 LEU A O 1
ATOM 2637 N N . VAL A 1 349 ? -7.426 -16.109 -9.317 1.00 96.38 349 VAL A N 1
ATOM 2638 C CA . VAL A 1 349 ? -6.335 -15.445 -8.597 1.00 96.38 349 VAL A CA 1
ATOM 2639 C C . VAL A 1 349 ? -6.713 -15.172 -7.138 1.00 96.38 349 VAL A C 1
ATOM 2641 O O . VAL A 1 349 ? -6.213 -14.227 -6.537 1.00 96.38 349 VAL A O 1
ATOM 2644 N N . ASP A 1 350 ? -7.618 -15.989 -6.587 1.00 96.12 350 ASP A N 1
ATOM 2645 C CA . ASP A 1 350 ? -8.102 -15.922 -5.202 1.00 96.12 350 ASP A CA 1
ATOM 2646 C C . ASP A 1 350 ? -8.732 -14.573 -4.802 1.00 96.12 350 ASP A C 1
ATOM 2648 O O . ASP A 1 350 ? -8.770 -14.203 -3.628 1.00 96.12 350 ASP A O 1
ATOM 2652 N N . LEU A 1 351 ? -9.292 -13.850 -5.778 1.00 96.19 351 LEU A N 1
ATOM 2653 C CA . LEU A 1 351 ? -10.118 -12.667 -5.547 1.00 96.19 351 LEU A CA 1
ATOM 2654 C C . LEU A 1 351 ? -11.602 -13.045 -5.649 1.00 96.19 351 LEU A C 1
ATOM 2656 O O . LEU A 1 351 ? -12.044 -13.675 -6.610 1.00 96.19 351 LEU A O 1
ATOM 2660 N N . HIS A 1 352 ? -12.401 -12.671 -4.651 1.00 92.06 352 HIS A N 1
ATOM 2661 C CA . HIS A 1 352 ? -13.845 -12.957 -4.642 1.00 92.06 352 HIS A CA 1
ATOM 2662 C C . HIS A 1 352 ? -14.688 -11.782 -5.142 1.00 92.06 352 HIS A C 1
ATOM 2664 O O . HIS A 1 352 ? -15.688 -11.986 -5.839 1.00 92.06 352 HIS A O 1
ATOM 2670 N N . ASP A 1 353 ? -14.233 -10.577 -4.820 1.00 95.44 353 ASP A N 1
ATOM 2671 C CA . ASP A 1 353 ? -14.803 -9.286 -5.170 1.00 95.44 353 ASP A CA 1
ATOM 2672 C C . ASP A 1 353 ? -13.662 -8.278 -5.340 1.00 95.44 353 ASP A C 1
ATOM 2674 O O . ASP A 1 353 ? -12.546 -8.503 -4.866 1.00 95.44 353 ASP A O 1
ATOM 2678 N N . TRP A 1 354 ? -13.955 -7.158 -6.000 1.00 96.94 354 TRP A N 1
ATOM 2679 C CA . TRP A 1 354 ? -13.093 -5.980 -5.977 1.00 96.94 354 TRP A CA 1
ATOM 2680 C C . TRP A 1 354 ? -13.732 -4.934 -5.067 1.00 96.94 354 TRP A C 1
ATOM 2682 O O . TRP A 1 354 ? -14.734 -4.315 -5.435 1.00 96.94 354 TRP A O 1
ATOM 2692 N N . TYR A 1 355 ? -13.193 -4.803 -3.859 1.00 97.31 355 TYR A N 1
ATOM 2693 C CA . TYR A 1 355 ? -13.708 -3.907 -2.825 1.00 97.31 355 TYR A CA 1
ATOM 2694 C C . TYR A 1 355 ? -13.330 -2.461 -3.139 1.00 97.31 355 TYR A C 1
ATOM 2696 O O . TYR A 1 355 ? -12.195 -2.188 -3.530 1.00 97.31 355 TYR A O 1
ATOM 2704 N N . VAL A 1 356 ? -14.280 -1.541 -2.974 1.00 96.69 356 VAL A N 1
ATOM 2705 C CA . VAL A 1 356 ? -14.083 -0.115 -3.271 1.00 96.69 356 VAL A CA 1
ATOM 2706 C C . VAL A 1 356 ? -14.662 0.758 -2.158 1.00 96.69 356 VAL A C 1
ATOM 2708 O O . VAL A 1 356 ? -15.744 0.442 -1.647 1.00 96.69 356 VAL A O 1
ATOM 2711 N N . PRO A 1 357 ? -13.998 1.870 -1.793 1.00 96.62 357 PRO A N 1
ATOM 2712 C CA . PRO A 1 357 ? -14.550 2.824 -0.841 1.00 96.62 357 PRO A CA 1
ATOM 2713 C C . PRO A 1 357 ? -15.915 3.341 -1.288 1.00 96.62 357 PRO A C 1
ATOM 2715 O O . PRO A 1 357 ? -16.087 3.781 -2.424 1.00 96.62 357 PRO A O 1
ATOM 2718 N N . HIS A 1 358 ? -16.888 3.354 -0.376 1.00 96.50 358 HIS A N 1
ATOM 2719 C CA . HIS A 1 358 ? -18.214 3.901 -0.657 1.00 96.50 358 HIS A CA 1
ATOM 2720 C C . HIS A 1 358 ? -18.635 4.922 0.410 1.00 96.50 358 HIS A C 1
ATOM 2722 O O . HIS A 1 358 ? -18.707 4.567 1.582 1.00 96.50 358 HIS A O 1
ATOM 2728 N N . PRO A 1 359 ? -19.059 6.151 0.050 1.00 95.50 359 PRO A N 1
ATOM 2729 C CA . PRO A 1 359 ? -19.343 7.243 1.003 1.00 95.50 359 PRO A CA 1
ATOM 2730 C C . PRO A 1 359 ? -20.504 7.011 1.981 1.00 95.50 359 PRO A C 1
ATOM 2732 O O . PRO A 1 359 ? -20.767 7.837 2.846 1.00 95.50 359 PRO A O 1
ATOM 2735 N N . LEU A 1 360 ? -21.215 5.893 1.843 1.00 94.75 360 LEU A N 1
ATOM 2736 C CA . LEU A 1 360 ? -22.351 5.520 2.681 1.00 94.75 360 LEU A CA 1
ATOM 2737 C C . LEU A 1 360 ? -21.991 4.355 3.621 1.00 94.75 360 LEU A C 1
ATOM 2739 O O . LEU A 1 360 ? -22.892 3.766 4.222 1.00 94.75 360 LEU A O 1
ATOM 2743 N N . THR A 1 361 ? -20.716 3.955 3.695 1.00 96.56 361 THR A N 1
ATOM 2744 C CA . THR A 1 361 ? -20.223 2.993 4.687 1.00 96.56 361 THR A CA 1
ATOM 2745 C C . THR A 1 361 ? -19.624 3.737 5.887 1.00 96.56 361 THR A C 1
ATOM 2747 O O . THR A 1 361 ? -19.027 4.803 5.721 1.00 96.56 361 THR A O 1
ATOM 2750 N N . PRO A 1 362 ? -19.741 3.198 7.115 1.00 96.12 362 PRO A N 1
ATOM 2751 C CA . PRO A 1 362 ? -19.211 3.861 8.313 1.00 96.12 362 PRO A CA 1
ATOM 2752 C C . PRO A 1 362 ? -17.686 4.041 8.333 1.00 96.12 362 PRO A C 1
ATOM 2754 O O . PRO A 1 362 ? -17.181 4.877 9.076 1.00 96.12 362 PRO A O 1
ATOM 2757 N N . TRP A 1 363 ? -16.954 3.255 7.542 1.00 97.50 363 TRP A N 1
ATOM 2758 C CA . TRP A 1 363 ? -15.491 3.235 7.507 1.00 97.50 363 TRP A CA 1
ATOM 2759 C C . TRP A 1 363 ? -14.887 4.009 6.324 1.00 97.50 363 TRP A C 1
ATOM 2761 O O . TRP A 1 363 ? -13.667 4.076 6.219 1.00 97.50 363 TRP A O 1
ATOM 2771 N N . PHE A 1 364 ? -15.705 4.650 5.478 1.00 96.56 364 PHE A N 1
ATOM 2772 C CA . PHE A 1 364 ? -15.246 5.372 4.282 1.00 96.56 364 PHE A CA 1
ATOM 2773 C C . PHE A 1 364 ? -14.105 6.363 4.553 1.00 96.56 364 PHE A C 1
ATOM 2775 O O . PHE A 1 364 ? -13.141 6.426 3.794 1.00 96.56 364 PHE A O 1
ATOM 2782 N N . ALA A 1 365 ? -14.194 7.114 5.656 1.00 94.75 365 ALA A N 1
ATOM 2783 C CA . ALA A 1 365 ? -13.163 8.076 6.037 1.00 94.75 365 ALA A CA 1
ATOM 2784 C C . ALA A 1 365 ? -11.802 7.407 6.293 1.00 94.75 365 ALA A C 1
ATOM 2786 O O . ALA A 1 365 ? -10.776 7.970 5.927 1.00 94.75 365 ALA A O 1
ATOM 2787 N N . ALA A 1 366 ? -11.794 6.208 6.887 1.00 96.44 366 ALA A N 1
ATOM 2788 C CA . ALA A 1 366 ? -10.569 5.452 7.120 1.00 96.44 366 ALA A CA 1
ATOM 2789 C C . ALA A 1 366 ? -9.995 4.932 5.799 1.00 96.44 366 ALA A C 1
ATOM 2791 O O . ALA A 1 366 ? -8.830 5.192 5.512 1.00 96.44 366 ALA A O 1
ATOM 2792 N N . SER A 1 367 ? -10.814 4.286 4.964 1.00 96.56 367 SER A N 1
ATOM 2793 C CA . SER A 1 367 ? -10.365 3.764 3.667 1.00 96.56 367 SER A CA 1
ATOM 2794 C C . SER A 1 367 ? -9.800 4.862 2.769 1.00 96.56 367 SER A C 1
ATOM 2796 O O . SER A 1 367 ? -8.695 4.728 2.252 1.00 96.56 367 SER A O 1
ATOM 2798 N N . SER A 1 368 ? -10.530 5.975 2.619 1.00 95.25 368 SER A N 1
ATOM 2799 C CA . SER A 1 368 ? -10.102 7.098 1.781 1.00 95.25 368 SER A CA 1
ATOM 2800 C C . SER A 1 368 ? -8.784 7.694 2.269 1.00 95.25 368 SER A C 1
ATOM 2802 O O . SER A 1 368 ? -7.916 7.994 1.454 1.00 95.25 368 SER A O 1
ATOM 2804 N N . LEU A 1 369 ? -8.615 7.847 3.586 1.00 95.81 369 LEU A N 1
ATOM 2805 C CA . LEU A 1 369 ? -7.393 8.422 4.141 1.00 95.81 369 LEU A CA 1
ATOM 2806 C C . LEU A 1 369 ? -6.187 7.487 3.976 1.00 95.81 369 LEU A C 1
ATOM 2808 O O . LEU A 1 369 ? -5.080 7.958 3.731 1.00 95.81 369 LEU A O 1
ATOM 2812 N N . VAL A 1 370 ? -6.392 6.174 4.098 1.00 97.12 370 VAL A N 1
ATOM 2813 C CA . VAL A 1 370 ? -5.334 5.175 3.892 1.00 97.12 370 VAL A CA 1
ATOM 2814 C C . VAL A 1 370 ? -4.898 5.134 2.430 1.00 97.12 370 VAL A C 1
ATOM 2816 O O . VAL A 1 370 ? -3.702 5.127 2.172 1.00 97.12 370 VAL A O 1
ATOM 2819 N N . ILE A 1 371 ? -5.831 5.212 1.475 1.00 96.19 371 ILE A N 1
ATOM 2820 C CA . ILE A 1 371 ? -5.503 5.316 0.041 1.00 96.19 371 ILE A CA 1
ATOM 2821 C C . ILE A 1 371 ? -4.651 6.559 -0.238 1.00 96.19 371 ILE A C 1
ATOM 2823 O O . ILE A 1 371 ? -3.654 6.480 -0.960 1.00 96.19 371 ILE A O 1
ATOM 2827 N N . ASP A 1 372 ? -5.008 7.701 0.357 1.00 95.56 372 ASP A N 1
ATOM 2828 C CA . ASP A 1 372 ? -4.228 8.933 0.231 1.00 95.56 372 ASP A CA 1
ATOM 2829 C C . ASP A 1 372 ? -2.822 8.779 0.831 1.00 95.56 372 ASP A C 1
ATOM 2831 O O . ASP A 1 372 ? -1.829 9.144 0.197 1.00 95.56 372 ASP A O 1
ATOM 2835 N N . ALA A 1 373 ? -2.725 8.228 2.044 1.00 95.94 373 ALA A N 1
ATOM 2836 C CA . ALA A 1 373 ? -1.463 8.040 2.752 1.00 95.94 373 ALA A CA 1
ATOM 2837 C C . ALA A 1 373 ? -0.529 7.047 2.039 1.00 95.94 373 ALA A C 1
ATOM 2839 O O . ALA A 1 373 ? 0.658 7.352 1.870 1.00 95.94 373 ALA A O 1
ATOM 2840 N N . ASP A 1 374 ? -1.056 5.911 1.575 1.00 95.31 374 ASP A N 1
ATOM 2841 C CA . ASP A 1 374 ? -0.305 4.904 0.820 1.00 95.31 374 ASP A CA 1
ATOM 2842 C C . ASP A 1 374 ? 0.174 5.469 -0.530 1.00 95.31 374 ASP A C 1
ATOM 2844 O O . ASP A 1 374 ? 1.346 5.345 -0.902 1.00 95.31 374 ASP A O 1
ATOM 2848 N N . SER A 1 375 ? -0.686 6.219 -1.227 1.00 93.25 375 SER A N 1
ATOM 2849 C CA . SER A 1 375 ? -0.306 6.893 -2.474 1.00 93.25 375 SER A CA 1
ATOM 2850 C C . SER A 1 375 ? 0.823 7.907 -2.248 1.00 93.25 375 SER A C 1
ATOM 2852 O O . SER A 1 375 ? 1.789 7.960 -3.015 1.00 93.25 375 SER A O 1
ATOM 2854 N N . LEU A 1 376 ? 0.752 8.696 -1.170 1.00 92.38 376 LEU A N 1
ATOM 2855 C CA . LEU A 1 376 ? 1.810 9.644 -0.822 1.00 92.38 376 LEU A CA 1
ATOM 2856 C C . LEU A 1 376 ? 3.129 8.938 -0.500 1.00 92.38 376 LEU A C 1
ATOM 2858 O O . LEU A 1 376 ? 4.176 9.359 -1.001 1.00 92.38 376 LEU A O 1
ATOM 2862 N N . VAL A 1 377 ? 3.110 7.900 0.344 1.00 92.00 377 VAL A N 1
ATOM 2863 C CA . VAL A 1 377 ? 4.347 7.223 0.751 1.00 92.00 377 VAL A CA 1
ATOM 2864 C C . VAL A 1 377 ? 5.009 6.532 -0.440 1.00 92.00 377 VAL A C 1
ATOM 2866 O O . VAL A 1 377 ? 6.213 6.711 -0.621 1.00 92.00 377 VAL A O 1
ATOM 2869 N N . ASN A 1 378 ? 4.238 5.859 -1.304 1.00 90.19 378 ASN A N 1
ATOM 2870 C CA . ASN A 1 378 ? 4.765 5.130 -2.459 1.00 90.19 378 ASN A CA 1
ATOM 2871 C C . ASN A 1 378 ? 5.284 6.047 -3.570 1.00 90.19 378 ASN A C 1
ATOM 2873 O O . ASN A 1 378 ? 6.311 5.738 -4.175 1.00 90.19 378 ASN A O 1
ATOM 2877 N N . TYR A 1 379 ? 4.599 7.160 -3.845 1.00 88.31 379 TYR A N 1
ATOM 2878 C CA . TYR A 1 379 ? 4.812 7.887 -5.101 1.00 88.31 379 TYR A CA 1
ATOM 2879 C C . TYR A 1 379 ? 5.306 9.321 -4.948 1.00 88.31 379 TYR A C 1
ATOM 2881 O O . TYR A 1 379 ? 5.815 9.901 -5.903 1.00 88.31 379 TYR A O 1
ATOM 2889 N N . VAL A 1 380 ? 5.171 9.903 -3.758 1.00 87.50 380 VAL A N 1
ATOM 2890 C CA . VAL A 1 380 ? 5.438 11.331 -3.532 1.00 87.50 380 VAL A CA 1
ATOM 2891 C C . VAL A 1 380 ? 6.646 11.533 -2.616 1.00 87.50 380 VAL A C 1
ATOM 2893 O O . VAL A 1 380 ? 7.214 12.623 -2.571 1.00 87.50 380 VAL A O 1
ATOM 2896 N N . THR A 1 381 ? 7.113 10.491 -1.922 1.00 89.38 381 THR A N 1
ATOM 2897 C CA . THR A 1 381 ? 8.331 10.546 -1.098 1.00 89.38 381 THR A CA 1
ATOM 2898 C C . THR A 1 381 ? 9.542 9.949 -1.812 1.00 89.38 381 THR A C 1
ATOM 2900 O O . THR A 1 381 ? 9.424 9.010 -2.594 1.00 89.38 381 THR A O 1
ATOM 2903 N N . ALA A 1 382 ? 10.741 10.443 -1.495 1.00 87.88 382 ALA A N 1
ATOM 2904 C CA . ALA A 1 382 ? 11.977 9.852 -2.007 1.00 87.88 382 ALA A CA 1
ATOM 2905 C C . ALA A 1 382 ? 12.182 8.399 -1.547 1.00 87.88 382 ALA A C 1
ATOM 2907 O O . ALA A 1 382 ? 12.761 7.614 -2.290 1.00 87.88 382 ALA A O 1
ATOM 2908 N N . ASP A 1 383 ? 11.672 8.024 -0.370 1.00 87.00 383 ASP A N 1
ATOM 2909 C CA . ASP A 1 383 ? 11.703 6.635 0.101 1.00 87.00 383 ASP A CA 1
ATOM 2910 C C . ASP A 1 383 ? 10.873 5.720 -0.818 1.00 87.00 383 ASP A C 1
ATOM 2912 O O . ASP A 1 383 ? 11.374 4.695 -1.290 1.00 87.00 383 ASP A O 1
ATOM 2916 N N . GLY A 1 384 ? 9.661 6.163 -1.174 1.00 89.00 384 GLY A N 1
ATOM 2917 C CA . GLY A 1 384 ? 8.791 5.519 -2.159 1.00 89.00 384 GLY A CA 1
ATOM 2918 C C . GLY A 1 384 ? 9.420 5.418 -3.547 1.00 89.00 384 GLY A C 1
ATOM 2919 O O . GLY A 1 384 ? 9.496 4.329 -4.115 1.00 89.00 384 GLY A O 1
ATOM 2920 N N . VAL A 1 385 ? 10.003 6.509 -4.059 1.00 88.50 385 VAL A N 1
ATOM 2921 C CA . VAL A 1 385 ? 10.755 6.474 -5.330 1.00 88.50 385 VAL A CA 1
ATOM 2922 C C . VAL A 1 385 ? 11.907 5.470 -5.247 1.00 88.50 385 VAL A C 1
ATOM 2924 O O . VAL A 1 385 ? 12.097 4.673 -6.163 1.00 88.50 385 VAL A O 1
ATOM 2927 N N . GLY A 1 386 ? 12.653 5.453 -4.139 1.00 89.62 386 GLY A N 1
ATOM 2928 C CA . GLY A 1 386 ? 13.714 4.478 -3.899 1.00 89.62 386 GLY A CA 1
ATOM 2929 C C . GLY A 1 386 ? 13.197 3.036 -3.888 1.00 89.62 386 GLY A C 1
ATOM 2930 O O . GLY A 1 386 ? 13.845 2.152 -4.445 1.00 89.62 386 GLY A O 1
ATOM 2931 N N . LYS A 1 387 ? 12.005 2.784 -3.327 1.00 87.38 387 LYS A N 1
ATOM 2932 C CA . LYS A 1 387 ? 11.305 1.490 -3.410 1.00 87.38 387 LYS A CA 1
ATOM 2933 C C . LYS A 1 387 ? 10.987 1.103 -4.848 1.00 87.38 387 LYS A C 1
ATOM 2935 O O . LYS A 1 387 ? 11.333 -0.014 -5.219 1.00 87.38 387 LYS A O 1
ATOM 2940 N N . ILE A 1 388 ? 10.432 2.003 -5.658 1.00 87.38 388 ILE A N 1
ATOM 2941 C CA . ILE A 1 388 ? 10.157 1.727 -7.076 1.00 87.38 388 ILE A CA 1
ATOM 2942 C C . ILE A 1 388 ? 11.454 1.444 -7.847 1.00 87.38 388 ILE A C 1
ATOM 2944 O O . ILE A 1 388 ? 11.552 0.436 -8.541 1.00 87.38 388 ILE A O 1
ATOM 2948 N N . VAL A 1 389 ? 12.503 2.244 -7.647 1.00 86.94 389 VAL A N 1
ATOM 2949 C CA . VAL A 1 389 ? 13.826 1.999 -8.251 1.00 86.94 389 VAL A CA 1
ATOM 2950 C C . VAL A 1 389 ? 14.416 0.646 -7.824 1.00 86.94 389 VAL A C 1
ATOM 2952 O O . VAL A 1 389 ? 15.065 -0.027 -8.620 1.00 86.94 389 VAL A O 1
ATOM 2955 N N . ALA A 1 390 ? 14.174 0.205 -6.588 1.00 86.56 390 ALA A N 1
ATOM 2956 C CA . ALA A 1 390 ? 14.635 -1.092 -6.092 1.00 86.56 390 ALA A CA 1
ATOM 2957 C C . ALA A 1 390 ? 13.831 -2.294 -6.616 1.00 86.56 390 ALA A C 1
ATOM 2959 O O . ALA A 1 390 ? 14.298 -3.426 -6.470 1.00 86.56 390 ALA A O 1
ATOM 2960 N N . ILE A 1 391 ? 12.662 -2.095 -7.228 1.00 82.38 391 ILE A N 1
ATOM 2961 C CA . ILE A 1 391 ? 11.843 -3.183 -7.795 1.00 82.38 391 ILE A CA 1
ATOM 2962 C C . ILE A 1 391 ? 11.692 -3.104 -9.317 1.00 82.38 391 ILE A C 1
ATOM 2964 O O . ILE A 1 391 ? 11.181 -4.050 -9.907 1.00 82.38 391 ILE A O 1
ATOM 2968 N N . CYS A 1 392 ? 12.168 -2.024 -9.939 1.00 82.12 392 CYS A N 1
ATOM 2969 C CA . CYS A 1 392 ? 12.276 -1.868 -11.384 1.00 82.12 392 CYS A CA 1
ATOM 2970 C C . CYS A 1 392 ? 13.739 -1.955 -11.829 1.00 82.12 392 CYS A C 1
ATOM 2972 O O . CYS A 1 392 ? 14.632 -1.450 -11.153 1.00 82.12 392 CYS A O 1
ATOM 2974 N N . GLY A 1 393 ? 13.982 -2.591 -12.972 1.00 78.56 393 GLY A N 1
ATOM 2975 C CA . GLY A 1 393 ? 15.282 -2.726 -13.611 1.00 78.56 393 GLY A CA 1
ATOM 2976 C C . GLY A 1 393 ? 15.774 -4.167 -13.777 1.00 78.56 393 GLY A C 1
ATOM 2977 O O . GLY A 1 393 ? 14.997 -5.123 -13.697 1.00 78.56 393 GLY A O 1
ATOM 2978 N N . PRO A 1 394 ? 17.086 -4.345 -14.005 1.00 77.25 394 PRO A N 1
ATOM 2979 C CA . PRO A 1 394 ? 17.719 -5.645 -14.194 1.00 77.25 394 PRO A CA 1
ATOM 2980 C C . PRO A 1 394 ? 17.480 -6.611 -13.049 1.00 77.25 394 PRO A C 1
ATOM 2982 O O . PRO A 1 394 ? 17.676 -6.268 -11.888 1.00 77.25 394 PRO A O 1
ATOM 2985 N N . GLY A 1 395 ? 17.132 -7.851 -13.400 1.00 71.88 395 GLY A N 1
ATOM 2986 C CA . GLY A 1 395 ? 16.874 -8.908 -12.422 1.00 71.88 395 GLY A CA 1
ATOM 2987 C C . GLY A 1 395 ? 15.528 -8.779 -11.706 1.00 71.88 395 GLY A C 1
ATOM 2988 O O . GLY A 1 395 ? 15.290 -9.511 -10.752 1.00 71.88 395 GLY A O 1
ATOM 2989 N N . THR A 1 396 ? 14.648 -7.881 -12.160 1.00 75.81 396 THR A N 1
ATOM 2990 C CA . THR A 1 396 ? 13.299 -7.703 -11.609 1.00 75.81 396 THR A CA 1
ATOM 2991 C C . THR A 1 396 ? 12.225 -8.025 -12.654 1.00 75.81 396 THR A C 1
ATOM 2993 O O . THR A 1 396 ? 12.527 -8.039 -13.847 1.00 75.81 396 THR A O 1
ATOM 2996 N N . PRO A 1 397 ? 10.959 -8.245 -12.250 1.00 70.56 397 PRO A N 1
ATOM 2997 C CA . PRO A 1 397 ? 9.849 -8.399 -13.194 1.00 70.56 397 PRO A CA 1
ATOM 2998 C C . PRO A 1 397 ? 9.555 -7.144 -14.036 1.00 70.56 397 PRO A C 1
ATOM 3000 O O . PRO A 1 397 ? 8.905 -7.246 -15.074 1.00 70.56 397 PRO A O 1
ATOM 3003 N N . PHE A 1 398 ? 10.012 -5.964 -13.600 1.00 77.88 398 PHE A N 1
ATOM 3004 C CA . PHE A 1 398 ? 9.765 -4.682 -14.258 1.00 77.88 398 PHE A CA 1
ATOM 3005 C C . PHE A 1 398 ? 11.052 -4.176 -14.920 1.00 77.88 398 PHE A C 1
ATOM 3007 O O . PHE A 1 398 ? 11.767 -3.358 -14.355 1.00 77.88 398 PHE A O 1
ATOM 3014 N N . CYS A 1 399 ? 11.369 -4.674 -16.115 1.00 77.69 399 CYS A N 1
ATOM 3015 C CA . CYS A 1 399 ? 12.632 -4.425 -16.827 1.00 77.69 399 CYS A CA 1
ATOM 3016 C C . CYS A 1 399 ? 12.754 -3.007 -17.430 1.00 77.69 399 CYS A C 1
ATOM 3018 O O . CYS A 1 399 ? 12.841 -2.842 -18.648 1.00 77.69 399 CYS A O 1
ATOM 3020 N N . ASP A 1 400 ? 12.721 -1.969 -16.596 1.00 79.75 400 ASP A N 1
ATOM 3021 C CA . ASP A 1 400 ? 12.927 -0.588 -17.038 1.00 79.75 400 ASP A CA 1
ATOM 3022 C C . ASP A 1 400 ? 14.355 -0.368 -17.528 1.00 79.75 400 ASP A C 1
ATOM 3024 O O . ASP A 1 400 ? 15.294 -0.737 -16.848 1.00 79.75 400 ASP A O 1
ATOM 3028 N N . GLN A 1 401 ? 14.528 0.280 -18.678 1.00 74.31 401 GLN A N 1
ATOM 3029 C CA . GLN A 1 401 ? 15.804 0.313 -19.404 1.00 74.31 401 GLN A CA 1
ATOM 3030 C C . GLN A 1 401 ? 16.936 1.089 -18.712 1.00 74.31 401 GLN A C 1
ATOM 3032 O O . GLN A 1 401 ? 18.105 0.815 -18.974 1.00 74.31 401 GLN A O 1
ATOM 3037 N N . THR A 1 402 ? 16.611 2.057 -17.850 1.00 80.88 402 THR A N 1
ATOM 3038 C CA . THR A 1 402 ? 17.587 2.820 -17.053 1.00 80.88 402 THR A CA 1
ATOM 3039 C C . THR A 1 402 ? 17.037 3.110 -15.660 1.00 80.88 402 THR A C 1
ATOM 3041 O O . THR A 1 402 ? 15.827 3.060 -15.429 1.00 80.88 402 THR A O 1
ATOM 3044 N N . VAL A 1 403 ? 17.908 3.505 -14.731 1.00 80.25 403 VAL A N 1
ATOM 3045 C CA . VAL A 1 403 ? 17.494 3.943 -13.391 1.00 80.25 403 VAL A CA 1
ATOM 3046 C C . VAL A 1 403 ? 16.546 5.151 -13.436 1.00 80.25 403 VAL A C 1
ATOM 3048 O O . VAL A 1 403 ? 15.649 5.270 -12.604 1.00 80.25 403 VAL A O 1
ATOM 3051 N N . PHE A 1 404 ? 16.685 6.028 -14.437 1.00 76.69 404 PHE A N 1
ATOM 3052 C CA . PHE A 1 404 ? 15.777 7.162 -14.630 1.00 76.69 404 PHE A CA 1
ATOM 3053 C C . PHE A 1 404 ? 14.434 6.740 -15.221 1.00 76.69 404 PHE A C 1
ATOM 3055 O O . PHE A 1 404 ? 13.420 7.328 -14.854 1.00 76.69 404 PHE A O 1
ATOM 3062 N N . HIS A 1 405 ? 14.391 5.681 -16.038 1.00 77.75 405 HIS A N 1
ATOM 3063 C CA . HIS A 1 405 ? 13.119 5.060 -16.413 1.00 77.75 405 HIS A CA 1
ATOM 3064 C C . HIS A 1 405 ? 12.394 4.511 -15.182 1.00 77.75 405 HIS A C 1
ATOM 3066 O O . HIS A 1 405 ? 11.191 4.700 -15.074 1.00 77.75 405 HIS A O 1
ATOM 3072 N N . SER A 1 406 ? 13.106 3.928 -14.211 1.00 82.25 406 SER A N 1
ATOM 3073 C CA . SER A 1 406 ? 12.485 3.487 -12.952 1.00 82.25 406 SER A CA 1
ATOM 3074 C C . SER A 1 406 ? 11.894 4.648 -12.146 1.00 82.25 406 SER A C 1
ATOM 3076 O O . SER A 1 406 ? 10.793 4.542 -11.607 1.00 82.25 406 SER A O 1
ATOM 3078 N N . ILE A 1 407 ? 12.593 5.786 -12.099 1.00 82.25 407 ILE A N 1
ATOM 3079 C CA . ILE A 1 407 ? 12.075 7.016 -11.485 1.00 82.25 407 ILE A CA 1
ATOM 3080 C C . ILE A 1 407 ? 10.845 7.532 -12.259 1.00 82.25 407 ILE A C 1
ATOM 3082 O O . ILE A 1 407 ? 9.849 7.902 -11.644 1.00 82.25 407 ILE A O 1
ATOM 3086 N N . PHE A 1 408 ? 10.866 7.503 -13.594 1.00 76.25 408 PHE A N 1
ATOM 3087 C CA . PHE A 1 408 ? 9.722 7.882 -14.431 1.00 76.25 408 PHE A CA 1
ATOM 3088 C C . PHE A 1 408 ? 8.513 6.952 -14.241 1.00 76.25 408 PHE A C 1
ATOM 3090 O O . PHE A 1 408 ? 7.381 7.426 -14.159 1.00 76.25 408 PHE A O 1
ATOM 3097 N N . SER A 1 409 ? 8.731 5.642 -14.105 1.00 76.44 409 SER A N 1
ATOM 3098 C CA . SER A 1 409 ? 7.682 4.655 -13.816 1.00 76.44 409 SER A CA 1
ATOM 3099 C C . SER A 1 409 ? 6.960 4.952 -12.498 1.00 76.44 409 SER A C 1
ATOM 3101 O O . SER A 1 409 ? 5.741 4.773 -12.406 1.00 76.44 409 SER A O 1
ATOM 3103 N N . CYS A 1 410 ? 7.678 5.482 -11.499 1.00 82.06 410 CYS A N 1
ATOM 3104 C CA . CYS A 1 410 ? 7.067 6.014 -10.278 1.00 82.06 410 CYS A CA 1
ATOM 3105 C C . CYS A 1 410 ? 6.103 7.169 -10.596 1.00 82.06 410 CYS A C 1
ATOM 3107 O O . CYS A 1 410 ? 4.992 7.202 -10.079 1.00 82.06 410 CYS A O 1
ATOM 3109 N N . GLY A 1 411 ? 6.486 8.066 -11.505 1.00 75.94 411 GLY A N 1
ATOM 3110 C CA . GLY A 1 411 ? 5.650 9.161 -12.000 1.00 75.94 411 GLY A CA 1
ATOM 3111 C C . GLY A 1 411 ? 4.396 8.749 -12.751 1.00 75.94 411 GLY A C 1
ATOM 3112 O O . GLY A 1 411 ? 3.325 9.306 -12.525 1.00 75.94 411 GLY A O 1
ATOM 3113 N N . ALA A 1 412 ? 4.504 7.753 -13.625 1.00 72.88 412 ALA A N 1
ATOM 3114 C CA . ALA A 1 412 ? 3.338 7.216 -14.319 1.00 72.88 412 ALA A CA 1
ATOM 3115 C C . ALA A 1 412 ? 2.349 6.575 -13.326 1.00 72.88 412 ALA A C 1
ATOM 3117 O O . ALA A 1 412 ? 1.143 6.799 -13.415 1.00 72.88 412 ALA A O 1
ATOM 3118 N N . SER A 1 413 ? 2.872 5.837 -12.342 1.00 80.81 413 SER A N 1
ATOM 3119 C CA . SER A 1 413 ? 2.072 5.230 -11.269 1.00 80.81 413 SER A CA 1
ATOM 3120 C C . SER A 1 413 ? 1.456 6.283 -10.343 1.00 80.81 413 SER A C 1
ATOM 3122 O O . SER A 1 413 ? 0.319 6.130 -9.911 1.00 80.81 413 SER A O 1
ATOM 3124 N N . PHE A 1 414 ? 2.168 7.384 -10.089 1.00 84.31 414 PHE A N 1
ATOM 3125 C CA . PHE A 1 414 ? 1.656 8.536 -9.351 1.00 84.31 414 PHE A CA 1
ATOM 3126 C C . PHE A 1 414 ? 0.440 9.161 -10.045 1.00 84.31 414 PHE A C 1
ATOM 3128 O O . PHE A 1 414 ? -0.600 9.336 -9.419 1.00 84.31 414 PHE A O 1
ATOM 3135 N N . VAL A 1 415 ? 0.553 9.470 -11.343 1.00 78.88 415 VAL A N 1
ATOM 3136 C CA . VAL A 1 415 ? -0.553 10.028 -12.144 1.00 78.88 415 VAL A CA 1
ATOM 3137 C C . VAL A 1 415 ? -1.785 9.127 -12.073 1.00 78.88 415 VAL A C 1
ATOM 3139 O O . VAL A 1 415 ? -2.912 9.610 -11.963 1.00 78.88 415 VAL A O 1
ATOM 3142 N N . ASP A 1 416 ? -1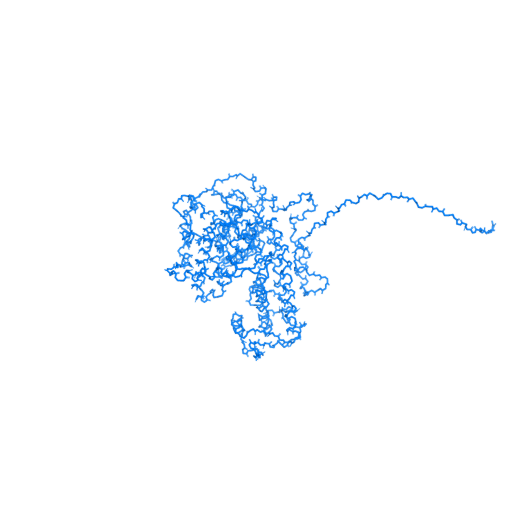.566 7.815 -12.098 1.00 81.56 416 ASP A N 1
ATOM 3143 C CA . ASP A 1 416 ? -2.627 6.838 -11.932 1.00 81.56 416 ASP A CA 1
ATOM 3144 C C . ASP A 1 416 ? -3.241 6.881 -10.521 1.00 81.56 416 ASP A C 1
ATOM 3146 O O . ASP A 1 416 ? -4.460 6.992 -10.387 1.00 81.56 416 ASP A O 1
ATOM 3150 N N . ALA A 1 417 ? -2.414 6.899 -9.472 1.00 88.50 417 ALA A N 1
ATOM 3151 C CA . ALA A 1 417 ? -2.853 6.971 -8.078 1.00 88.50 417 ALA A CA 1
ATOM 3152 C C . ALA A 1 417 ? -3.675 8.236 -7.784 1.00 88.50 417 ALA A C 1
ATOM 3154 O O . ALA A 1 417 ? -4.705 8.160 -7.117 1.00 88.50 417 ALA A O 1
ATOM 3155 N N . VAL A 1 418 ? -3.306 9.390 -8.356 1.00 84.69 418 VAL A N 1
ATOM 3156 C CA . VAL A 1 418 ? -4.049 10.648 -8.166 1.00 84.69 418 VAL A CA 1
ATOM 3157 C C . VAL A 1 418 ? -5.506 10.533 -8.615 1.00 84.69 418 VAL A C 1
ATOM 3159 O O . VAL A 1 418 ? -6.358 11.240 -8.086 1.00 84.69 418 VAL A O 1
ATOM 3162 N N . SER A 1 419 ? -5.862 9.628 -9.529 1.00 83.50 419 SER A N 1
ATOM 3163 C CA . SER A 1 419 ? -7.269 9.456 -9.923 1.00 83.50 419 SER A CA 1
ATOM 3164 C C . SER A 1 419 ? -8.191 9.014 -8.774 1.00 83.50 419 SER A C 1
ATOM 3166 O O . SER A 1 419 ? -9.383 9.312 -8.820 1.00 83.50 419 SER A O 1
ATOM 3168 N N . VAL A 1 420 ? -7.641 8.396 -7.722 1.00 89.56 420 VAL A N 1
ATOM 3169 C CA . VAL A 1 420 ? -8.380 7.917 -6.540 1.00 89.56 420 VAL A CA 1
ATOM 3170 C C . VAL A 1 420 ? -8.017 8.651 -5.243 1.00 89.56 420 VAL A C 1
ATOM 3172 O O . VAL A 1 420 ? -8.597 8.355 -4.203 1.00 89.56 420 VAL A O 1
ATOM 3175 N N . MET A 1 421 ? -7.106 9.629 -5.292 1.00 90.25 421 MET A N 1
ATOM 3176 C CA . MET A 1 421 ? -6.730 10.433 -4.120 1.00 90.25 421 MET A CA 1
ATOM 3177 C C . MET A 1 421 ? -7.710 11.579 -3.855 1.00 90.25 421 MET A C 1
ATOM 3179 O O . MET A 1 421 ? -8.141 12.257 -4.786 1.00 90.25 421 MET A O 1
ATOM 3183 N N . SER A 1 422 ? -8.005 11.893 -2.599 1.00 89.00 422 SER A N 1
ATOM 3184 C CA . SER A 1 422 ? -8.885 13.011 -2.250 1.00 89.00 422 SER A CA 1
ATOM 3185 C C . SER A 1 422 ? -8.292 14.380 -2.619 1.00 89.00 422 SER A C 1
ATOM 3187 O O . SER A 1 422 ? -7.077 14.562 -2.735 1.00 89.00 422 SER A O 1
ATOM 3189 N N . ASP A 1 423 ? -9.152 15.393 -2.764 1.00 83.75 423 ASP A N 1
ATOM 3190 C CA . ASP A 1 423 ? -8.705 16.779 -2.979 1.00 83.75 423 ASP A CA 1
ATOM 3191 C C . ASP A 1 423 ? -7.889 17.308 -1.793 1.00 83.75 423 ASP A C 1
ATOM 3193 O O . ASP A 1 423 ? -6.968 18.104 -1.975 1.00 83.75 423 ASP A O 1
ATOM 3197 N N . ALA A 1 424 ? -8.178 16.825 -0.582 1.00 84.81 424 ALA A N 1
ATOM 3198 C CA . ALA A 1 424 ? -7.465 17.228 0.621 1.00 84.81 424 ALA A CA 1
ATOM 3199 C C . ALA A 1 424 ? -5.991 16.799 0.602 1.00 84.81 424 ALA A C 1
ATOM 3201 O O . ALA A 1 424 ? -5.133 17.538 1.082 1.00 84.81 424 ALA A O 1
ATOM 3202 N N . ALA A 1 425 ? -5.673 15.658 -0.014 1.00 88.62 425 ALA A N 1
ATOM 3203 C CA . ALA A 1 425 ? -4.302 15.171 -0.107 1.00 88.62 425 ALA A CA 1
ATOM 3204 C C . ALA A 1 425 ? -3.419 16.006 -1.052 1.00 88.62 425 ALA A C 1
ATOM 3206 O O . ALA A 1 425 ? -2.191 15.923 -0.981 1.00 88.62 425 ALA A O 1
ATOM 3207 N N . MET A 1 426 ? -4.004 16.832 -1.929 1.00 84.69 426 MET A N 1
ATOM 3208 C CA . MET A 1 426 ? -3.263 17.501 -3.006 1.00 84.69 426 MET A CA 1
ATOM 3209 C C . MET A 1 426 ? -2.235 18.517 -2.496 1.00 84.69 426 MET A C 1
ATOM 3211 O O . MET A 1 426 ? -1.143 18.616 -3.050 1.00 84.69 426 MET A O 1
ATOM 3215 N N . ALA A 1 427 ? -2.511 19.208 -1.388 1.00 83.06 427 ALA A N 1
ATOM 3216 C CA . ALA A 1 427 ? -1.523 20.101 -0.781 1.00 83.06 427 ALA A CA 1
ATOM 3217 C C . ALA A 1 427 ? -0.289 19.327 -0.274 1.00 83.06 427 ALA A C 1
ATOM 3219 O O . ALA A 1 427 ? 0.848 19.794 -0.383 1.00 83.06 427 ALA A O 1
ATOM 3220 N N . SER A 1 428 ? -0.503 18.123 0.265 1.00 87.38 428 SER A N 1
ATOM 3221 C CA . SER A 1 428 ? 0.571 17.219 0.674 1.00 87.38 428 SER A CA 1
ATOM 3222 C C . SER A 1 428 ? 1.320 16.649 -0.532 1.00 87.38 428 SER A C 1
ATOM 3224 O O . SER A 1 428 ? 2.549 16.609 -0.504 1.00 87.38 428 SER A O 1
ATOM 3226 N N . VAL A 1 429 ? 0.618 16.310 -1.616 1.00 84.94 429 VAL A N 1
ATOM 3227 C CA . VAL A 1 429 ? 1.228 15.918 -2.895 1.00 84.94 429 VAL A CA 1
ATOM 3228 C C . VAL A 1 429 ? 2.206 16.989 -3.382 1.00 84.94 429 VAL A C 1
ATOM 3230 O O . VAL A 1 429 ? 3.386 16.699 -3.556 1.00 84.94 429 VAL A O 1
ATOM 3233 N N . GLU A 1 430 ? 1.763 18.238 -3.537 1.00 80.25 430 GLU A N 1
ATOM 3234 C CA . GLU A 1 430 ? 2.601 19.317 -4.080 1.00 80.25 430 GLU A CA 1
ATOM 3235 C C . GLU A 1 430 ? 3.900 19.516 -3.280 1.00 80.25 430 GLU A C 1
ATOM 3237 O O . GLU A 1 430 ? 4.991 19.596 -3.855 1.00 80.25 430 GLU A O 1
ATOM 3242 N N . ARG A 1 431 ? 3.805 19.534 -1.943 1.00 84.06 431 ARG A N 1
ATOM 3243 C CA . ARG A 1 431 ? 4.977 19.670 -1.058 1.00 84.06 431 ARG A CA 1
ATOM 3244 C C . ARG A 1 431 ? 5.922 18.474 -1.147 1.00 84.06 431 ARG A C 1
ATOM 3246 O O . ARG A 1 431 ? 7.146 18.649 -1.173 1.00 84.06 431 ARG A O 1
ATOM 3253 N N . GLY A 1 432 ? 5.362 17.267 -1.203 1.00 85.81 432 GLY A N 1
ATOM 3254 C CA . GLY A 1 432 ? 6.146 16.043 -1.292 1.00 85.81 432 GLY A CA 1
ATOM 3255 C C . GLY A 1 432 ? 6.904 15.954 -2.610 1.00 85.81 432 GLY A C 1
ATOM 3256 O O . GLY A 1 432 ? 8.103 15.689 -2.591 1.00 85.81 432 GLY A O 1
ATOM 3257 N N . LEU A 1 433 ? 6.257 16.265 -3.739 1.00 83.00 433 LEU A N 1
ATOM 3258 C CA . LEU A 1 433 ? 6.894 16.223 -5.059 1.00 83.00 433 LEU A CA 1
ATOM 3259 C C . LEU A 1 433 ? 8.052 17.218 -5.154 1.00 83.00 433 LEU A C 1
ATOM 3261 O O . LEU A 1 433 ? 9.125 16.856 -5.636 1.00 83.00 433 LEU A O 1
ATOM 3265 N N . ALA A 1 434 ? 7.875 18.443 -4.647 1.00 80.25 434 ALA A N 1
ATOM 3266 C CA . ALA A 1 434 ? 8.944 19.440 -4.607 1.00 80.25 434 ALA A CA 1
ATOM 3267 C C . ALA A 1 434 ? 10.161 18.935 -3.808 1.00 80.25 434 ALA A C 1
ATOM 3269 O O . ALA A 1 434 ? 11.293 18.968 -4.296 1.00 80.25 434 ALA A O 1
ATOM 3270 N N . THR A 1 435 ? 9.917 18.388 -2.615 1.00 83.94 435 THR A N 1
ATOM 3271 C CA . THR A 1 435 ? 10.966 17.831 -1.747 1.00 83.94 435 THR A CA 1
ATOM 3272 C C . THR A 1 435 ? 11.650 16.615 -2.382 1.00 83.94 435 THR A C 1
ATOM 3274 O O . THR A 1 435 ? 12.871 16.460 -2.310 1.00 83.94 435 THR A O 1
ATOM 3277 N N . THR A 1 436 ? 10.879 15.733 -3.013 1.00 85.94 436 THR A N 1
ATOM 3278 C CA . THR A 1 436 ? 11.381 14.518 -3.662 1.00 85.94 436 THR A CA 1
ATOM 3279 C C . THR A 1 436 ? 12.203 14.843 -4.902 1.00 85.94 436 THR A C 1
ATOM 3281 O O . THR A 1 436 ? 13.260 14.243 -5.095 1.00 85.94 436 THR A O 1
ATOM 3284 N N . ARG A 1 437 ? 11.805 15.848 -5.689 1.00 83.56 437 ARG A N 1
ATOM 3285 C CA . ARG A 1 437 ? 12.584 16.335 -6.833 1.00 83.56 437 ARG A CA 1
ATOM 3286 C C . ARG A 1 437 ? 13.955 16.854 -6.410 1.00 83.56 437 ARG A C 1
ATOM 3288 O O . ARG A 1 437 ? 14.959 16.412 -6.961 1.00 83.56 437 ARG A O 1
ATOM 3295 N N . GLU A 1 438 ? 14.015 17.700 -5.379 1.00 84.19 438 GLU A N 1
ATOM 3296 C CA . GLU A 1 438 ? 15.289 18.206 -4.846 1.00 84.19 438 GLU A CA 1
ATOM 3297 C C . GLU A 1 438 ? 16.225 17.056 -4.427 1.00 84.19 438 GLU A C 1
ATOM 3299 O O . GLU A 1 438 ? 17.440 17.097 -4.643 1.00 84.19 438 GLU A O 1
ATOM 3304 N N . ARG A 1 439 ? 15.664 15.991 -3.845 1.00 86.50 439 ARG A N 1
ATOM 3305 C CA . ARG A 1 439 ? 16.429 14.800 -3.449 1.00 86.50 439 ARG A CA 1
ATOM 3306 C C . ARG A 1 439 ? 16.924 14.005 -4.648 1.00 86.50 439 ARG A C 1
ATOM 3308 O O . ARG A 1 439 ? 18.096 13.636 -4.664 1.00 86.50 439 ARG A O 1
ATOM 3315 N N . ILE A 1 440 ? 16.074 13.769 -5.644 1.00 85.81 440 ILE A N 1
ATOM 3316 C CA . ILE A 1 440 ? 16.466 13.097 -6.889 1.00 85.81 440 ILE A CA 1
ATOM 3317 C C . ILE A 1 440 ? 17.613 13.861 -7.553 1.00 85.81 440 ILE A C 1
ATOM 3319 O O . ILE A 1 440 ? 18.608 13.246 -7.933 1.00 85.81 440 ILE A O 1
ATOM 3323 N N . ASP A 1 441 ? 17.539 15.192 -7.605 1.00 84.25 441 ASP A N 1
ATOM 3324 C CA . ASP A 1 441 ? 18.600 16.035 -8.156 1.00 84.25 441 ASP A CA 1
ATOM 3325 C C . ASP A 1 441 ? 19.921 15.892 -7.386 1.00 84.25 441 ASP A C 1
ATOM 3327 O O . ASP A 1 441 ? 20.986 15.748 -7.997 1.00 84.25 441 ASP A O 1
ATOM 3331 N N . LYS A 1 442 ? 19.871 15.849 -6.048 1.00 87.62 442 LYS A N 1
ATOM 3332 C CA . LYS A 1 442 ? 21.055 15.603 -5.206 1.00 87.62 442 LYS A CA 1
ATOM 3333 C C . LYS A 1 442 ? 21.661 14.220 -5.444 1.00 87.62 442 LYS A C 1
ATOM 3335 O O . LYS A 1 442 ? 22.880 14.121 -5.608 1.00 87.62 442 LYS A O 1
ATOM 3340 N N . VAL A 1 443 ? 20.837 13.168 -5.485 1.00 89.00 443 VAL A N 1
ATOM 3341 C CA . VAL A 1 443 ? 21.287 11.789 -5.747 1.00 89.00 443 VAL A CA 1
ATOM 3342 C C . VAL A 1 443 ? 21.898 11.688 -7.139 1.00 89.00 443 VAL A C 1
ATOM 3344 O O . VAL A 1 443 ? 23.005 11.172 -7.284 1.00 89.00 443 VAL A O 1
ATOM 3347 N N . ARG A 1 444 ? 21.238 12.265 -8.146 1.00 84.06 444 ARG A N 1
ATOM 3348 C CA . ARG A 1 444 ? 21.734 12.340 -9.521 1.00 84.06 444 ARG A CA 1
ATOM 3349 C C . ARG A 1 444 ? 23.093 13.021 -9.589 1.00 84.06 444 ARG A C 1
ATOM 3351 O O . ARG A 1 444 ? 24.022 12.453 -10.153 1.00 84.06 444 ARG A O 1
ATOM 3358 N N . ALA A 1 445 ? 23.234 14.203 -8.994 1.00 85.62 445 ALA A N 1
ATOM 3359 C CA . ALA A 1 445 ? 24.497 14.935 -8.992 1.00 85.62 445 ALA A CA 1
ATOM 3360 C C . ALA A 1 445 ? 25.607 14.165 -8.254 1.00 85.62 445 ALA A C 1
ATOM 3362 O O . ALA A 1 445 ? 26.760 14.182 -8.683 1.00 85.62 445 ALA A O 1
ATOM 3363 N N . GLY A 1 446 ? 25.273 13.481 -7.154 1.00 88.88 446 GLY A N 1
ATOM 3364 C CA . GLY A 1 446 ? 26.195 12.610 -6.421 1.00 88.88 446 GLY A CA 1
ATOM 3365 C C . GLY A 1 446 ? 26.703 11.451 -7.269 1.00 88.88 446 GLY A C 1
ATOM 3366 O O . GLY A 1 446 ? 27.912 11.296 -7.439 1.00 88.88 446 GLY A O 1
ATOM 3367 N N . MET A 1 447 ? 25.780 10.697 -7.856 1.00 88.62 447 MET A N 1
ATOM 3368 C CA . MET A 1 447 ? 26.097 9.567 -8.721 1.00 88.62 447 MET A CA 1
ATOM 3369 C C . MET A 1 447 ? 26.848 10.000 -9.980 1.00 88.62 447 MET A C 1
ATOM 3371 O O . MET A 1 447 ? 27.862 9.395 -10.302 1.00 88.62 447 MET A O 1
ATOM 3375 N N . ALA A 1 448 ? 26.446 11.086 -10.646 1.00 85.00 448 ALA A N 1
ATOM 3376 C CA . ALA A 1 448 ? 27.145 11.593 -11.827 1.00 85.00 448 ALA A CA 1
ATOM 3377 C C . ALA A 1 448 ? 28.616 11.938 -11.532 1.00 85.00 448 ALA A C 1
ATOM 3379 O O . ALA A 1 448 ? 29.493 11.637 -12.338 1.00 85.00 448 ALA A O 1
ATOM 3380 N N . ARG A 1 449 ? 28.920 12.508 -10.355 1.00 88.00 449 ARG A N 1
ATOM 3381 C CA . ARG A 1 449 ? 30.310 12.773 -9.940 1.00 88.00 449 ARG A CA 1
ATOM 3382 C C . ARG A 1 449 ? 31.127 11.501 -9.732 1.00 88.00 449 ARG A C 1
ATOM 3384 O O . ARG A 1 449 ? 32.319 11.502 -10.022 1.00 88.00 449 ARG A O 1
ATOM 3391 N N . GLU A 1 450 ? 30.526 10.452 -9.182 1.00 89.69 450 GLU A N 1
ATOM 3392 C CA . GLU A 1 450 ? 31.209 9.169 -8.996 1.00 89.69 450 GLU A CA 1
ATOM 3393 C C . GLU A 1 450 ? 31.436 8.458 -10.330 1.00 89.69 450 GLU A C 1
ATOM 3395 O O . GLU A 1 450 ? 32.557 8.068 -10.655 1.00 89.69 450 GLU A O 1
ATOM 3400 N N . LEU A 1 451 ? 30.386 8.385 -11.142 1.00 86.50 451 LEU A N 1
ATOM 3401 C CA . LEU A 1 451 ? 30.393 7.711 -12.432 1.00 86.50 451 LEU A CA 1
ATOM 3402 C C . LEU A 1 451 ? 31.293 8.420 -13.448 1.00 86.50 451 LEU A C 1
ATOM 3404 O O . LEU A 1 451 ? 32.018 7.751 -14.175 1.00 86.50 451 LEU A O 1
ATOM 3408 N N . GLY A 1 452 ? 31.355 9.755 -13.429 1.00 83.19 452 GLY A N 1
ATOM 3409 C CA . GLY A 1 452 ? 32.313 10.531 -14.226 1.00 83.19 452 GLY A CA 1
ATOM 3410 C C . GLY A 1 452 ? 33.781 10.288 -13.845 1.00 83.19 452 GLY A C 1
ATOM 3411 O O . GLY A 1 452 ? 34.681 10.604 -14.615 1.00 83.19 452 GLY A O 1
ATOM 3412 N N . ARG A 1 453 ? 34.046 9.688 -12.675 1.00 86.94 453 ARG A N 1
ATOM 3413 C CA . ARG A 1 453 ? 35.377 9.205 -12.262 1.00 86.94 453 ARG A CA 1
ATOM 3414 C C . ARG A 1 453 ? 35.576 7.712 -12.557 1.00 86.94 453 ARG A C 1
ATOM 3416 O O . ARG A 1 453 ? 36.573 7.140 -12.117 1.00 86.94 453 ARG A O 1
ATOM 3423 N N . GLY A 1 454 ? 34.630 7.072 -13.246 1.00 86.94 454 GLY A N 1
ATOM 3424 C CA . GLY A 1 454 ? 34.655 5.646 -13.569 1.00 86.94 454 GLY A CA 1
ATOM 3425 C C . GLY A 1 454 ? 34.519 4.731 -12.349 1.00 86.94 454 GLY A C 1
ATOM 3426 O O . GLY A 1 454 ? 35.091 3.637 -12.344 1.00 86.94 454 GLY A O 1
ATOM 3427 N N . LEU A 1 455 ? 33.835 5.172 -11.284 1.00 90.62 455 LEU A N 1
ATOM 3428 C CA . LEU A 1 455 ? 33.708 4.407 -10.041 1.00 90.62 455 LEU A CA 1
ATOM 3429 C C . LEU A 1 455 ? 32.329 4.515 -9.381 1.00 90.62 455 LEU A C 1
ATOM 3431 O O . LEU A 1 455 ? 31.568 5.437 -9.652 1.00 90.62 455 LEU A O 1
ATOM 3435 N N . ILE A 1 456 ? 32.037 3.582 -8.473 1.00 91.19 456 ILE A N 1
ATOM 3436 C CA . ILE A 1 456 ? 30.886 3.607 -7.561 1.00 91.19 456 ILE A CA 1
ATOM 3437 C C . ILE A 1 456 ? 31.382 3.262 -6.156 1.00 91.19 456 ILE A C 1
ATOM 3439 O O . ILE A 1 456 ? 32.013 2.224 -5.960 1.00 91.19 456 ILE A O 1
ATOM 3443 N N . ALA A 1 457 ? 31.108 4.114 -5.171 1.00 92.31 457 ALA A N 1
ATOM 3444 C CA . ALA A 1 457 ? 31.543 3.917 -3.789 1.00 92.31 457 ALA A CA 1
ATOM 3445 C C . ALA A 1 457 ? 30.408 3.446 -2.867 1.00 92.31 457 ALA A C 1
ATOM 3447 O O . ALA A 1 457 ? 29.321 4.009 -2.858 1.00 92.31 457 ALA A O 1
ATOM 3448 N N . PHE A 1 458 ? 30.675 2.465 -2.021 1.00 92.81 458 PHE A N 1
ATOM 3449 C CA . PHE A 1 458 ? 29.746 1.967 -1.008 1.00 92.81 458 PHE A CA 1
ATOM 3450 C C . PHE A 1 458 ? 30.408 2.045 0.367 1.00 92.81 458 PHE A C 1
ATOM 3452 O O . PHE A 1 458 ? 31.627 1.868 0.443 1.00 92.81 458 PHE A O 1
ATOM 3459 N N . PRO A 1 459 ? 29.665 2.253 1.468 1.00 90.69 459 PRO A N 1
ATOM 3460 C CA . PRO A 1 459 ? 30.184 1.917 2.788 1.00 90.69 459 PRO A CA 1
ATOM 3461 C C . PRO A 1 459 ? 30.611 0.446 2.807 1.00 90.69 459 PRO A C 1
ATOM 3463 O O . PRO A 1 459 ? 29.947 -0.404 2.206 1.00 90.69 459 PRO A O 1
ATOM 3466 N N . ARG A 1 460 ? 31.740 0.146 3.460 1.00 81.94 460 ARG A N 1
ATOM 3467 C CA . ARG A 1 460 ? 32.356 -1.190 3.424 1.00 81.94 460 ARG A CA 1
ATOM 3468 C C . ARG A 1 460 ? 31.369 -2.290 3.810 1.00 81.94 460 ARG A C 1
ATOM 3470 O O . ARG A 1 460 ? 31.268 -3.278 3.090 1.00 81.94 460 ARG A O 1
ATOM 3477 N N . ASP A 1 461 ? 30.624 -2.061 4.884 1.00 81.88 461 ASP A N 1
ATOM 3478 C CA . ASP A 1 461 ? 29.713 -3.048 5.467 1.00 81.88 461 ASP A CA 1
ATOM 3479 C C . ASP A 1 461 ? 28.412 -3.195 4.659 1.00 81.88 461 ASP A C 1
ATOM 3481 O O . ASP A 1 461 ? 27.682 -4.167 4.811 1.00 81.88 461 ASP A O 1
ATOM 3485 N N . THR A 1 462 ? 28.126 -2.250 3.757 1.00 85.62 462 THR A N 1
ATOM 3486 C CA . THR A 1 462 ? 26.926 -2.268 2.911 1.00 85.62 462 THR A CA 1
ATOM 3487 C C . THR A 1 462 ? 27.183 -2.943 1.565 1.00 85.62 462 THR A C 1
ATOM 3489 O O . THR A 1 462 ? 26.280 -3.557 1.007 1.00 85.62 462 THR A O 1
ATOM 3492 N N . PHE A 1 463 ? 28.408 -2.862 1.032 1.00 90.31 463 PHE A N 1
ATOM 3493 C CA . PHE A 1 463 ? 28.719 -3.400 -0.296 1.00 90.31 463 PHE A CA 1
ATOM 3494 C C . PHE A 1 463 ? 28.483 -4.907 -0.405 1.00 90.31 463 PHE A C 1
ATOM 3496 O O . PHE A 1 463 ? 27.826 -5.354 -1.340 1.00 90.31 463 PHE A O 1
ATOM 3503 N N . GLU A 1 464 ? 29.027 -5.682 0.535 1.00 86.38 464 GLU A N 1
ATOM 3504 C CA . GLU A 1 464 ? 28.942 -7.147 0.494 1.00 86.38 464 GLU A CA 1
ATOM 3505 C C . GLU A 1 464 ? 27.491 -7.613 0.662 1.00 86.38 464 GLU A C 1
ATOM 3507 O O . GLU A 1 464 ? 27.054 -8.531 -0.028 1.00 86.38 464 GLU A O 1
ATOM 3512 N N . HIS A 1 465 ? 26.721 -6.910 1.495 1.00 84.38 465 HIS A N 1
ATOM 3513 C CA . HIS A 1 465 ? 25.291 -7.144 1.654 1.00 84.38 465 HIS A CA 1
ATOM 3514 C C . HIS A 1 465 ? 24.515 -6.863 0.357 1.00 84.38 465 HIS A C 1
ATOM 3516 O O . HIS A 1 465 ? 23.823 -7.751 -0.131 1.00 84.38 465 HIS A O 1
ATOM 3522 N N . ILE A 1 466 ? 24.696 -5.682 -0.251 1.00 85.88 466 ILE A N 1
ATOM 3523 C CA . ILE A 1 466 ? 24.047 -5.316 -1.521 1.00 85.88 466 ILE A CA 1
ATOM 3524 C C . ILE A 1 466 ? 24.412 -6.302 -2.632 1.00 85.88 466 ILE A C 1
ATOM 3526 O O . ILE A 1 466 ? 23.540 -6.757 -3.367 1.00 85.88 466 ILE A O 1
ATOM 3530 N N . ALA A 1 467 ? 25.695 -6.638 -2.773 1.00 86.19 467 ALA A N 1
ATOM 3531 C CA . ALA A 1 467 ? 26.136 -7.563 -3.808 1.00 86.19 467 ALA A CA 1
ATOM 3532 C C . ALA A 1 467 ? 25.514 -8.955 -3.617 1.00 86.19 467 ALA A C 1
ATOM 3534 O O . ALA A 1 467 ? 25.079 -9.560 -4.594 1.00 86.19 467 ALA A O 1
ATOM 3535 N N . GLY A 1 468 ? 25.406 -9.425 -2.369 1.00 84.12 468 GLY A N 1
ATOM 3536 C CA . GLY A 1 468 ? 24.705 -10.663 -2.035 1.00 84.12 468 GLY A CA 1
ATOM 3537 C C . GLY A 1 468 ? 23.217 -10.626 -2.393 1.00 84.12 468 GLY A C 1
ATOM 3538 O O . GLY A 1 468 ? 22.736 -11.538 -3.062 1.00 84.12 468 GLY A O 1
ATOM 3539 N N . GLU A 1 469 ? 22.498 -9.565 -2.009 1.00 81.00 469 GLU A N 1
ATOM 3540 C CA . GLU A 1 469 ? 21.065 -9.399 -2.314 1.00 81.00 469 GLU A CA 1
ATOM 3541 C C . GLU A 1 469 ? 20.785 -9.335 -3.823 1.00 81.00 469 GLU A C 1
ATOM 3543 O O . GLU A 1 469 ? 19.809 -9.906 -4.306 1.00 81.00 469 GLU A O 1
ATOM 3548 N N . GLU A 1 470 ? 21.655 -8.669 -4.581 1.00 83.56 470 GLU A N 1
ATOM 3549 C CA . GLU A 1 470 ? 21.520 -8.494 -6.032 1.00 83.56 470 GLU A CA 1
ATOM 3550 C C . GLU A 1 470 ? 22.077 -9.684 -6.844 1.00 83.56 470 GLU A C 1
ATOM 3552 O O . GLU A 1 470 ? 22.042 -9.675 -8.085 1.00 83.56 470 GLU A O 1
ATOM 3557 N N . GLY A 1 471 ? 22.613 -10.708 -6.166 1.00 85.06 471 GLY A N 1
ATOM 3558 C CA . GLY A 1 471 ? 23.232 -11.876 -6.795 1.00 85.06 471 GLY A CA 1
ATOM 3559 C C . GLY A 1 471 ? 24.442 -11.515 -7.661 1.00 85.06 471 GLY A C 1
ATOM 3560 O O . GLY A 1 471 ? 24.636 -12.085 -8.735 1.00 85.06 471 GLY A O 1
ATOM 3561 N N . VAL A 1 472 ? 25.217 -10.516 -7.240 1.00 86.62 472 VAL A N 1
ATOM 3562 C CA . VAL A 1 472 ? 26.404 -10.032 -7.943 1.00 86.62 472 VAL A CA 1
ATOM 3563 C C . VAL A 1 472 ? 27.646 -10.705 -7.365 1.00 86.62 472 VAL A C 1
ATOM 3565 O O . VAL A 1 472 ? 28.036 -10.449 -6.228 1.00 86.62 472 VAL A O 1
ATOM 3568 N N . ASP A 1 473 ? 28.307 -11.531 -8.176 1.00 87.69 473 ASP A N 1
ATOM 3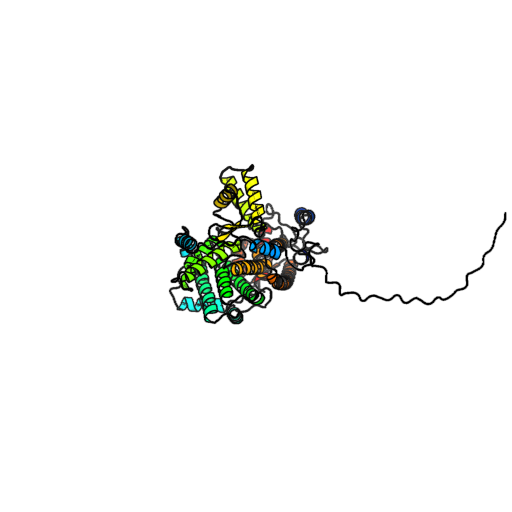569 C CA . ASP A 1 473 ? 29.597 -12.122 -7.820 1.00 87.69 473 ASP A CA 1
ATOM 3570 C C . ASP A 1 473 ? 30.692 -11.042 -7.780 1.00 87.69 473 ASP A C 1
ATOM 3572 O O . ASP A 1 473 ? 31.171 -10.550 -8.807 1.00 87.69 473 ASP A O 1
ATOM 3576 N N . VAL A 1 474 ? 31.092 -10.675 -6.561 1.00 87.62 474 VAL A N 1
ATOM 3577 C CA . VAL A 1 474 ? 32.092 -9.633 -6.300 1.00 87.62 474 VAL A CA 1
ATOM 3578 C C . VAL A 1 474 ? 33.484 -9.988 -6.815 1.00 87.62 474 VAL A C 1
ATOM 3580 O O . VAL A 1 474 ? 34.274 -9.080 -7.065 1.00 87.62 474 VAL A O 1
ATOM 3583 N N . THR A 1 475 ? 33.798 -11.276 -7.006 1.00 87.12 475 THR A N 1
ATOM 3584 C CA . THR A 1 475 ? 35.107 -11.711 -7.529 1.00 87.12 475 THR A CA 1
ATOM 3585 C C . THR A 1 475 ? 35.299 -11.314 -8.989 1.00 87.12 475 THR A C 1
ATOM 3587 O O . THR A 1 475 ? 36.423 -11.191 -9.472 1.00 87.12 475 THR A O 1
ATOM 3590 N N . GLN A 1 476 ? 34.191 -11.046 -9.678 1.00 85.31 476 GLN A N 1
ATOM 3591 C CA . GLN A 1 476 ? 34.163 -10.644 -11.074 1.00 85.31 476 GLN A CA 1
ATOM 3592 C C . GLN A 1 476 ? 34.176 -9.115 -11.239 1.00 85.31 476 GLN A C 1
ATOM 3594 O O . GLN A 1 476 ? 34.085 -8.616 -12.360 1.00 85.31 476 GLN A O 1
ATOM 3599 N N . LEU A 1 477 ? 34.284 -8.362 -10.137 1.00 87.75 477 LEU A N 1
ATOM 3600 C CA . LEU A 1 477 ? 34.331 -6.903 -10.122 1.00 87.75 477 LEU A CA 1
ATOM 3601 C C . LEU A 1 477 ? 35.738 -6.390 -9.798 1.00 87.75 477 LEU A C 1
ATOM 3603 O O . LEU A 1 477 ? 36.462 -6.935 -8.965 1.00 87.75 477 LEU A O 1
ATOM 3607 N N . LYS A 1 478 ? 36.108 -5.253 -10.395 1.00 90.62 478 LYS A N 1
ATOM 3608 C CA . LYS A 1 478 ? 37.327 -4.520 -10.024 1.00 90.62 478 LYS A CA 1
ATOM 3609 C C . LYS A 1 478 ? 37.058 -3.664 -8.788 1.00 90.62 478 LYS A C 1
ATOM 3611 O O . LYS A 1 478 ? 36.582 -2.535 -8.898 1.00 90.62 478 LYS A O 1
ATOM 3616 N N . VAL A 1 479 ? 37.366 -4.203 -7.610 1.00 92.12 479 VAL A N 1
ATOM 3617 C CA . VAL A 1 479 ? 37.069 -3.573 -6.315 1.00 92.12 479 VAL A CA 1
ATOM 3618 C C . VAL A 1 479 ? 38.335 -3.047 -5.629 1.00 92.12 479 VAL A C 1
ATOM 3620 O O . VAL A 1 479 ? 39.373 -3.705 -5.613 1.00 92.12 479 VAL A O 1
ATOM 3623 N N . ARG A 1 480 ? 38.255 -1.861 -5.014 1.00 92.88 480 ARG A N 1
ATOM 3624 C CA . ARG A 1 480 ? 39.293 -1.274 -4.150 1.00 92.88 480 ARG A CA 1
ATOM 3625 C C . ARG A 1 480 ? 38.694 -0.878 -2.805 1.00 92.88 480 ARG A C 1
ATOM 3627 O O . ARG A 1 480 ? 37.675 -0.198 -2.759 1.00 92.88 480 ARG A O 1
ATOM 3634 N N . ARG A 1 481 ? 39.338 -1.255 -1.699 1.00 92.12 481 ARG A N 1
ATOM 3635 C CA . ARG A 1 481 ? 38.918 -0.861 -0.343 1.00 92.12 481 ARG A CA 1
ATOM 3636 C C . ARG A 1 481 ? 39.697 0.383 0.096 1.00 92.12 481 ARG A C 1
ATOM 3638 O O . ARG A 1 481 ? 40.924 0.363 0.098 1.00 92.12 481 ARG A O 1
ATOM 3645 N N . LEU A 1 482 ? 39.000 1.463 0.449 1.00 89.06 482 LEU A N 1
ATOM 3646 C CA . LEU A 1 482 ? 39.582 2.765 0.798 1.00 89.06 482 LEU A CA 1
ATOM 3647 C C . LEU A 1 482 ? 38.878 3.354 2.024 1.00 89.06 482 LEU A C 1
ATOM 3649 O O . LEU A 1 482 ? 37.717 3.720 1.926 1.00 89.06 482 LEU A O 1
ATOM 3653 N N . ARG A 1 483 ? 39.579 3.489 3.161 1.00 85.94 483 ARG A N 1
ATOM 3654 C CA . ARG A 1 483 ? 39.119 4.226 4.365 1.00 85.94 483 ARG A CA 1
ATOM 3655 C C . ARG A 1 483 ? 37.626 4.022 4.707 1.00 85.94 483 ARG A C 1
ATOM 3657 O O . ARG A 1 483 ? 36.859 4.976 4.743 1.00 85.94 483 ARG A O 1
ATOM 3664 N N . GLY A 1 484 ? 37.215 2.773 4.931 1.00 88.19 484 GLY A N 1
ATOM 3665 C CA . GLY A 1 484 ? 35.824 2.439 5.282 1.00 88.19 484 GLY A CA 1
ATOM 3666 C C . GLY A 1 484 ? 34.845 2.391 4.100 1.00 88.19 484 GLY A C 1
ATOM 3667 O O . GLY A 1 484 ? 33.668 2.113 4.305 1.00 88.19 484 GLY A O 1
ATOM 3668 N N . LEU A 1 485 ? 35.319 2.604 2.871 1.00 91.94 485 LEU A N 1
ATOM 3669 C CA . LEU A 1 485 ? 34.549 2.461 1.640 1.00 91.94 485 LEU A CA 1
ATOM 3670 C C . LEU A 1 485 ? 35.039 1.271 0.811 1.00 91.94 485 LEU A C 1
ATOM 3672 O O . LEU A 1 485 ? 36.231 0.946 0.785 1.00 91.94 485 LEU A O 1
ATOM 3676 N N . THR A 1 486 ? 34.115 0.682 0.067 1.00 93.75 486 THR A N 1
ATOM 3677 C CA . THR A 1 486 ? 34.381 -0.252 -1.020 1.00 93.75 486 THR A CA 1
ATOM 3678 C C . THR A 1 486 ? 34.049 0.435 -2.339 1.00 93.75 486 THR A C 1
ATOM 3680 O O . THR A 1 486 ? 32.921 0.863 -2.559 1.00 93.75 486 THR A O 1
ATOM 3683 N N . VAL A 1 487 ? 35.044 0.580 -3.210 1.00 93.62 487 VAL A N 1
ATOM 3684 C CA . VAL A 1 487 ? 34.930 1.270 -4.496 1.00 93.62 487 VAL A CA 1
ATOM 3685 C C . VAL A 1 487 ? 34.972 0.252 -5.623 1.00 93.62 487 VAL A C 1
ATOM 3687 O O . VAL A 1 487 ? 35.955 -0.470 -5.766 1.00 93.62 487 VAL A O 1
ATOM 3690 N N . VAL A 1 488 ? 33.927 0.224 -6.439 1.00 91.88 488 VAL A N 1
ATOM 3691 C CA . VAL A 1 488 ? 33.828 -0.596 -7.648 1.00 91.88 488 VAL A CA 1
ATOM 3692 C C . VAL A 1 488 ? 34.220 0.266 -8.841 1.00 91.88 488 VAL A C 1
ATOM 3694 O O . VAL A 1 488 ? 33.631 1.323 -9.049 1.00 91.88 488 VAL A O 1
ATOM 3697 N N . GLN A 1 489 ? 35.214 -0.151 -9.621 1.00 90.50 489 GLN A N 1
ATOM 3698 C CA . GLN A 1 489 ? 35.531 0.501 -10.892 1.00 90.50 489 GLN A CA 1
ATOM 3699 C C . GLN A 1 489 ? 34.522 0.056 -11.946 1.00 90.50 489 GLN A C 1
ATOM 3701 O O . GLN A 1 489 ? 34.326 -1.143 -12.135 1.00 90.50 489 GLN A O 1
ATOM 3706 N N . THR A 1 490 ? 33.896 1.011 -12.633 1.00 83.75 490 THR A N 1
ATOM 3707 C CA . THR A 1 490 ? 32.880 0.698 -13.644 1.00 83.75 490 THR A CA 1
ATOM 3708 C C . THR A 1 490 ? 33.524 0.295 -14.964 1.00 83.75 490 THR A C 1
ATOM 3710 O O . THR A 1 490 ? 33.095 -0.670 -15.575 1.00 83.75 490 THR A O 1
ATOM 3713 N N . GLY A 1 491 ? 34.586 0.992 -15.379 1.00 75.50 491 GLY A N 1
ATOM 3714 C CA . GLY A 1 491 ? 35.242 0.767 -16.671 1.00 75.50 491 GLY A CA 1
ATOM 3715 C C . GLY A 1 491 ? 34.563 1.452 -17.863 1.00 75.50 491 GLY A C 1
ATOM 3716 O O . GLY A 1 491 ? 35.039 1.276 -18.979 1.00 75.50 491 GLY A O 1
ATOM 3717 N N . TYR A 1 492 ? 33.519 2.260 -17.636 1.00 69.88 492 TYR A N 1
ATOM 3718 C CA . TYR A 1 492 ? 32.792 3.000 -18.679 1.00 69.88 492 TYR A CA 1
ATOM 3719 C C . TYR A 1 492 ? 32.975 4.510 -18.515 1.00 69.88 492 TYR A C 1
ATOM 3721 O O . TYR A 1 492 ? 33.082 5.013 -17.392 1.00 69.88 492 TYR A O 1
ATOM 3729 N N . ALA A 1 493 ? 32.943 5.230 -19.637 1.00 69.31 493 ALA A N 1
ATOM 3730 C CA . ALA A 1 493 ? 32.632 6.657 -19.645 1.00 69.31 493 ALA A CA 1
ATOM 3731 C C . ALA A 1 493 ? 31.153 6.864 -19.270 1.00 69.31 493 ALA A C 1
ATOM 3733 O O . ALA A 1 493 ? 30.325 5.988 -19.525 1.00 69.31 493 ALA A O 1
ATOM 3734 N N . ILE A 1 494 ? 30.806 8.002 -18.662 1.00 67.12 494 ILE A N 1
ATOM 3735 C CA . ILE A 1 494 ? 29.443 8.248 -18.159 1.00 67.12 494 ILE A CA 1
ATOM 3736 C C . ILE A 1 494 ? 28.397 8.258 -19.284 1.00 67.12 494 ILE A C 1
ATOM 3738 O O . ILE A 1 494 ? 27.263 7.842 -19.066 1.00 67.12 494 ILE A O 1
ATOM 3742 N N . GLU A 1 495 ? 28.774 8.679 -20.489 1.00 66.38 495 GLU A N 1
ATOM 3743 C CA . GLU A 1 495 ? 27.927 8.737 -21.687 1.00 66.38 495 GLU A CA 1
ATOM 3744 C C . GLU A 1 495 ? 27.624 7.349 -22.264 1.00 66.38 495 GLU A C 1
ATOM 3746 O O . GLU A 1 495 ? 26.624 7.171 -22.947 1.00 66.38 495 GLU A O 1
ATOM 3751 N N . ALA A 1 496 ? 28.474 6.367 -21.965 1.00 63.75 496 ALA A N 1
ATOM 3752 C CA . ALA A 1 496 ? 28.341 4.983 -22.409 1.00 63.75 496 ALA A CA 1
ATOM 3753 C C . ALA A 1 496 ? 28.006 4.038 -21.245 1.00 63.75 496 ALA A C 1
ATOM 3755 O O . ALA A 1 496 ? 28.156 2.826 -21.381 1.00 63.75 496 ALA A O 1
ATOM 3756 N N . LEU A 1 497 ? 27.623 4.578 -20.080 1.00 65.44 497 LEU A N 1
ATOM 3757 C CA . LEU A 1 497 ? 27.410 3.785 -18.880 1.00 65.44 497 LEU A CA 1
ATOM 3758 C C . LEU A 1 497 ? 26.043 3.082 -18.950 1.00 65.44 497 LEU A C 1
ATOM 3760 O O . LEU A 1 497 ? 25.001 3.756 -18.899 1.00 65.44 497 LEU A O 1
ATOM 3764 N N . PRO A 1 498 ? 26.029 1.739 -18.994 1.00 63.47 498 PRO A N 1
ATOM 3765 C CA . PRO A 1 498 ? 24.792 0.981 -19.081 1.00 63.47 498 PRO A CA 1
ATOM 3766 C C . PRO A 1 498 ? 23.886 1.281 -17.888 1.00 63.47 498 PRO A C 1
ATOM 3768 O O . PRO A 1 498 ? 24.361 1.443 -16.759 1.00 63.47 498 PRO A O 1
ATOM 3771 N N . TYR A 1 499 ? 22.578 1.365 -18.137 1.00 70.06 499 TYR A N 1
ATOM 3772 C CA . TYR A 1 499 ? 21.529 1.595 -17.139 1.00 70.06 499 TYR A CA 1
ATOM 3773 C C . TYR A 1 499 ? 21.514 2.978 -16.463 1.00 70.06 499 TYR A C 1
ATOM 3775 O O . TYR A 1 499 ? 20.559 3.306 -15.754 1.00 70.06 499 TYR A O 1
ATOM 3783 N N . TRP A 1 500 ? 22.533 3.813 -16.678 1.00 77.38 500 TRP A N 1
ATOM 3784 C CA . TRP A 1 500 ? 22.560 5.204 -16.221 1.00 77.38 500 TRP A CA 1
ATOM 3785 C C . TRP A 1 500 ? 22.119 6.164 -17.326 1.00 77.38 500 TRP A C 1
ATOM 3787 O O . TRP A 1 500 ? 21.184 6.936 -17.131 1.00 77.38 500 TRP A O 1
ATOM 3797 N N . SER A 1 501 ? 22.776 6.090 -18.482 1.00 68.81 501 SER A N 1
ATOM 3798 C CA . SER A 1 501 ? 22.560 6.966 -19.643 1.00 68.81 501 SER A CA 1
ATOM 3799 C C . SER A 1 501 ? 22.186 6.193 -20.910 1.00 68.81 501 SER A C 1
ATOM 3801 O O . SER A 1 501 ? 21.563 6.769 -21.797 1.00 68.81 501 SER A O 1
ATOM 3803 N N . ALA A 1 502 ? 22.502 4.895 -20.971 1.00 68.31 502 ALA A N 1
ATOM 3804 C CA . ALA A 1 502 ? 22.168 4.007 -22.081 1.00 68.31 502 ALA A CA 1
ATOM 3805 C C . ALA A 1 502 ? 21.204 2.880 -21.647 1.00 68.31 502 ALA A C 1
ATOM 3807 O O . ALA A 1 502 ? 21.355 2.359 -20.532 1.00 68.31 502 ALA A O 1
ATOM 3808 N N . PRO A 1 503 ? 20.233 2.485 -22.497 1.00 72.00 503 PRO A N 1
ATOM 3809 C CA . PRO A 1 503 ? 19.397 1.306 -22.271 1.00 72.00 503 PRO A CA 1
ATOM 3810 C C . PRO A 1 503 ? 20.230 0.034 -22.115 1.00 72.00 503 PRO A C 1
ATOM 3812 O O . PRO A 1 503 ? 21.267 -0.103 -22.757 1.00 72.00 503 PRO A O 1
ATOM 3815 N N . LEU A 1 504 ? 19.740 -0.907 -21.308 1.00 68.56 504 LEU A N 1
ATOM 3816 C CA . LEU A 1 504 ? 20.249 -2.277 -21.306 1.00 68.56 504 LEU A CA 1
ATOM 3817 C C . LEU A 1 504 ? 19.492 -3.151 -22.306 1.00 68.56 504 LEU A C 1
ATOM 3819 O O . LEU A 1 504 ? 18.257 -3.176 -22.303 1.00 68.56 504 LEU A O 1
ATOM 3823 N N . ASP A 1 505 ? 20.233 -3.939 -23.073 1.00 70.88 505 ASP A N 1
ATOM 3824 C CA . ASP A 1 505 ? 19.752 -5.162 -23.696 1.00 70.88 505 ASP A CA 1
ATOM 3825 C C . ASP A 1 505 ? 19.906 -6.333 -22.711 1.00 70.88 505 ASP A C 1
ATOM 3827 O O . ASP A 1 505 ? 20.959 -6.948 -22.531 1.00 70.88 505 ASP A O 1
ATOM 3831 N N . TYR A 1 506 ? 18.795 -6.671 -22.060 1.00 65.31 506 TYR A N 1
ATOM 3832 C CA . TYR A 1 506 ? 18.726 -7.761 -21.089 1.00 65.31 506 TYR A CA 1
ATOM 3833 C C . TYR A 1 506 ? 19.104 -9.140 -21.646 1.00 65.31 506 TYR A C 1
ATOM 3835 O O . TYR A 1 506 ? 19.354 -10.044 -20.847 1.00 65.31 506 TYR A O 1
ATOM 3843 N N . ALA A 1 507 ? 19.126 -9.322 -22.971 1.00 64.06 507 ALA A N 1
ATOM 3844 C CA . ALA A 1 507 ? 19.518 -10.575 -23.600 1.00 64.06 507 ALA A CA 1
ATOM 3845 C C . ALA A 1 507 ? 21.040 -10.696 -23.793 1.00 64.06 507 ALA A C 1
ATOM 3847 O O . ALA A 1 507 ? 21.550 -11.818 -23.805 1.00 64.06 507 ALA A O 1
ATOM 3848 N N . THR A 1 508 ? 21.769 -9.582 -23.924 1.00 67.12 508 THR A N 1
ATOM 3849 C CA . THR A 1 508 ? 23.185 -9.591 -24.346 1.00 67.12 508 THR A CA 1
ATOM 3850 C C . THR A 1 508 ? 24.166 -8.990 -23.340 1.00 67.12 508 THR A C 1
ATOM 3852 O O . THR A 1 508 ? 25.355 -9.306 -23.384 1.00 67.12 508 THR A O 1
ATOM 3855 N N . ASP A 1 509 ? 23.695 -8.195 -22.382 1.00 66.31 509 ASP A N 1
ATOM 3856 C CA . ASP A 1 509 ? 24.530 -7.257 -21.615 1.00 66.31 509 ASP A CA 1
ATOM 3857 C C . ASP A 1 509 ? 25.168 -7.854 -20.339 1.00 66.31 509 ASP A C 1
ATOM 3859 O O . ASP A 1 509 ? 25.217 -7.233 -19.279 1.00 66.31 509 ASP A O 1
ATOM 3863 N N . GLY A 1 510 ? 25.666 -9.095 -20.404 1.00 64.88 510 GLY A N 1
ATOM 3864 C CA . GLY A 1 510 ? 26.138 -9.893 -19.257 1.00 64.88 510 GLY A CA 1
ATOM 3865 C C . GLY A 1 510 ? 26.891 -9.133 -18.140 1.00 64.88 510 GLY A C 1
ATOM 3866 O O . GLY A 1 510 ? 26.374 -8.997 -17.029 1.00 64.88 510 GLY A O 1
ATOM 3867 N N . HIS A 1 511 ? 28.122 -8.651 -18.389 1.00 57.47 511 HIS A N 1
ATOM 3868 C CA . HIS A 1 511 ? 28.923 -7.922 -17.381 1.00 57.47 511 HIS A CA 1
ATOM 3869 C C . HIS A 1 511 ? 28.233 -6.626 -16.923 1.00 57.47 511 HIS A C 1
ATOM 3871 O O . HIS A 1 511 ? 28.299 -6.281 -15.736 1.00 57.47 511 HIS A O 1
ATOM 3877 N N . ASP A 1 512 ? 27.549 -5.957 -17.845 1.00 67.88 512 ASP A N 1
ATOM 3878 C CA . ASP A 1 512 ? 26.889 -4.665 -17.672 1.00 67.88 512 ASP A CA 1
ATOM 3879 C C . ASP A 1 512 ? 25.689 -4.761 -16.724 1.00 67.88 512 ASP A C 1
ATOM 3881 O O . ASP A 1 512 ? 25.481 -3.881 -15.885 1.00 67.88 512 ASP A O 1
ATOM 3885 N N . ALA A 1 513 ? 24.970 -5.888 -16.750 1.00 76.31 513 ALA A N 1
ATOM 3886 C CA . ALA A 1 513 ? 23.840 -6.151 -15.867 1.00 76.31 513 ALA A CA 1
ATOM 3887 C C . ALA A 1 513 ? 24.232 -6.141 -14.377 1.00 76.31 513 ALA A C 1
ATOM 3889 O O . ALA A 1 513 ? 23.430 -5.743 -13.533 1.00 76.31 513 ALA A O 1
ATOM 3890 N N . ARG A 1 514 ? 25.466 -6.529 -14.023 1.00 84.75 514 ARG A N 1
ATOM 3891 C CA . ARG A 1 514 ? 25.938 -6.531 -12.622 1.00 84.75 514 ARG A CA 1
ATOM 3892 C C . ARG A 1 514 ? 26.189 -5.123 -12.100 1.00 84.75 514 ARG A C 1
ATOM 3894 O O . ARG A 1 514 ? 25.704 -4.771 -11.028 1.00 84.75 514 ARG A O 1
ATOM 3901 N N . ILE A 1 515 ? 26.927 -4.313 -12.861 1.00 84.50 515 ILE A N 1
ATOM 3902 C CA . ILE A 1 515 ? 27.175 -2.910 -12.503 1.00 84.50 515 ILE A CA 1
ATOM 3903 C C . ILE A 1 515 ? 25.849 -2.149 -12.470 1.00 84.50 515 ILE A C 1
ATOM 3905 O O . ILE A 1 515 ? 25.614 -1.389 -11.534 1.00 84.50 515 ILE A O 1
ATOM 3909 N N . ALA A 1 516 ? 24.946 -2.420 -13.413 1.00 85.69 516 ALA A N 1
ATOM 3910 C CA . ALA A 1 516 ? 23.611 -1.844 -13.424 1.00 85.69 516 ALA A CA 1
ATOM 3911 C C . ALA A 1 516 ? 22.804 -2.170 -12.158 1.00 85.69 516 ALA A C 1
ATOM 3913 O O . ALA A 1 516 ? 22.233 -1.257 -11.562 1.00 85.69 516 ALA A O 1
ATOM 3914 N N . ARG A 1 517 ? 22.803 -3.428 -11.687 1.00 87.81 517 ARG A N 1
ATOM 3915 C CA . ARG A 1 517 ? 22.162 -3.814 -10.411 1.00 87.81 517 ARG A CA 1
ATOM 3916 C C . ARG A 1 517 ? 22.738 -3.050 -9.217 1.00 87.81 517 ARG A C 1
ATOM 3918 O O . ARG A 1 517 ? 21.984 -2.545 -8.389 1.00 87.81 517 ARG A O 1
ATOM 3925 N N . LEU A 1 518 ? 24.060 -2.888 -9.162 1.00 89.56 518 LEU A N 1
ATOM 3926 C CA . LEU A 1 518 ? 24.717 -2.116 -8.103 1.00 89.56 518 LEU A CA 1
ATOM 3927 C C . LEU A 1 518 ? 24.371 -0.618 -8.164 1.00 89.56 518 LEU A C 1
ATOM 3929 O O . LEU A 1 518 ? 24.102 -0.016 -7.126 1.00 89.56 518 LEU A O 1
ATOM 3933 N N . ILE A 1 519 ? 24.340 -0.016 -9.360 1.00 89.25 519 ILE A N 1
ATOM 3934 C CA . ILE A 1 519 ? 23.912 1.381 -9.567 1.00 89.25 519 ILE A CA 1
ATOM 3935 C C . ILE A 1 519 ? 22.469 1.560 -9.097 1.00 89.25 519 ILE A C 1
ATOM 3937 O O . ILE A 1 519 ? 22.182 2.468 -8.318 1.00 89.25 519 ILE A O 1
ATOM 3941 N N . ARG A 1 520 ? 21.574 0.676 -9.543 1.00 90.12 520 ARG A N 1
ATOM 3942 C CA . ARG A 1 520 ? 20.151 0.651 -9.195 1.00 90.12 520 ARG A CA 1
ATOM 3943 C C . ARG A 1 520 ? 19.941 0.637 -7.687 1.00 90.12 520 ARG A C 1
ATOM 3945 O O . ARG A 1 520 ? 19.286 1.529 -7.150 1.00 90.12 520 ARG A O 1
ATOM 3952 N N . ARG A 1 521 ? 20.543 -0.342 -7.003 1.00 90.31 521 ARG A N 1
ATOM 3953 C CA . ARG A 1 521 ? 20.408 -0.498 -5.554 1.00 90.31 521 ARG A CA 1
ATOM 3954 C C . ARG A 1 521 ? 21.003 0.689 -4.809 1.00 90.31 521 ARG A C 1
ATOM 3956 O O . ARG A 1 521 ? 20.361 1.220 -3.910 1.00 90.31 521 ARG A O 1
ATOM 3963 N N . LYS A 1 522 ? 22.162 1.190 -5.243 1.00 91.56 522 LYS A N 1
ATOM 3964 C CA . LYS A 1 522 ? 22.758 2.390 -4.650 1.00 91.56 522 LYS A CA 1
ATOM 3965 C C . LYS A 1 522 ? 21.858 3.619 -4.778 1.00 91.56 522 LYS A C 1
ATOM 3967 O O . LYS A 1 522 ? 21.702 4.351 -3.807 1.00 91.56 522 LYS A O 1
ATOM 3972 N N . VAL A 1 523 ? 21.288 3.873 -5.957 1.00 90.69 523 VAL A N 1
ATOM 3973 C CA . VAL A 1 523 ? 20.366 5.003 -6.161 1.00 90.69 523 VAL A CA 1
ATOM 3974 C C . VAL A 1 523 ? 19.146 4.859 -5.260 1.00 90.69 523 VAL A C 1
ATOM 3976 O O . VAL A 1 523 ? 18.778 5.827 -4.596 1.00 90.69 523 VAL A O 1
ATOM 3979 N N . ALA A 1 524 ? 18.565 3.659 -5.183 1.00 90.56 524 ALA A N 1
ATOM 3980 C CA . ALA A 1 524 ? 17.466 3.377 -4.269 1.00 90.56 524 ALA A CA 1
ATOM 3981 C C . ALA A 1 524 ? 17.839 3.691 -2.811 1.00 90.56 524 ALA A C 1
ATOM 3983 O O . ALA A 1 524 ? 17.121 4.431 -2.143 1.00 90.56 524 ALA A O 1
ATOM 3984 N N . ASP A 1 525 ? 18.983 3.209 -2.329 1.00 89.25 525 ASP A N 1
ATOM 3985 C CA . ASP A 1 525 ? 19.417 3.426 -0.946 1.00 89.25 525 ASP A CA 1
ATOM 3986 C C . ASP A 1 525 ? 19.742 4.898 -0.660 1.00 89.25 525 ASP A C 1
ATOM 3988 O O . ASP A 1 525 ? 19.385 5.415 0.397 1.00 89.25 525 ASP A O 1
ATOM 3992 N N . LEU A 1 526 ? 20.347 5.614 -1.613 1.00 90.19 526 LEU A N 1
ATOM 3993 C CA . LEU A 1 526 ? 20.598 7.052 -1.493 1.00 90.19 526 LEU A CA 1
ATOM 3994 C C . LEU A 1 526 ? 19.301 7.866 -1.416 1.00 90.19 526 LEU A C 1
ATOM 3996 O O . LEU A 1 526 ? 19.238 8.836 -0.662 1.00 90.19 526 LEU A O 1
ATOM 4000 N N . LEU A 1 527 ? 18.263 7.481 -2.161 1.00 88.56 527 LEU A N 1
ATOM 4001 C CA . LEU A 1 527 ? 16.953 8.133 -2.083 1.00 88.56 527 LEU A CA 1
ATOM 4002 C C . LEU A 1 527 ? 16.280 7.916 -0.714 1.00 88.56 527 LEU A C 1
ATOM 4004 O O . LEU A 1 527 ? 15.593 8.815 -0.223 1.00 88.56 527 LEU A O 1
ATOM 4008 N N . ARG A 1 528 ? 16.534 6.767 -0.075 1.00 85.38 528 ARG A N 1
ATOM 4009 C CA . ARG A 1 528 ? 15.981 6.386 1.238 1.00 85.38 528 ARG A CA 1
ATOM 4010 C C . ARG A 1 528 ? 16.766 6.940 2.432 1.00 85.38 528 ARG A C 1
ATOM 4012 O O . ARG A 1 528 ? 16.183 7.231 3.473 1.00 85.38 528 ARG A O 1
ATOM 4019 N N . ALA A 1 529 ? 18.086 7.075 2.310 1.00 79.38 529 ALA A N 1
ATOM 4020 C CA . ALA A 1 529 ? 18.971 7.421 3.425 1.00 79.38 529 ALA A CA 1
ATOM 4021 C C . ALA A 1 529 ? 18.943 8.910 3.823 1.00 79.38 529 ALA A C 1
ATOM 4023 O O . ALA A 1 529 ? 19.266 9.242 4.966 1.00 79.38 529 ALA A O 1
ATOM 4024 N N . VAL A 1 530 ? 18.596 9.809 2.892 1.00 56.06 530 VAL A N 1
ATOM 4025 C CA . VAL A 1 530 ? 18.788 11.268 3.041 1.00 56.06 530 VAL A CA 1
ATOM 4026 C C . VAL A 1 530 ? 17.680 11.952 3.796 1.00 56.06 530 VAL A C 1
ATOM 4028 O O . VAL A 1 530 ? 16.479 11.785 3.468 1.00 56.06 530 VAL A O 1
#

Foldseek 3Di:
DDDDDDDDDDDDDDDDDDDDDDDDDPDDDPDDDVCNLLLLDDDPPDDFPPPCVPVVVCVVCPQPHQQQPPVPDPDPDGNLRVLQVLLVPDDADAFLLVVLLVCLVPPPCLVVLLVLQDDDPDPVLLVVLLVVQQQDWEDALADDTDGLVVLLVVLPADPLLSVLLSSLLSSLVVSLVVCCPPPQFNPVSVVLNRLLSHLLSHLSVLCVLVVPDNVLNSLLSLLSNQLQSQPGPPQVLCSLVSSLSVLSSRVVVRFPDPDSVRSSSSSLSSLLSLALLLALQLVSLVVLLVQLQVLCVVVVNPDDPLNVLSVVLSVCSLQVSHNVQWDQDNNGFIFGDHDPSSQVSCVSSPHRTRGHQHSSRPNNSSSQSSLLSSLRSLQLALLNLLVQLLQADFPHPHNQFASSSSSSVSSSSSSSSVSSHDPSSVVSSVSSNVVLSVLLVVLLVVVLVQVQVQKDKDQPVVVVVLCVVLVHDCVLFDWDDDDRIIMTGNPDHQCPQGRHRGTDPNVPCVVSSSVRSVSSNSSSVSSNVD

Secondary structure (DSSP, 8-state):
--------PPP---PPP--PPPPPP-PPPP---GGGG-TT---TT-SS---HHHHHHHHHH-SSP-TT--TT-TT---HHHHHHHHHHTSPP----HHHHHHHHHT-TTHHHHHHTS-----HHHHHHHHHHHHH-EE--SSS--EEHHHHHHHTT--HHHHHHHHHHHHHHHHHHHHHTT-GGGTTHHHHHHHHHHHHHHHHHHHHHHTT--HHHHHHHHHHHHHHSTT--TT-TTTHHHHHHHHHHHHGGGTS--SSHHHHHHHHHHHHHHHHGGGSSHHHHHHHHHHHHHHHHHHTT--STHHHHHHHHHHHHHTSTT-TTTEEE-TTS-EEE---HHHHHHHHTTT-S--B---TTSTTHHHHHHHHHHHHHHHHTSHHHHHHHHHHBSTTSSB--SSHHHHHHHHHHHHHHHHTTS-GGGHHHHHHHHHHHHHHHHHHHHHHHHHHTTTEEEEEHHHHHHHHHHTT--GGGS-EEEETTEEEEE--S-GGG-BTTTB---TTT-HHHHHHHHHHHHHHHHHHHH-